Protein AF-0000000079961108 (afdb_homodimer)

Secondary structure (DSSP, 8-state):
--------STTS-HHHHHHHHHHHHHHHHHHHHHHHHHHHT--TTGGGHHHHHHHHHHHHHHHHHHHHH--GGGGTS-SHHHHHHHHHHHHHHHHHHHHHHHHSSSTTS-HHHHHHHHHHHHHHHHHHHHHHHHHHHHHHHHHHHHHS----SSTTS-TT-------------------------------S----/--------STTS-HHHHHHHHHHHHHHHHHHHHHHHHHHHT--TTGGGHHHHHHHHHHHHHHHHHHHHH--GGGGTS-SHHHHHHHHHHHHHHHHHHHHHHHHSSSTTS-HHHHHHHHHHHHHHHHHHHHHHHHHHHHHHHHHHHHHS----SS----TT------------------------------------

Radius of gyration: 42.29 Å; Cα contacts (8 Å, |Δi|>4): 331; chains: 2; bounding box: 158×110×102 Å

Organism: NCBI:txid1448308

Structure (mmCIF, N/CA/C/O backbone):
data_AF-0000000079961108-model_v1
#
loop_
_entity.id
_entity.type
_entity.pdbx_description
1 polymer 'MARVEL domain-containing protein'
#
loop_
_atom_site.group_PDB
_atom_site.id
_atom_site.type_symbol
_atom_site.label_atom_id
_atom_site.label_alt_id
_atom_site.label_comp_id
_atom_site.label_asym_id
_atom_site.label_entity_id
_atom_site.label_seq_id
_atom_site.pdbx_PDB_ins_code
_atom_site.Cartn_x
_atom_site.Cartn_y
_atom_site.Cartn_z
_atom_site.occupancy
_atom_site.B_iso_or_equiv
_atom_site.auth_seq_id
_atom_site.auth_comp_id
_atom_site.auth_asym_id
_atom_site.auth_atom_id
_atom_site.pdbx_PDB_model_num
ATOM 1 N N . MET A 1 1 ? -15.742 23.875 27.984 1 23.69 1 MET A N 1
ATOM 2 C CA . MET A 1 1 ? -14.586 24 27.094 1 23.69 1 MET A CA 1
ATOM 3 C C . MET A 1 1 ? -14.109 22.625 26.641 1 23.69 1 MET A C 1
ATOM 5 O O . MET A 1 1 ? -13.594 21.844 27.438 1 23.69 1 MET A O 1
ATOM 9 N N . ALA A 1 2 ? -14.836 21.953 25.75 1 26.92 2 ALA A N 1
ATOM 10 C CA . ALA A 1 2 ? -14.672 20.578 25.297 1 26.92 2 ALA A CA 1
ATOM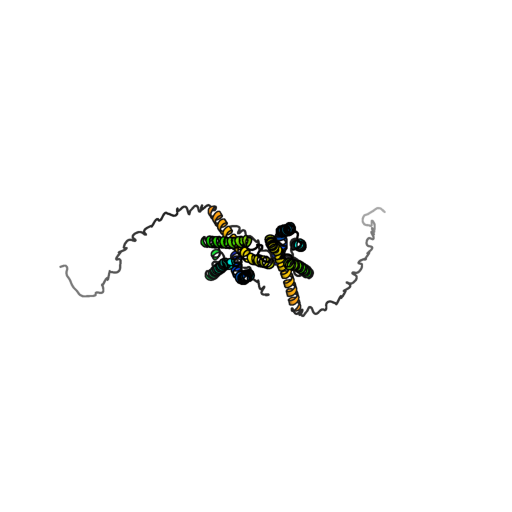 11 C C . ALA A 1 2 ? -13.32 20.375 24.609 1 26.92 2 ALA A C 1
ATOM 13 O O . ALA A 1 2 ? -12.93 21.172 23.766 1 26.92 2 ALA A O 1
ATOM 14 N N . ALA A 1 3 ? -12.352 19.859 25.359 1 29.75 3 ALA A N 1
ATOM 15 C CA . ALA A 1 3 ? -11.008 19.5 24.906 1 29.75 3 ALA A CA 1
ATOM 16 C C . ALA A 1 3 ? -11.062 18.719 23.594 1 29.75 3 ALA A C 1
ATOM 18 O O . ALA A 1 3 ? -11.703 17.656 23.531 1 29.75 3 ALA A O 1
ATOM 19 N N . VAL A 1 4 ? -11.211 19.406 22.453 1 29.8 4 VAL A N 1
ATOM 20 C CA . VAL A 1 4 ? -11 18.844 21.125 1 29.8 4 VAL A CA 1
ATOM 21 C C . VAL A 1 4 ? -9.727 18 21.109 1 29.8 4 VAL A C 1
ATOM 23 O O . VAL A 1 4 ? -8.633 18.516 21.375 1 29.8 4 VAL A O 1
ATOM 26 N N . LEU A 1 5 ? -9.75 16.812 21.656 1 26.36 5 LEU A N 1
ATOM 27 C CA . LEU A 1 5 ? -8.641 15.891 21.438 1 26.36 5 LEU A CA 1
ATOM 28 C C . LEU A 1 5 ? -8.203 15.922 19.969 1 26.36 5 LEU A C 1
ATOM 30 O O . LEU A 1 5 ? -8.953 15.5 19.094 1 26.36 5 LEU A O 1
ATOM 34 N N . ASN A 1 6 ? -7.578 17 19.469 1 31.11 6 ASN A N 1
ATOM 35 C CA . ASN A 1 6 ? -6.824 17.047 18.234 1 31.11 6 ASN A CA 1
ATOM 36 C C . ASN A 1 6 ? -5.984 15.781 18.047 1 31.11 6 ASN A C 1
ATOM 38 O O . ASN A 1 6 ? -5.043 15.539 18.797 1 31.11 6 ASN A O 1
ATOM 42 N N . PHE A 1 7 ? -6.473 14.656 17.875 1 30.39 7 PHE A N 1
ATOM 43 C CA . PHE A 1 7 ? -5.602 13.555 17.5 1 30.39 7 PHE A CA 1
ATOM 44 C C . PHE A 1 7 ? -4.562 14.016 16.484 1 30.39 7 PHE A C 1
ATOM 46 O O . PHE A 1 7 ? -4.895 14.305 15.336 1 30.39 7 PHE A O 1
ATOM 53 N N . LYS A 1 8 ? -3.566 14.852 16.828 1 36.56 8 LYS A N 1
ATOM 54 C CA . LYS A 1 8 ? -2.283 15.242 16.25 1 36.56 8 LYS A CA 1
ATOM 55 C C . LYS A 1 8 ? -1.601 14.047 15.586 1 36.56 8 LYS A C 1
ATOM 57 O O . LYS A 1 8 ? -0.558 13.586 16.047 1 36.56 8 LYS A O 1
ATOM 62 N N . ILE A 1 9 ? -2.295 12.961 15.25 1 36.19 9 ILE A N 1
ATOM 63 C CA . ILE A 1 9 ? -1.493 11.906 14.625 1 36.19 9 ILE A CA 1
ATOM 64 C C . ILE A 1 9 ? -0.646 12.508 13.508 1 36.19 9 ILE A C 1
ATOM 66 O O . ILE A 1 9 ? 0.538 12.188 13.375 1 36.19 9 ILE A O 1
ATOM 70 N N . PHE A 1 10 ? -1.233 13.125 12.43 1 44.28 10 PHE A N 1
ATOM 71 C CA . PHE A 1 10 ? -0.391 13.477 11.297 1 44.28 10 PHE A CA 1
ATOM 72 C C . PHE A 1 10 ? 0.267 14.828 11.508 1 44.28 10 PHE A C 1
ATOM 74 O O . PHE A 1 10 ? 0.472 15.586 10.547 1 44.28 10 PHE A O 1
ATOM 81 N N . THR A 1 11 ? 0.374 15.188 12.656 1 51.78 11 THR A N 1
ATOM 82 C CA . THR A 1 11 ? 1.113 16.438 12.812 1 51.78 11 THR A CA 1
ATOM 83 C C . THR A 1 11 ? 2.561 16.266 12.352 1 51.78 11 THR A C 1
ATOM 85 O O . THR A 1 11 ? 3.322 17.234 12.32 1 51.78 11 THR A O 1
ATOM 88 N N . LYS A 1 12 ? 2.83 14.969 12.125 1 69.25 12 LYS A N 1
ATOM 89 C CA . LYS A 1 12 ? 4.25 14.797 11.828 1 69.25 12 LYS A CA 1
ATOM 90 C C . LYS A 1 12 ? 4.539 15.07 10.352 1 69.25 12 LYS A C 1
ATOM 92 O O . LYS A 1 12 ? 3.641 14.992 9.516 1 69.25 12 LYS A O 1
ATOM 97 N N . SER A 1 13 ? 5.625 15.555 10.117 1 82 13 SER A N 1
ATOM 98 C CA . SER A 1 13 ? 6.07 15.867 8.766 1 82 13 SER A CA 1
ATOM 99 C C . SER A 1 13 ? 6.004 14.633 7.867 1 82 13 SER A C 1
ATOM 101 O O . SER A 1 13 ? 5.965 13.5 8.359 1 82 13 SER A O 1
ATOM 103 N N . THR A 1 14 ? 5.816 14.828 6.613 1 88.69 14 THR A N 1
ATOM 104 C CA . THR A 1 14 ? 5.828 13.758 5.625 1 88.69 14 THR A CA 1
ATOM 105 C C . THR A 1 14 ? 7.078 12.891 5.777 1 88.69 14 THR A C 1
ATOM 107 O O . THR A 1 14 ? 7.004 11.664 5.711 1 88.69 14 THR A O 1
ATOM 110 N N . ALA A 1 15 ? 8.18 13.547 5.996 1 92.31 15 ALA A N 1
ATOM 111 C CA . ALA A 1 15 ? 9.43 12.82 6.16 1 92.31 15 ALA A CA 1
ATOM 112 C C . ALA A 1 15 ? 9.375 11.898 7.383 1 92.31 15 ALA A C 1
ATOM 114 O O . ALA A 1 15 ? 9.789 10.742 7.316 1 92.31 15 ALA A O 1
ATOM 115 N N . HIS A 1 16 ? 8.938 12.461 8.445 1 92.81 16 HIS A N 1
ATOM 116 C CA . HIS A 1 16 ? 8.82 11.664 9.656 1 92.81 16 HIS A CA 1
ATOM 117 C C . HIS A 1 16 ? 7.902 10.469 9.453 1 92.81 16 HIS A C 1
ATOM 119 O O . HIS A 1 16 ? 8.234 9.344 9.844 1 92.81 16 HIS A O 1
ATOM 125 N N . SER A 1 17 ? 6.766 10.688 8.844 1 92.62 17 SER A N 1
ATOM 126 C CA . SER A 1 17 ? 5.793 9.625 8.609 1 92.62 17 SER A CA 1
ATOM 127 C C . SER A 1 17 ? 6.363 8.539 7.703 1 92.62 17 SER A C 1
ATOM 129 O O . SER A 1 17 ? 6.184 7.348 7.965 1 92.62 17 SER A O 1
ATOM 131 N N . LEU A 1 18 ? 7.027 8.906 6.637 1 96.44 18 LEU A N 1
ATOM 132 C CA . LEU A 1 18 ? 7.59 7.949 5.695 1 96.44 18 LEU A CA 1
ATOM 133 C C . LEU A 1 18 ? 8.719 7.148 6.344 1 96.44 18 LEU A C 1
ATOM 135 O O . LEU A 1 18 ? 8.867 5.957 6.078 1 96.44 18 LEU A O 1
ATOM 139 N N . ARG A 1 19 ? 9.477 7.785 7.207 1 97.12 19 ARG A N 1
ATOM 140 C CA . ARG A 1 19 ? 10.562 7.105 7.902 1 97.12 19 ARG A CA 1
ATOM 141 C C . ARG A 1 19 ? 10.016 6.152 8.961 1 97.12 19 ARG A C 1
ATOM 143 O O . ARG A 1 19 ? 10.672 5.164 9.312 1 97.12 19 ARG A O 1
ATOM 150 N N . ALA A 1 20 ? 8.828 6.398 9.438 1 97 20 ALA A N 1
ATOM 151 C CA . ALA A 1 20 ? 8.227 5.559 10.469 1 97 20 ALA A CA 1
ATOM 152 C C . ALA A 1 20 ? 7.676 4.266 9.875 1 97 20 ALA A C 1
ATOM 154 O O . ALA A 1 20 ? 7.547 3.26 10.578 1 97 20 ALA A O 1
ATOM 155 N N . ILE A 1 21 ? 7.375 4.246 8.609 1 97.75 21 ILE A N 1
ATOM 156 C CA . ILE A 1 21 ? 6.699 3.127 7.961 1 97.75 21 ILE A CA 1
ATOM 157 C C . ILE A 1 21 ? 7.613 1.905 7.953 1 97.75 21 ILE A C 1
ATOM 159 O O . ILE A 1 21 ? 7.211 0.818 8.375 1 97.75 21 ILE A O 1
ATOM 163 N N . PRO A 1 22 ? 8.867 2.014 7.496 1 98.5 22 PRO A N 1
ATOM 164 C CA . PRO A 1 22 ? 9.727 0.833 7.52 1 98.5 22 PRO A CA 1
ATOM 165 C C . PRO A 1 22 ? 9.867 0.229 8.914 1 98.5 22 PRO A C 1
ATOM 167 O O . PRO A 1 22 ? 9.953 -0.993 9.055 1 98.5 22 PRO A O 1
ATOM 170 N N . LEU A 1 23 ? 9.898 1.082 9.883 1 97.81 23 LEU A N 1
ATOM 171 C CA . LEU A 1 23 ? 10.016 0.601 11.25 1 97.81 23 LEU A CA 1
ATOM 172 C C . LEU A 1 23 ? 8.758 -0.15 11.68 1 97.81 23 LEU A C 1
ATOM 174 O O . LEU A 1 23 ? 8.844 -1.252 12.219 1 97.81 23 LEU A O 1
ATOM 178 N N . ALA A 1 24 ? 7.625 0.372 11.43 1 97.62 24 ALA A N 1
ATOM 179 C CA . ALA A 1 24 ? 6.34 -0.209 11.812 1 97.62 24 ALA A CA 1
ATOM 180 C C . ALA A 1 24 ? 6.062 -1.49 11.031 1 97.62 24 ALA A C 1
ATOM 182 O O . ALA A 1 24 ? 5.43 -2.416 11.547 1 97.62 24 ALA A O 1
ATOM 183 N N . MET A 1 25 ? 6.547 -1.563 9.797 1 98.06 25 MET A N 1
ATOM 184 C CA . MET A 1 25 ? 6.168 -2.66 8.906 1 98.06 25 MET A CA 1
ATOM 185 C C . MET A 1 25 ? 7.152 -3.818 9.023 1 98.06 25 MET A C 1
ATOM 187 O O . MET A 1 25 ? 6.898 -4.906 8.508 1 98.06 25 MET A O 1
ATOM 191 N N . PHE A 1 26 ? 8.203 -3.66 9.734 1 98.62 26 PHE A N 1
ATOM 192 C CA . PHE A 1 26 ? 9.242 -4.68 9.734 1 98.62 26 PHE A CA 1
ATOM 193 C C . PHE A 1 26 ? 8.742 -5.969 10.383 1 98.62 26 PHE A C 1
ATOM 195 O O . PHE A 1 26 ? 8.938 -7.059 9.836 1 98.62 26 PHE A O 1
ATOM 202 N N . PRO A 1 27 ? 8.031 -5.965 11.516 1 98.38 27 PRO A N 1
ATOM 203 C CA . PRO A 1 27 ? 7.648 -7.219 12.164 1 98.38 27 PRO A CA 1
ATOM 204 C C . PRO A 1 27 ? 6.75 -8.086 11.289 1 98.38 27 PRO A C 1
ATOM 206 O O . PRO A 1 27 ? 7.055 -9.258 11.055 1 98.38 27 PRO A O 1
ATOM 209 N N . PRO A 1 28 ? 5.684 -7.582 10.781 1 98.25 28 PRO A N 1
ATOM 210 C CA . PRO A 1 28 ? 4.883 -8.445 9.914 1 98.25 28 PRO A CA 1
ATOM 211 C C . PRO A 1 28 ? 5.625 -8.867 8.641 1 98.25 28 PRO A C 1
ATOM 213 O O . PRO A 1 28 ? 5.438 -9.977 8.156 1 98.25 28 PRO A O 1
ATOM 216 N N . ALA A 1 29 ? 6.43 -7.941 8.078 1 98.75 29 ALA A N 1
ATOM 217 C CA . ALA A 1 29 ? 7.227 -8.297 6.906 1 98.75 29 ALA A CA 1
ATOM 218 C C . ALA A 1 29 ? 8.18 -9.453 7.219 1 98.75 29 ALA A C 1
ATOM 220 O O . ALA A 1 29 ? 8.297 -10.398 6.43 1 98.75 29 ALA A O 1
ATOM 221 N N . PHE A 1 30 ? 8.82 -9.359 8.352 1 98.75 30 PHE A N 1
ATOM 222 C CA . PHE A 1 30 ? 9.742 -10.398 8.789 1 98.75 30 PHE A CA 1
ATOM 223 C C . PHE A 1 30 ? 9.047 -11.75 8.883 1 98.75 30 PHE A C 1
ATOM 225 O O . PHE A 1 30 ? 9.539 -12.742 8.336 1 98.75 30 PHE A O 1
ATOM 232 N N . LEU A 1 31 ? 7.922 -11.758 9.516 1 98.62 31 LEU A N 1
ATOM 233 C CA . LEU A 1 31 ? 7.176 -13 9.711 1 98.62 31 LEU A CA 1
ATOM 234 C C . LEU A 1 31 ? 6.73 -13.586 8.375 1 98.62 31 LEU A C 1
ATOM 236 O O . LEU A 1 31 ? 6.906 -14.781 8.125 1 98.62 31 LEU A O 1
ATOM 240 N N . MET A 1 32 ? 6.207 -12.75 7.508 1 98.62 32 MET A N 1
ATOM 241 C CA . MET A 1 32 ? 5.688 -13.234 6.23 1 98.62 32 MET A CA 1
ATOM 242 C C . MET A 1 32 ? 6.812 -13.766 5.348 1 98.62 32 MET A C 1
ATOM 244 O O . MET A 1 32 ? 6.676 -14.812 4.723 1 98.62 32 MET A O 1
ATOM 248 N N . LEU A 1 33 ? 7.883 -13.086 5.32 1 98.69 33 LEU A N 1
ATOM 249 C CA . LEU A 1 33 ? 9.016 -13.508 4.504 1 98.69 33 LEU A CA 1
ATOM 250 C C . LEU A 1 33 ? 9.633 -14.789 5.059 1 98.69 33 LEU A C 1
ATOM 252 O O . LEU A 1 33 ? 10.016 -15.68 4.297 1 98.69 33 LEU A O 1
ATOM 256 N N . LEU A 1 34 ? 9.766 -14.852 6.332 1 98.31 34 LEU A N 1
ATOM 257 C CA . LEU A 1 34 ? 10.312 -16.047 6.957 1 98.31 34 LEU A CA 1
ATOM 258 C C . LEU A 1 34 ? 9.445 -17.266 6.652 1 98.31 34 LEU A C 1
ATOM 260 O O . LEU A 1 34 ? 9.953 -18.312 6.27 1 98.31 34 LEU A O 1
ATOM 264 N N . ILE A 1 35 ? 8.141 -17.141 6.844 1 97.94 35 ILE A N 1
ATOM 265 C CA . ILE A 1 35 ? 7.203 -18.234 6.574 1 97.94 35 ILE A CA 1
ATOM 266 C C . ILE A 1 35 ? 7.32 -18.656 5.117 1 97.94 35 ILE A C 1
ATOM 268 O O . ILE A 1 35 ? 7.383 -19.859 4.82 1 97.94 35 ILE A O 1
ATOM 272 N N . THR A 1 36 ? 7.391 -17.672 4.195 1 97.19 36 THR A N 1
ATOM 273 C CA . THR A 1 36 ? 7.508 -17.969 2.775 1 97.19 36 THR A CA 1
ATOM 274 C C . THR A 1 36 ? 8.773 -18.781 2.496 1 97.19 36 THR A C 1
ATOM 276 O O . THR A 1 36 ? 8.742 -19.75 1.74 1 97.19 36 THR A O 1
ATOM 279 N N . GLY A 1 37 ? 9.867 -18.391 3.084 1 96.69 37 GLY A N 1
ATOM 280 C CA . GLY A 1 37 ? 11.117 -19.109 2.896 1 96.69 37 GLY A CA 1
ATOM 281 C C . GLY A 1 37 ? 11.07 -20.531 3.42 1 96.69 37 GLY A C 1
ATOM 282 O O . GLY A 1 37 ? 11.516 -21.469 2.748 1 96.69 37 GLY A O 1
ATOM 283 N N . LEU A 1 38 ? 10.492 -20.719 4.574 1 96.56 38 LEU A N 1
ATOM 284 C CA . LEU A 1 38 ? 10.43 -22.031 5.211 1 96.56 38 LEU A CA 1
ATOM 285 C C . LEU A 1 38 ? 9.508 -22.969 4.438 1 96.56 38 LEU A C 1
ATOM 287 O O . LEU A 1 38 ? 9.852 -24.125 4.191 1 96.56 38 LEU A O 1
ATOM 291 N N . VAL A 1 39 ? 8.375 -22.469 4.035 1 94.69 39 VAL A N 1
ATOM 292 C CA . VAL A 1 39 ? 7.363 -23.328 3.412 1 94.69 39 VAL A CA 1
ATOM 293 C C . VAL A 1 39 ? 7.766 -23.625 1.971 1 94.69 39 VAL A C 1
ATOM 295 O O . VAL A 1 39 ? 7.492 -24.719 1.463 1 94.69 39 VAL A O 1
ATOM 298 N N . SER A 1 40 ? 8.406 -22.672 1.309 1 93.75 40 SER A N 1
ATOM 299 C CA . SER A 1 40 ? 8.773 -22.859 -0.091 1 93.75 40 SER A CA 1
ATOM 300 C C . SER A 1 40 ? 10.172 -23.453 -0.221 1 93.75 40 SER A C 1
ATOM 302 O O . SER A 1 40 ? 10.555 -23.922 -1.293 1 93.75 40 SER A O 1
ATOM 304 N N . SER A 1 41 ? 10.953 -23.375 0.902 1 94.12 41 SER A N 1
ATOM 305 C CA . SER A 1 41 ? 12.352 -23.781 0.899 1 94.12 41 SER A CA 1
ATOM 306 C C . SER A 1 41 ? 13.148 -23.016 -0.158 1 94.12 41 SER A C 1
ATOM 308 O O . SER A 1 41 ? 14 -23.594 -0.833 1 94.12 41 SER A O 1
ATOM 310 N N . LYS A 1 42 ? 12.734 -21.781 -0.453 1 93.31 42 LYS A N 1
ATOM 311 C CA . LYS A 1 42 ? 13.414 -20.891 -1.389 1 93.31 42 LYS A CA 1
ATOM 312 C C . LYS A 1 42 ? 13.992 -19.672 -0.671 1 93.31 42 LYS A C 1
ATOM 314 O O . LYS A 1 42 ? 13.422 -19.203 0.317 1 93.31 42 LYS A O 1
ATOM 319 N N . VAL A 1 43 ? 15.062 -19.203 -1.242 1 95.31 43 VAL A N 1
ATOM 320 C CA . VAL A 1 43 ? 15.758 -18.062 -0.663 1 95.31 43 VAL A CA 1
ATOM 321 C C . VAL A 1 43 ? 14.984 -16.781 -0.972 1 95.31 43 VAL A C 1
ATOM 323 O O . VAL A 1 43 ? 14.914 -15.875 -0.138 1 95.31 43 VAL A O 1
ATOM 326 N N . ASN A 1 44 ? 14.469 -16.75 -2.189 1 95.06 44 ASN A N 1
ATOM 327 C CA . ASN A 1 44 ? 13.68 -15.594 -2.576 1 95.06 44 ASN A CA 1
ATOM 328 C C . ASN A 1 44 ? 12.18 -15.859 -2.418 1 95.06 44 ASN A C 1
ATOM 330 O O . ASN A 1 44 ? 11.68 -16.891 -2.855 1 95.06 44 ASN A O 1
ATOM 334 N N . PRO A 1 45 ? 11.531 -14.867 -1.783 1 97.5 45 PRO A N 1
ATOM 335 C CA . PRO A 1 45 ? 11.898 -13.5 -1.406 1 97.5 45 PRO A CA 1
ATOM 336 C C . PRO A 1 45 ? 12.414 -13.406 0.027 1 97.5 45 PRO A C 1
ATOM 338 O O . PRO A 1 45 ? 12.641 -12.305 0.533 1 97.5 45 PRO A O 1
ATOM 341 N N . ALA A 1 46 ? 12.711 -14.469 0.725 1 98.25 46 ALA A N 1
ATOM 342 C CA . ALA A 1 46 ? 13.07 -14.453 2.143 1 98.25 46 ALA A CA 1
ATOM 343 C C . ALA A 1 46 ? 14.359 -13.68 2.377 1 98.25 46 ALA A C 1
ATOM 345 O O . ALA A 1 46 ? 14.539 -13.062 3.43 1 98.25 46 ALA A O 1
ATOM 346 N N . ILE A 1 47 ? 15.219 -13.641 1.445 1 98.38 47 ILE A N 1
ATOM 347 C CA . ILE A 1 47 ? 16.484 -12.938 1.56 1 98.38 47 ILE A CA 1
ATOM 348 C C . ILE A 1 47 ? 16.25 -11.445 1.753 1 98.38 47 ILE A C 1
ATOM 350 O O . ILE A 1 47 ? 17.125 -10.719 2.211 1 98.38 47 ILE A O 1
ATOM 354 N N . GLY A 1 48 ? 15.039 -10.938 1.351 1 98.75 48 GLY A N 1
ATOM 355 C CA . GLY A 1 48 ? 14.664 -9.539 1.502 1 98.75 48 GLY A CA 1
ATOM 356 C C . GLY A 1 48 ? 14.57 -9.102 2.951 1 98.75 48 GLY A C 1
ATOM 357 O O . GLY A 1 48 ? 14.531 -7.902 3.24 1 98.75 48 GLY A O 1
ATOM 358 N N . ILE A 1 49 ? 14.641 -10.023 3.891 1 98.81 49 ILE A N 1
ATOM 359 C CA . ILE A 1 49 ? 14.648 -9.695 5.312 1 98.81 49 ILE A CA 1
ATOM 360 C C . ILE A 1 49 ? 15.867 -8.828 5.637 1 98.81 49 ILE A C 1
ATOM 362 O O . ILE A 1 49 ? 15.781 -7.922 6.469 1 98.81 49 ILE A O 1
ATOM 366 N N . LEU A 1 50 ? 16.859 -9.078 4.969 1 98.56 50 LEU A N 1
ATOM 367 C CA . LEU A 1 50 ? 18.125 -8.383 5.242 1 98.56 50 LEU A CA 1
ATOM 368 C C . LEU A 1 50 ? 18 -6.895 4.934 1 98.56 50 LEU A C 1
ATOM 370 O O . LEU A 1 50 ? 18.141 -6.059 5.824 1 98.56 50 LEU A O 1
ATOM 374 N N . PRO A 1 51 ? 17.688 -6.547 3.699 1 98.81 51 PRO A N 1
ATOM 375 C CA . PRO A 1 51 ? 17.547 -5.109 3.449 1 98.81 51 PRO A CA 1
ATOM 376 C C . PRO A 1 51 ? 16.391 -4.484 4.227 1 98.81 51 PRO A C 1
ATOM 378 O O . PRO A 1 51 ? 16.453 -3.307 4.59 1 98.81 51 PRO A O 1
ATOM 381 N N . LEU A 1 52 ? 15.367 -5.223 4.559 1 98.94 52 LEU A N 1
ATOM 382 C CA . LEU A 1 52 ? 14.273 -4.691 5.371 1 98.94 52 LEU A CA 1
ATOM 383 C C . LEU A 1 52 ? 14.75 -4.387 6.789 1 98.94 52 LEU A C 1
ATOM 385 O O . LEU A 1 52 ? 14.328 -3.396 7.387 1 98.94 52 LEU A O 1
ATOM 389 N N . PHE A 1 53 ? 15.57 -5.246 7.273 1 98.81 53 PHE A N 1
ATOM 390 C CA . PHE A 1 53 ? 16.141 -5.02 8.594 1 98.81 53 PHE A CA 1
ATOM 391 C C . PHE A 1 53 ? 17.016 -3.77 8.602 1 98.81 53 PHE A C 1
ATOM 393 O O . PHE A 1 53 ? 16.906 -2.939 9.508 1 98.81 53 PHE A O 1
ATOM 400 N N . LEU A 1 54 ? 17.828 -3.629 7.621 1 98.81 54 LEU A N 1
ATOM 401 C CA . LEU A 1 54 ? 18.688 -2.451 7.5 1 98.81 54 LEU A CA 1
ATOM 402 C C . LEU A 1 54 ? 17.844 -1.185 7.375 1 98.81 54 LEU A C 1
ATOM 404 O O . LEU A 1 54 ? 18.172 -0.156 7.973 1 98.81 54 LEU A O 1
ATOM 408 N N . SER A 1 55 ? 16.812 -1.24 6.629 1 98.81 55 SER A N 1
ATOM 409 C CA . SER A 1 55 ? 15.906 -0.109 6.453 1 98.81 55 SER A CA 1
ATOM 410 C C . SER A 1 55 ? 15.242 0.282 7.77 1 98.81 55 SER A C 1
ATOM 412 O O . SER A 1 55 ? 15.203 1.463 8.125 1 98.81 55 SER A O 1
ATOM 414 N N . ALA A 1 56 ? 14.773 -0.701 8.477 1 98.81 56 ALA A N 1
ATOM 415 C CA . ALA A 1 56 ? 14.117 -0.448 9.75 1 98.81 56 ALA A CA 1
ATOM 416 C C . ALA A 1 56 ? 15.094 0.142 10.766 1 98.81 56 ALA A C 1
ATOM 418 O O . ALA A 1 56 ? 14.758 1.078 11.492 1 98.81 56 ALA A O 1
ATOM 419 N N . THR A 1 57 ? 16.266 -0.345 10.812 1 98.56 57 THR A N 1
ATOM 420 C CA . THR A 1 57 ? 17.281 0.148 11.719 1 98.56 57 THR A CA 1
ATOM 421 C C . THR A 1 57 ? 17.672 1.582 11.375 1 98.56 57 THR A C 1
ATOM 423 O O . THR A 1 57 ? 17.781 2.436 12.258 1 98.56 57 THR A O 1
ATOM 426 N N . TYR A 1 58 ? 17.859 1.749 10.109 1 98.19 58 TYR A N 1
ATOM 427 C CA . TYR A 1 58 ? 18.188 3.092 9.633 1 98.19 58 TYR A CA 1
ATOM 428 C C . TYR A 1 58 ? 17.094 4.082 10.031 1 98.19 58 TYR A C 1
ATOM 430 O O . TYR A 1 58 ? 17.391 5.164 10.539 1 98.19 58 TYR A O 1
ATOM 438 N N . SER A 1 59 ? 15.891 3.689 9.875 1 98.12 59 SER A N 1
ATOM 439 C CA . SER A 1 59 ? 14.75 4.527 10.227 1 98.12 59 SER A CA 1
ATOM 440 C C . SER A 1 59 ? 14.695 4.777 11.734 1 98.12 59 SER A C 1
ATOM 442 O O . SER A 1 59 ? 14.43 5.898 12.172 1 98.12 59 SER A O 1
ATOM 444 N N . ALA A 1 60 ? 14.93 3.787 12.477 1 97.5 60 ALA A N 1
ATOM 445 C CA . ALA A 1 60 ? 14.93 3.926 13.938 1 97.5 60 ALA A CA 1
ATOM 446 C C . ALA A 1 60 ? 16 4.914 14.391 1 97.5 60 ALA A C 1
ATOM 448 O O . ALA A 1 60 ? 15.758 5.746 15.266 1 97.5 60 ALA A O 1
ATOM 449 N N . LEU A 1 61 ? 17.156 4.84 13.82 1 97.06 61 LEU A N 1
ATOM 450 C CA . LEU A 1 61 ? 18.25 5.738 14.172 1 97.06 61 LEU A CA 1
ATOM 451 C C . LEU A 1 61 ? 17.906 7.18 13.812 1 97.06 61 LEU A C 1
ATOM 453 O O . LEU A 1 61 ? 18.156 8.094 14.594 1 97.06 61 LEU A O 1
ATOM 457 N N . LEU A 1 62 ? 17.328 7.348 12.648 1 96.5 62 LEU A N 1
ATOM 458 C CA . LEU A 1 62 ? 16.953 8.688 12.211 1 96.5 62 LEU A CA 1
ATOM 459 C C . LEU A 1 62 ? 15.891 9.281 13.125 1 96.5 62 LEU A C 1
ATOM 461 O O . LEU A 1 62 ? 15.984 10.445 13.523 1 96.5 62 LEU A O 1
ATOM 465 N N . LEU A 1 63 ? 14.953 8.523 13.445 1 94.81 63 LEU A N 1
ATOM 466 C CA . LEU A 1 63 ? 13.852 9.008 14.273 1 94.81 63 LEU A CA 1
ATOM 467 C C . LEU A 1 63 ? 14.32 9.273 15.695 1 94.81 63 LEU A C 1
ATOM 469 O O . LEU A 1 63 ? 13.875 10.234 16.328 1 94.81 63 LEU A O 1
ATOM 473 N N . ALA A 1 64 ? 15.172 8.477 16.188 1 94.81 64 ALA A N 1
ATOM 474 C CA . ALA A 1 64 ? 15.75 8.703 17.516 1 94.81 64 ALA A CA 1
ATOM 475 C C . ALA A 1 64 ? 16.562 9.992 17.531 1 94.81 64 ALA A C 1
ATOM 477 O O . ALA A 1 64 ? 16.484 10.766 18.5 1 94.81 64 ALA A O 1
ATOM 478 N N . ASN A 1 65 ? 17.328 10.172 16.516 1 92.12 65 ASN A N 1
ATOM 479 C CA . ASN A 1 65 ? 18.125 11.398 16.406 1 92.12 65 ASN A CA 1
ATOM 480 C C . ASN A 1 65 ? 17.234 12.633 16.312 1 92.12 65 ASN A C 1
ATOM 482 O O . ASN A 1 65 ? 17.531 13.672 16.891 1 92.12 65 ASN A O 1
ATOM 486 N N . GLU A 1 66 ? 16.234 12.516 15.492 1 91.19 66 GLU A N 1
ATOM 487 C CA . GLU A 1 66 ? 15.273 13.617 15.375 1 91.19 66 GLU A CA 1
ATOM 488 C C . GLU A 1 66 ? 14.695 13.992 16.734 1 91.19 66 GLU A C 1
ATOM 490 O O . GLU A 1 66 ? 14.555 15.18 17.047 1 91.19 66 GLU A O 1
ATOM 495 N N . LYS A 1 67 ? 14.328 13.031 17.5 1 89.81 67 LYS A N 1
ATOM 496 C CA . LYS A 1 67 ? 13.781 13.25 18.828 1 89.81 67 LYS A CA 1
ATOM 497 C C . LYS A 1 67 ? 14.82 13.883 19.75 1 89.81 67 LYS A C 1
ATOM 499 O O . LYS A 1 67 ? 14.492 14.781 20.547 1 89.81 67 LYS A O 1
ATOM 504 N N . ARG A 1 68 ? 16.016 13.531 19.641 1 90.69 68 ARG A N 1
ATOM 505 C CA . ARG A 1 68 ? 17.094 14 20.5 1 90.69 68 ARG A CA 1
ATOM 506 C C . ARG A 1 68 ? 17.469 15.438 20.156 1 90.69 68 ARG A C 1
ATOM 508 O O . ARG A 1 68 ? 17.641 16.281 21.047 1 90.69 68 ARG A O 1
ATOM 515 N N . CYS A 1 69 ? 17.578 15.727 18.922 1 87 69 CYS A N 1
ATOM 516 C CA . CYS A 1 69 ? 18.078 17.031 18.516 1 87 69 CYS A CA 1
ATOM 517 C C . CYS A 1 69 ? 16.922 18.016 18.328 1 87 69 CYS A C 1
ATOM 519 O O . CYS A 1 69 ? 17.141 19.234 18.266 1 87 69 CYS A O 1
ATOM 521 N N . GLY A 1 70 ? 15.781 17.484 18.234 1 81.62 70 GLY A N 1
ATOM 522 C CA . GLY A 1 70 ? 14.656 18.344 17.953 1 81.62 70 GLY A CA 1
ATOM 523 C C . GLY A 1 70 ? 14.734 19 16.594 1 81.62 70 GLY A C 1
ATOM 524 O O . GLY A 1 70 ? 14.188 20.094 16.375 1 81.62 70 GLY A O 1
ATOM 525 N N . CYS A 1 71 ? 15.508 18.484 15.68 1 76.06 71 CYS A N 1
ATOM 526 C CA . CYS A 1 71 ? 15.836 19.094 14.398 1 76.06 71 CYS A CA 1
ATOM 527 C C . CYS A 1 71 ? 14.711 18.906 13.391 1 76.06 71 CYS A C 1
ATOM 529 O O . CYS A 1 71 ? 14.805 19.359 12.25 1 76.06 71 CYS A O 1
ATOM 531 N N . GLN A 1 72 ? 13.625 18.469 13.789 1 77.25 72 GLN A N 1
ATOM 532 C CA . GLN A 1 72 ? 12.461 18.281 12.93 1 77.25 72 GLN A CA 1
ATOM 533 C C . GLN A 1 72 ? 12.836 17.547 11.641 1 77.25 72 GLN A C 1
ATOM 535 O O . GLN A 1 72 ? 13.453 16.484 11.688 1 77.25 72 GLN A O 1
ATOM 540 N N . SER A 1 73 ? 12.461 17.969 10.367 1 75.06 73 SER A N 1
ATOM 541 C CA . SER A 1 73 ? 12.602 17.266 9.102 1 75.06 73 SER A CA 1
ATOM 542 C C . SER A 1 73 ? 14.047 17.25 8.625 1 75.06 73 SER A C 1
ATOM 544 O O . SER A 1 73 ? 14.453 16.375 7.852 1 75.06 73 SER A O 1
ATOM 546 N N . SER A 1 74 ? 14.914 18.141 9.094 1 75.31 74 SER A N 1
ATOM 547 C CA . SER A 1 74 ? 16.281 18.266 8.617 1 75.31 74 SER A CA 1
ATOM 548 C C . SER A 1 74 ? 17.141 17.078 9.047 1 75.31 74 SER A C 1
ATOM 550 O O . SER A 1 74 ? 18.141 16.75 8.406 1 75.31 74 SER A O 1
ATOM 552 N N . GLY A 1 75 ? 16.75 16.422 10.07 1 84.25 75 GLY A N 1
ATOM 553 C CA . GLY A 1 75 ? 17.453 15.25 10.547 1 84.25 75 GLY A CA 1
ATOM 554 C C . GLY A 1 75 ? 17.031 13.969 9.859 1 84.25 75 GLY A C 1
ATOM 555 O O . GLY A 1 75 ? 17.656 12.914 10.047 1 84.25 75 GLY A O 1
ATOM 556 N N . LEU A 1 76 ? 16.078 14.102 9.023 1 89.25 76 LEU A N 1
ATOM 557 C CA . LEU A 1 76 ? 15.469 12.906 8.453 1 89.25 76 LEU A CA 1
ATOM 558 C C . LEU A 1 76 ? 15.836 12.758 6.977 1 89.25 76 LEU A C 1
ATOM 560 O O . LEU A 1 76 ? 15.688 11.68 6.402 1 89.25 76 LEU A O 1
ATOM 564 N N . THR A 1 77 ? 16.234 13.797 6.375 1 89.19 77 THR A N 1
ATOM 565 C CA . THR A 1 77 ? 16.531 13.82 4.945 1 89.19 77 THR A CA 1
ATOM 566 C C . THR A 1 77 ? 17.375 15.031 4.582 1 89.19 77 THR A C 1
ATOM 568 O O . THR A 1 77 ? 17.641 15.883 5.43 1 89.19 77 THR A O 1
ATOM 571 N N . GLY A 1 78 ? 18.031 15.031 3.432 1 86.94 78 GLY A N 1
ATOM 572 C CA . GLY A 1 78 ? 18.578 16.266 2.898 1 86.94 78 GLY A CA 1
ATOM 573 C C . GLY A 1 78 ? 20.109 16.281 2.873 1 86.94 78 GLY A C 1
ATOM 574 O O . GLY A 1 78 ? 20.703 17.125 2.207 1 86.94 78 GLY A O 1
ATOM 575 N N . THR A 1 79 ? 20.703 15.414 3.582 1 88.19 79 THR A N 1
ATOM 576 C CA . THR A 1 79 ? 22.172 15.375 3.578 1 88.19 79 THR A CA 1
ATOM 577 C C . THR A 1 79 ? 22.688 14.336 2.586 1 88.19 79 THR A C 1
ATOM 579 O O . THR A 1 79 ? 21.938 13.445 2.174 1 88.19 79 THR A O 1
ATOM 582 N N . PRO A 1 80 ? 23.922 14.438 2.182 1 92.25 80 PRO A N 1
ATOM 583 C CA . PRO A 1 80 ? 24.5 13.453 1.257 1 92.25 80 PRO A CA 1
ATOM 584 C C . PRO A 1 80 ? 24.469 12.031 1.818 1 92.25 80 PRO A C 1
ATOM 586 O O . PRO A 1 80 ? 24.328 11.07 1.063 1 92.25 80 PRO A O 1
ATOM 589 N N . ILE A 1 81 ? 24.641 11.938 3.057 1 94.44 81 ILE A N 1
ATOM 590 C CA . ILE A 1 81 ? 24.625 10.609 3.66 1 94.44 81 ILE A CA 1
ATOM 591 C C . ILE A 1 81 ? 23.234 10 3.529 1 94.44 81 ILE A C 1
ATOM 593 O O . ILE A 1 81 ? 23.094 8.805 3.275 1 94.44 81 ILE A O 1
ATOM 597 N N . HIS A 1 82 ? 22.203 10.781 3.736 1 96.12 82 HIS A N 1
ATOM 598 C CA . HIS A 1 82 ? 20.844 10.297 3.518 1 96.12 82 HIS A CA 1
ATOM 599 C C . HIS A 1 82 ? 20.656 9.789 2.088 1 96.12 82 HIS A C 1
ATOM 601 O O . HIS A 1 82 ? 20.031 8.75 1.867 1 96.12 82 HIS A O 1
ATOM 607 N N . LEU A 1 83 ? 21.219 10.531 1.154 1 96.69 83 LEU A N 1
ATOM 608 C CA . LEU A 1 83 ? 21.109 10.164 -0.252 1 96.69 83 LEU A CA 1
ATOM 609 C C . LEU A 1 83 ? 21.781 8.828 -0.52 1 96.69 83 LEU A C 1
ATOM 611 O O . LEU A 1 83 ? 21.203 7.945 -1.161 1 96.69 83 LEU A O 1
ATOM 615 N N . ILE A 1 84 ? 22.969 8.664 -0.042 1 97.62 84 ILE A N 1
ATOM 616 C CA . ILE A 1 84 ? 23.75 7.461 -0.3 1 97.62 84 ILE A CA 1
ATOM 617 C C . ILE A 1 84 ? 23.062 6.254 0.338 1 97.62 84 ILE A C 1
ATOM 619 O O . ILE A 1 84 ? 22.938 5.203 -0.293 1 97.62 84 ILE A O 1
ATOM 623 N N . VAL A 1 85 ? 22.609 6.371 1.56 1 98.25 85 VAL A N 1
ATOM 624 C CA . VAL A 1 85 ? 21.984 5.254 2.262 1 98.25 85 VAL A CA 1
ATOM 625 C C . VAL A 1 85 ? 20.656 4.906 1.607 1 98.25 85 VAL A C 1
ATOM 627 O O . VAL A 1 85 ? 20.359 3.734 1.367 1 98.25 85 VAL A O 1
ATOM 630 N N . ASP A 1 86 ? 19.891 5.891 1.293 1 98.62 86 ASP A N 1
ATOM 631 C CA . ASP A 1 86 ? 18.594 5.648 0.657 1 98.62 86 ASP A CA 1
ATOM 632 C C . ASP A 1 86 ? 18.766 5.035 -0.729 1 98.62 86 ASP A C 1
ATOM 634 O O . ASP A 1 86 ? 18 4.152 -1.125 1 98.62 86 ASP A O 1
ATOM 638 N N . LEU A 1 87 ? 19.766 5.508 -1.483 1 98.5 87 LEU A N 1
ATOM 639 C CA . LEU A 1 87 ? 20.031 4.941 -2.801 1 98.5 87 LEU A CA 1
ATOM 640 C C . LEU A 1 87 ? 20.469 3.486 -2.688 1 98.5 87 LEU A C 1
ATOM 642 O O . LEU A 1 87 ? 19.984 2.627 -3.422 1 98.5 87 LEU A O 1
ATOM 646 N N . THR A 1 88 ? 21.359 3.219 -1.793 1 98.75 88 THR A N 1
ATOM 647 C CA . THR A 1 88 ? 21.875 1.868 -1.588 1 98.75 88 THR A CA 1
ATOM 648 C C . THR A 1 88 ? 20.75 0.925 -1.167 1 98.75 88 THR A C 1
ATOM 650 O O . THR A 1 88 ? 20.625 -0.174 -1.71 1 98.75 88 THR A O 1
ATOM 653 N N . LEU A 1 89 ? 19.938 1.374 -0.232 1 98.88 89 LEU A N 1
ATOM 654 C CA . LEU A 1 89 ? 18.812 0.556 0.23 1 98.88 89 LEU A CA 1
ATOM 655 C C . LEU A 1 89 ? 17.812 0.327 -0.892 1 98.88 89 LEU A C 1
ATOM 657 O O . LEU A 1 89 ? 17.281 -0.778 -1.046 1 98.88 89 LEU A O 1
ATOM 661 N N . SER A 1 90 ? 17.531 1.326 -1.635 1 98.88 90 SER A N 1
ATOM 662 C CA . SER A 1 90 ? 16.625 1.178 -2.77 1 98.88 90 SER A CA 1
ATOM 663 C C . SER A 1 90 ? 17.141 0.134 -3.754 1 98.88 90 SER A C 1
ATOM 665 O O . SER A 1 90 ? 16.375 -0.714 -4.223 1 98.88 90 SER A O 1
ATOM 667 N N . LEU A 1 91 ? 18.375 0.143 -4.051 1 98.81 91 LEU A N 1
ATOM 668 C CA . LEU A 1 91 ? 18.984 -0.789 -4.996 1 98.81 91 LEU A CA 1
ATOM 669 C C . LEU A 1 91 ? 18.969 -2.211 -4.449 1 98.81 91 LEU A C 1
ATOM 671 O O . LEU A 1 91 ? 18.719 -3.164 -5.188 1 98.81 91 LEU A O 1
ATOM 675 N N . LEU A 1 92 ? 19.281 -2.334 -3.193 1 98.81 92 LEU A N 1
ATOM 676 C CA . LEU A 1 92 ? 19.234 -3.648 -2.561 1 98.81 92 LEU A CA 1
ATOM 677 C C . LEU A 1 92 ? 17.828 -4.227 -2.6 1 98.81 92 LEU A C 1
ATOM 679 O O . LEU A 1 92 ? 17.641 -5.398 -2.938 1 98.81 92 LEU A O 1
ATOM 683 N N . LEU A 1 93 ? 16.875 -3.418 -2.26 1 98.88 93 LEU A N 1
ATOM 684 C CA . LEU A 1 93 ? 15.477 -3.84 -2.27 1 98.88 93 LEU A CA 1
ATOM 685 C C . LEU A 1 93 ? 15.023 -4.184 -3.684 1 98.88 93 LEU A C 1
ATOM 687 O O . LEU A 1 93 ? 14.336 -5.191 -3.891 1 98.88 93 LEU A O 1
ATOM 691 N N . LEU A 1 94 ? 15.406 -3.428 -4.621 1 98.81 94 LEU A N 1
ATOM 692 C CA . LEU A 1 94 ? 15.062 -3.695 -6.016 1 98.81 94 LEU A CA 1
ATOM 693 C C . LEU A 1 94 ? 15.68 -5.008 -6.48 1 98.81 94 LEU A C 1
ATOM 695 O O . LEU A 1 94 ? 15.023 -5.789 -7.18 1 98.81 94 LEU A O 1
ATOM 699 N N . THR A 1 95 ? 16.906 -5.207 -6.16 1 98.88 95 THR A N 1
ATOM 700 C CA . THR A 1 95 ? 17.578 -6.445 -6.523 1 98.88 95 THR A CA 1
ATOM 701 C C . THR A 1 95 ? 16.828 -7.656 -5.965 1 98.88 95 THR A C 1
ATOM 703 O O . THR A 1 95 ? 16.594 -8.633 -6.68 1 98.88 95 THR A O 1
ATOM 706 N N . CYS A 1 96 ? 16.438 -7.555 -4.695 1 98.69 96 CYS A N 1
ATOM 707 C CA . CYS A 1 96 ? 15.672 -8.641 -4.09 1 98.69 96 CYS A CA 1
ATOM 708 C C . CYS A 1 96 ? 14.336 -8.836 -4.805 1 98.69 96 CYS A C 1
ATOM 710 O O . CYS A 1 96 ? 13.891 -9.969 -5 1 98.69 96 CYS A O 1
ATOM 712 N N . LEU A 1 97 ? 13.719 -7.762 -5.188 1 98.69 97 LEU A N 1
ATOM 713 C CA . LEU A 1 97 ? 12.461 -7.84 -5.926 1 98.69 97 LEU A CA 1
ATOM 714 C C . LEU A 1 97 ? 12.664 -8.523 -7.273 1 98.69 97 LEU A C 1
ATOM 716 O O . LEU A 1 97 ? 11.914 -9.43 -7.633 1 98.69 97 LEU A O 1
ATOM 720 N N . ILE A 1 98 ? 13.703 -8.148 -7.988 1 98.56 98 ILE A N 1
ATOM 721 C CA . ILE A 1 98 ? 13.984 -8.719 -9.305 1 98.56 98 ILE A CA 1
ATOM 722 C C . ILE A 1 98 ? 14.281 -10.211 -9.164 1 98.56 98 ILE A C 1
ATOM 724 O O . ILE A 1 98 ? 13.781 -11.023 -9.945 1 98.56 98 ILE A O 1
ATOM 728 N N . LEU A 1 99 ? 15.031 -10.539 -8.188 1 98 99 LEU A N 1
ATOM 729 C CA . LEU A 1 99 ? 15.336 -11.953 -7.957 1 98 99 LEU A CA 1
ATOM 730 C C . LEU A 1 99 ? 14.07 -12.734 -7.629 1 98 99 LEU A C 1
ATOM 732 O O . LEU A 1 99 ? 13.906 -13.875 -8.078 1 98 99 LEU A O 1
ATOM 736 N N . THR A 1 100 ? 13.211 -12.117 -6.848 1 98 100 THR A N 1
ATOM 737 C CA . THR A 1 100 ? 11.938 -12.75 -6.531 1 98 100 THR A CA 1
ATOM 738 C C . THR A 1 100 ? 11.109 -12.953 -7.797 1 98 100 THR A C 1
ATOM 740 O O . THR A 1 100 ? 10.555 -14.031 -8.016 1 98 100 THR A O 1
ATOM 743 N N . TRP A 1 101 ? 11.078 -11.953 -8.656 1 97.5 101 TRP A N 1
ATOM 744 C CA . TRP A 1 101 ? 10.297 -12.016 -9.883 1 97.5 101 TRP A CA 1
ATOM 745 C C . TRP A 1 101 ? 10.828 -13.102 -10.812 1 97.5 101 TRP A C 1
ATOM 747 O O . TRP A 1 101 ? 10.062 -13.719 -11.562 1 97.5 101 TRP A O 1
ATOM 757 N N . VAL A 1 102 ? 12.07 -13.445 -10.789 1 96.31 102 VAL A N 1
ATOM 758 C CA . VAL A 1 102 ? 12.711 -14.375 -11.711 1 96.31 102 VAL A CA 1
ATOM 759 C C . VAL A 1 102 ? 12.648 -15.797 -11.141 1 96.31 102 VAL A C 1
ATOM 761 O O . VAL A 1 102 ? 12.336 -16.75 -11.859 1 96.31 102 VAL A O 1
ATOM 764 N N . PHE A 1 103 ? 12.789 -15.93 -9.852 1 95.38 103 PHE A N 1
ATOM 765 C CA . PHE A 1 103 ? 13.07 -17.266 -9.328 1 95.38 103 PHE A CA 1
ATOM 766 C C . PHE A 1 103 ? 11.852 -17.828 -8.602 1 95.38 103 PHE A C 1
ATOM 768 O O . PHE A 1 103 ? 11.773 -19.031 -8.352 1 95.38 103 PHE A O 1
ATOM 775 N N . LEU A 1 104 ? 10.93 -16.984 -8.242 1 95.69 104 LEU A N 1
ATOM 776 C CA . LEU A 1 104 ? 9.789 -17.5 -7.488 1 95.69 104 LEU A CA 1
ATOM 777 C C . LEU A 1 104 ? 8.812 -18.219 -8.414 1 95.69 104 LEU A C 1
ATOM 779 O O . LEU A 1 104 ? 8.398 -19.344 -8.125 1 95.69 104 LEU A O 1
ATOM 783 N N . PRO A 1 105 ? 8.406 -17.578 -9.523 1 93.75 105 PRO A N 1
ATOM 784 C CA . PRO A 1 105 ? 7.398 -18.219 -10.359 1 93.75 105 PRO A CA 1
ATOM 785 C C . PRO A 1 105 ? 7.98 -19.312 -11.25 1 93.75 105 PRO A C 1
ATOM 787 O O . PRO A 1 105 ? 7.902 -19.234 -12.477 1 93.75 105 PRO A O 1
ATOM 790 N N . THR A 1 106 ? 8.469 -20.406 -10.688 1 89.12 106 THR A N 1
ATOM 791 C CA . THR A 1 106 ? 8.984 -21.562 -11.406 1 89.12 106 THR A CA 1
ATOM 792 C C . THR A 1 106 ? 8.031 -22.75 -11.266 1 89.12 106 THR A C 1
ATOM 794 O O . THR A 1 106 ? 7.16 -22.766 -10.391 1 89.12 106 THR A O 1
ATOM 797 N N . ARG A 1 107 ? 8.258 -23.688 -12.094 1 80.44 107 ARG A N 1
ATOM 798 C CA . ARG A 1 107 ? 7.395 -24.875 -12.141 1 80.44 107 ARG A CA 1
ATOM 799 C C . ARG A 1 107 ? 7.465 -25.656 -10.828 1 80.44 107 ARG A C 1
ATOM 801 O O . ARG A 1 107 ? 6.48 -26.281 -10.422 1 80.44 107 ARG A O 1
ATOM 808 N N . SER A 1 108 ? 8.57 -25.562 -10.258 1 81.19 108 SER A N 1
ATOM 809 C CA . SER A 1 108 ? 8.773 -26.312 -9.031 1 81.19 108 SER A CA 1
ATOM 810 C C . SER A 1 108 ? 8.141 -25.609 -7.832 1 81.19 108 SER A C 1
ATOM 812 O O . SER A 1 108 ? 7.992 -26.219 -6.762 1 81.19 108 SER A O 1
ATOM 814 N N . SER A 1 109 ? 7.641 -24.344 -8.203 1 84.81 109 SER A N 1
ATOM 815 C CA . SER A 1 109 ? 7.062 -23.578 -7.105 1 84.81 109 SER A CA 1
ATOM 816 C C . SER A 1 109 ? 5.562 -23.812 -6.996 1 84.81 109 SER A C 1
ATOM 818 O O . SER A 1 109 ? 4.828 -23.672 -7.977 1 84.81 109 SER A O 1
ATOM 820 N N . GLY A 1 110 ? 4.984 -24.453 -6.023 1 92.19 110 GLY A N 1
ATOM 821 C CA . GLY A 1 110 ? 3.559 -24.594 -5.777 1 92.19 110 GLY A CA 1
ATOM 822 C C . GLY A 1 110 ? 2.811 -23.281 -5.859 1 92.19 110 GLY A C 1
ATOM 823 O O . GLY A 1 110 ? 3.336 -22.234 -5.469 1 92.19 110 GLY A O 1
ATOM 824 N N . GLY A 1 111 ? 1.652 -23.281 -6.551 1 94.5 111 GLY A N 1
ATOM 825 C CA . GLY A 1 111 ? 0.854 -22.078 -6.766 1 94.5 111 GLY A CA 1
ATOM 826 C C . GLY A 1 111 ? 0.616 -21.297 -5.492 1 94.5 111 GLY A C 1
ATOM 827 O O . GLY A 1 111 ? 0.679 -20.062 -5.504 1 94.5 111 GLY A O 1
ATOM 828 N N . GLN A 1 112 ? 0.376 -21.953 -4.426 1 95.06 112 GLN A N 1
ATOM 829 C CA . GLN A 1 112 ? 0.128 -21.297 -3.146 1 95.06 112 GLN A CA 1
ATOM 830 C C . GLN A 1 112 ? 1.387 -20.594 -2.633 1 95.06 112 GLN A C 1
ATOM 832 O O . GLN A 1 112 ? 1.31 -19.516 -2.053 1 95.06 112 GLN A O 1
ATOM 837 N N . ASN A 1 113 ? 2.455 -21.25 -2.898 1 95.56 113 ASN A N 1
ATOM 838 C CA . ASN A 1 113 ? 3.723 -20.656 -2.48 1 95.56 113 ASN A CA 1
ATOM 839 C C . ASN A 1 113 ? 4.059 -19.406 -3.291 1 95.56 113 ASN A C 1
ATOM 841 O O . ASN A 1 113 ? 4.574 -18.438 -2.748 1 95.56 113 ASN A O 1
ATOM 845 N N . ILE A 1 114 ? 3.766 -19.5 -4.551 1 97.31 114 ILE A N 1
ATOM 846 C CA . ILE A 1 114 ? 3.994 -18.344 -5.41 1 97.31 114 ILE A CA 1
ATOM 847 C C . ILE A 1 114 ? 3.123 -17.172 -4.949 1 97.31 114 ILE A C 1
ATOM 849 O O . ILE A 1 114 ? 3.6 -16.047 -4.836 1 97.31 114 ILE A O 1
ATOM 853 N N . MET A 1 115 ? 1.924 -17.453 -4.668 1 97.75 115 MET A N 1
ATOM 854 C CA . MET A 1 115 ? 1.014 -16.406 -4.211 1 97.75 115 MET A CA 1
ATOM 855 C C . MET A 1 115 ? 1.49 -15.812 -2.893 1 97.75 115 MET A C 1
ATOM 857 O O . MET A 1 115 ? 1.56 -14.586 -2.748 1 97.75 115 MET A O 1
ATOM 861 N N . LEU A 1 116 ? 1.819 -16.625 -1.949 1 96.94 116 LEU A N 1
ATOM 862 C CA . LEU A 1 116 ? 2.305 -16.172 -0.649 1 96.94 116 LEU A CA 1
ATOM 863 C C . LEU A 1 116 ? 3.574 -15.344 -0.802 1 96.94 116 LEU A C 1
ATOM 865 O O . LEU A 1 116 ? 3.701 -14.281 -0.192 1 96.94 116 LEU A O 1
ATOM 869 N N . GLY A 1 117 ? 4.477 -15.859 -1.587 1 97.94 117 GLY A N 1
ATOM 870 C CA . GLY A 1 117 ? 5.715 -15.133 -1.827 1 97.94 117 GLY A CA 1
ATOM 871 C C . GLY A 1 117 ? 5.504 -13.797 -2.506 1 97.94 117 GLY A C 1
ATOM 872 O O . GLY A 1 117 ? 6.195 -12.82 -2.203 1 97.94 117 GLY A O 1
ATOM 873 N N . THR A 1 118 ? 4.566 -13.766 -3.391 1 98.19 118 THR A N 1
ATOM 874 C CA . THR A 1 118 ? 4.25 -12.523 -4.086 1 98.19 118 THR A CA 1
ATOM 875 C C . THR A 1 118 ? 3.688 -11.492 -3.111 1 98.19 118 THR A C 1
ATOM 877 O O . THR A 1 118 ? 4.105 -10.328 -3.117 1 98.19 118 THR A O 1
ATOM 880 N N . TYR A 1 119 ? 2.818 -11.922 -2.268 1 98.44 119 TYR A N 1
ATOM 881 C CA . TYR A 1 119 ? 2.326 -11.016 -1.235 1 98.44 119 TYR A CA 1
ATOM 882 C C . TYR A 1 119 ? 3.457 -10.57 -0.318 1 98.44 119 TYR A C 1
ATOM 884 O O . TYR A 1 119 ? 3.51 -9.406 0.09 1 98.44 119 TYR A O 1
ATOM 892 N N . SER A 1 120 ? 4.289 -11.438 -0.008 1 98.56 120 SER A N 1
ATOM 893 C CA . SER A 1 120 ? 5.414 -11.109 0.863 1 98.56 120 SER A CA 1
ATOM 894 C C . SER A 1 120 ? 6.332 -10.078 0.216 1 98.56 120 SER A C 1
ATOM 896 O O . SER A 1 120 ? 6.922 -9.25 0.908 1 98.56 120 SER A O 1
ATOM 898 N N . SER A 1 121 ? 6.484 -10.156 -1.062 1 98.5 121 SER A N 1
ATOM 899 C CA . SER A 1 121 ? 7.383 -9.242 -1.763 1 98.5 121 SER A CA 1
ATOM 900 C C . SER A 1 121 ? 6.824 -7.824 -1.787 1 98.5 121 SER A C 1
ATOM 902 O O . SER A 1 121 ? 7.543 -6.875 -2.09 1 98.5 121 SER A O 1
ATOM 904 N N . ASN A 1 122 ? 5.547 -7.707 -1.457 1 98.56 122 ASN A N 1
ATOM 905 C CA . ASN A 1 122 ? 4.957 -6.375 -1.364 1 98.56 122 ASN A CA 1
ATOM 906 C C . ASN A 1 122 ? 5.695 -5.508 -0.35 1 98.56 122 ASN A C 1
ATOM 908 O O . ASN A 1 122 ? 5.812 -4.293 -0.532 1 98.56 122 ASN A O 1
ATOM 912 N N . TRP A 1 123 ? 6.105 -6.086 0.714 1 98.62 123 TRP A N 1
ATOM 913 C CA . TRP A 1 123 ? 6.84 -5.352 1.74 1 98.62 123 TRP A CA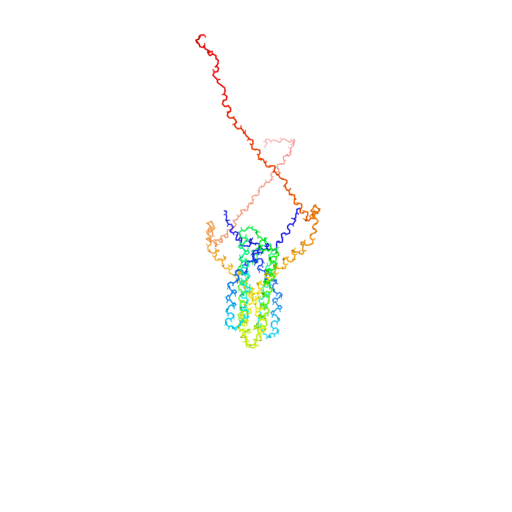 1
ATOM 914 C C . TRP A 1 123 ? 8.133 -4.777 1.178 1 98.62 123 TRP A C 1
ATOM 916 O O . TRP A 1 123 ? 8.531 -3.662 1.524 1 98.62 123 TRP A O 1
ATOM 926 N N . LEU A 1 124 ? 8.781 -5.531 0.333 1 98.88 124 LEU A N 1
ATOM 927 C CA . LEU A 1 124 ? 9.992 -5.059 -0.334 1 98.88 124 LEU A CA 1
ATOM 928 C C . LEU A 1 124 ? 9.68 -3.879 -1.249 1 98.88 124 LEU A C 1
ATOM 930 O O . LEU A 1 124 ? 10.43 -2.9 -1.282 1 98.88 124 LEU A O 1
ATOM 934 N N . ALA A 1 125 ? 8.594 -4.023 -1.914 1 98.81 125 ALA A N 1
ATOM 935 C CA . ALA A 1 125 ? 8.203 -2.979 -2.855 1 98.81 125 ALA A CA 1
ATOM 936 C C . ALA A 1 125 ? 7.895 -1.672 -2.129 1 98.81 125 ALA A C 1
ATOM 938 O O . ALA A 1 125 ? 8.352 -0.603 -2.539 1 98.81 125 ALA A O 1
ATOM 939 N N . ILE A 1 126 ? 7.152 -1.749 -1.077 1 98.44 126 ILE A N 1
ATOM 940 C CA . ILE A 1 126 ? 6.809 -0.558 -0.309 1 98.44 126 ILE A CA 1
ATOM 941 C C . ILE A 1 126 ? 8.078 0.131 0.177 1 98.44 126 ILE A C 1
ATOM 943 O O . ILE A 1 126 ? 8.242 1.343 0.011 1 98.44 126 ILE A O 1
ATOM 947 N N . ASP A 1 127 ? 8.906 -0.641 0.772 1 98.81 127 ASP A N 1
ATOM 948 C CA . ASP A 1 127 ? 10.164 -0.093 1.27 1 98.81 127 ASP A CA 1
ATOM 949 C C . ASP A 1 127 ? 10.992 0.496 0.131 1 98.81 127 ASP A C 1
ATOM 951 O O . ASP A 1 127 ? 11.617 1.547 0.29 1 98.81 127 ASP A O 1
ATOM 955 N N . PHE A 1 128 ? 11.039 -0.141 -0.998 1 98.88 128 PHE A N 1
ATOM 956 C CA . PHE A 1 128 ? 11.742 0.343 -2.182 1 98.88 128 PHE A CA 1
ATOM 957 C C . PHE A 1 128 ? 11.219 1.716 -2.594 1 98.88 128 PHE A C 1
ATOM 959 O O . PHE A 1 128 ? 12.008 2.629 -2.855 1 98.88 128 PHE A O 1
ATOM 966 N N . PHE A 1 129 ? 9.938 1.879 -2.621 1 98.56 129 PHE A N 1
ATOM 967 C CA . PHE A 1 129 ? 9.344 3.135 -3.068 1 98.56 129 PHE A CA 1
ATOM 968 C C . PHE A 1 129 ? 9.641 4.254 -2.076 1 98.56 129 PHE A C 1
ATOM 970 O O . PHE A 1 129 ? 9.844 5.402 -2.471 1 98.56 129 PHE A O 1
ATOM 977 N N . ILE A 1 130 ? 9.656 3.922 -0.8 1 98.38 130 ILE A N 1
ATOM 978 C CA . ILE A 1 130 ? 9.945 4.934 0.21 1 98.38 130 ILE A CA 1
ATOM 979 C C . ILE A 1 130 ? 11.383 5.43 0.047 1 98.38 130 ILE A C 1
ATOM 981 O O . ILE A 1 130 ? 11.625 6.633 -0.032 1 98.38 130 ILE A O 1
ATOM 985 N N . HIS A 1 131 ? 12.328 4.566 -0.043 1 98.69 131 HIS A N 1
ATOM 986 C CA . HIS A 1 131 ? 13.727 4.953 -0.197 1 98.69 131 HIS A CA 1
ATOM 987 C C . HIS A 1 131 ? 13.969 5.617 -1.548 1 98.69 131 HIS A C 1
ATOM 989 O O . HIS A 1 131 ? 14.805 6.512 -1.663 1 98.69 131 HIS A O 1
ATOM 995 N N . SER A 1 132 ? 13.266 5.203 -2.584 1 98.62 132 SER A N 1
ATOM 996 C CA . SER A 1 132 ? 13.352 5.867 -3.881 1 98.62 132 SER A CA 1
ATOM 997 C C . SER A 1 132 ? 12.812 7.293 -3.811 1 98.62 132 SER A C 1
ATOM 999 O O . SER A 1 132 ? 13.367 8.203 -4.434 1 98.62 132 SER A O 1
ATOM 1001 N N . TYR A 1 133 ? 11.766 7.41 -3.105 1 97.62 133 TYR A N 1
ATOM 1002 C CA . TYR A 1 133 ? 11.203 8.742 -2.914 1 97.62 133 TYR A CA 1
ATOM 1003 C C . TYR A 1 133 ? 12.227 9.68 -2.279 1 97.62 133 TYR A C 1
ATOM 1005 O O . TYR A 1 133 ? 12.445 10.789 -2.764 1 97.62 133 TYR A O 1
ATOM 1013 N N . PHE A 1 134 ? 12.805 9.25 -1.261 1 97.25 134 PHE A N 1
ATOM 1014 C CA . PHE A 1 134 ? 13.789 10.086 -0.575 1 97.25 134 PHE A CA 1
ATOM 1015 C C . PHE A 1 134 ? 15 10.336 -1.462 1 97.25 134 PHE A C 1
ATOM 1017 O O . PHE A 1 134 ? 15.586 11.422 -1.428 1 97.25 134 PHE A O 1
ATOM 1024 N N . THR A 1 135 ? 15.398 9.352 -2.238 1 97.69 135 THR A N 1
ATOM 1025 C CA . THR A 1 135 ? 16.516 9.516 -3.174 1 97.69 135 THR A CA 1
ATOM 1026 C C . THR A 1 135 ? 16.188 10.578 -4.219 1 97.69 135 THR A C 1
ATOM 1028 O O . THR A 1 135 ? 16.984 11.484 -4.453 1 97.69 135 THR A O 1
ATOM 1031 N N . LEU A 1 136 ? 15.031 10.516 -4.809 1 96.62 136 LEU A N 1
ATOM 1032 C CA . LEU A 1 136 ? 14.617 11.445 -5.852 1 96.62 136 LEU A CA 1
ATOM 1033 C C . LEU A 1 136 ? 14.453 12.859 -5.289 1 96.62 136 LEU A C 1
ATOM 1035 O O . LEU A 1 136 ? 14.82 13.836 -5.945 1 96.62 136 LEU A O 1
ATOM 1039 N N . LYS A 1 137 ? 13.938 12.898 -4.137 1 93.94 137 LYS A N 1
ATOM 1040 C CA . LYS A 1 137 ? 13.789 14.188 -3.479 1 93.94 137 LYS A CA 1
ATOM 1041 C C . LYS A 1 137 ? 15.148 14.844 -3.236 1 93.94 137 LYS A C 1
ATOM 1043 O O . LYS A 1 137 ? 15.32 16.031 -3.48 1 93.94 137 LYS A O 1
ATOM 1048 N N . SER A 1 138 ? 15.977 14.07 -2.725 1 92.44 138 SER A N 1
ATOM 1049 C CA . SER A 1 138 ? 17.328 14.578 -2.459 1 92.44 138 SER A CA 1
ATOM 1050 C C . SER A 1 138 ? 18 15.023 -3.746 1 92.44 138 SER A C 1
ATOM 1052 O O . SER A 1 138 ? 18.672 16.062 -3.77 1 92.44 138 SER A O 1
ATOM 1054 N N . LEU A 1 139 ? 17.891 14.328 -4.809 1 92.94 139 LEU A N 1
ATOM 1055 C CA . LEU A 1 139 ? 18.484 14.672 -6.098 1 92.94 139 LEU A CA 1
ATOM 1056 C C . LEU A 1 139 ? 17.844 15.93 -6.672 1 92.94 139 LEU A C 1
ATOM 1058 O O . LEU A 1 139 ? 18.547 16.797 -7.219 1 92.94 139 LEU A O 1
ATOM 1062 N N . SER A 1 140 ? 16.594 16.094 -6.5 1 91.5 140 SER A N 1
ATOM 1063 C CA . SER A 1 140 ? 15.883 17.281 -6.977 1 91.5 140 SER A CA 1
ATOM 1064 C C . SER A 1 140 ? 16.312 18.531 -6.223 1 91.5 140 SER A C 1
ATOM 1066 O O . SER A 1 140 ? 16.484 19.594 -6.82 1 91.5 140 SER A O 1
ATOM 1068 N N . ASP A 1 141 ? 16.453 18.359 -4.941 1 87.88 141 ASP A N 1
ATOM 1069 C CA . ASP A 1 141 ? 16.906 19.484 -4.117 1 87.88 141 ASP A CA 1
ATOM 1070 C C . ASP A 1 141 ? 18.328 19.891 -4.496 1 87.88 141 ASP A C 1
ATOM 1072 O O . ASP A 1 141 ? 18.641 21.078 -4.52 1 87.88 141 ASP A O 1
ATOM 1076 N N . ALA A 1 142 ? 19.078 18.953 -4.758 1 86 142 ALA A N 1
ATOM 1077 C CA . ALA A 1 142 ? 20.453 19.234 -5.16 1 86 142 ALA A CA 1
ATOM 1078 C C . ALA A 1 142 ? 20.5 19.953 -6.504 1 86 142 ALA A C 1
ATOM 1080 O O . ALA A 1 142 ? 21.312 20.859 -6.703 1 86 142 ALA A O 1
ATOM 1081 N N . MET A 1 143 ? 19.625 19.625 -7.332 1 87.06 143 MET A N 1
ATOM 1082 C CA . MET A 1 143 ? 19.562 20.25 -8.648 1 87.06 143 MET A CA 1
ATOM 1083 C C . MET A 1 143 ? 19.047 21.688 -8.531 1 87.06 143 MET A C 1
ATOM 1085 O O . MET A 1 143 ? 19.516 22.578 -9.25 1 87.06 143 MET A O 1
ATOM 1089 N N . GLN A 1 144 ? 18.141 21.969 -7.723 1 82.88 144 GLN A N 1
ATOM 1090 C CA . GLN A 1 144 ? 17.594 23.297 -7.504 1 82.88 144 GLN A CA 1
ATOM 1091 C C . GLN A 1 144 ? 18.609 24.203 -6.801 1 82.88 144 GLN A C 1
ATOM 1093 O O . GLN A 1 144 ? 18.703 25.391 -7.09 1 82.88 144 GLN A O 1
ATOM 1098 N N . ALA A 1 145 ? 19.281 23.594 -5.914 1 76.88 145 ALA A N 1
ATOM 1099 C CA . ALA A 1 145 ? 20.328 24.344 -5.227 1 76.88 145 ALA A CA 1
ATOM 1100 C C . ALA A 1 145 ? 21.422 24.781 -6.199 1 76.88 145 ALA A C 1
ATOM 1102 O O . ALA A 1 145 ? 22.016 25.859 -6.043 1 76.88 145 ALA A O 1
ATOM 1103 N N . ASN A 1 146 ? 21.609 23.969 -7.145 1 70.81 146 ASN A N 1
ATOM 1104 C CA . ASN A 1 146 ? 22.609 24.312 -8.148 1 70.81 146 ASN A CA 1
ATOM 1105 C C . ASN A 1 146 ? 22.094 25.375 -9.109 1 70.81 146 ASN A C 1
ATOM 1107 O O . ASN A 1 146 ? 22.875 26.062 -9.758 1 70.81 146 ASN A O 1
ATOM 1111 N N . GLN A 1 147 ? 20.766 25.562 -9.203 1 61.06 147 GLN A N 1
ATOM 1112 C CA . GLN A 1 147 ? 20.203 26.594 -10.07 1 61.06 147 GLN A CA 1
ATOM 1113 C C . GLN A 1 147 ? 20.031 27.906 -9.328 1 61.06 147 GLN A C 1
ATOM 1115 O O . GLN A 1 147 ? 19.781 28.953 -9.945 1 61.06 147 GLN A O 1
ATOM 1120 N N . SER A 1 148 ? 19.969 27.953 -8.086 1 55.25 148 SER A N 1
ATOM 1121 C CA . SER A 1 148 ? 19.891 29.234 -7.375 1 55.25 148 SER A CA 1
ATOM 1122 C C . SER A 1 148 ? 21.219 30 -7.48 1 55.25 148 SER A C 1
ATOM 1124 O O . SER A 1 148 ? 22.281 29.438 -7.219 1 55.25 148 SER A O 1
ATOM 1126 N N . PRO A 1 149 ? 21.281 31 -8.328 1 49.78 149 PRO A N 1
ATOM 1127 C CA . PRO A 1 149 ? 22.453 31.875 -8.406 1 49.78 149 PRO A CA 1
ATOM 1128 C C . PRO A 1 149 ? 23.016 32.25 -7.035 1 49.78 149 PRO A C 1
ATOM 1130 O O . PRO A 1 149 ? 22.25 32.406 -6.078 1 49.78 149 PRO A O 1
ATOM 1133 N N . MET A 1 150 ? 24.047 31.547 -6.57 1 44.53 150 MET A N 1
ATOM 1134 C CA . MET A 1 150 ? 24.844 32.125 -5.488 1 44.53 150 MET A CA 1
ATOM 1135 C C . MET A 1 150 ? 24.875 33.656 -5.59 1 44.53 150 MET A C 1
ATOM 1137 O O . MET A 1 150 ? 25.906 34.219 -5.926 1 44.53 150 MET A O 1
ATOM 1141 N N . SER A 1 151 ? 24.031 34.188 -6.41 1 43.41 151 SER A N 1
ATOM 1142 C CA . SER A 1 151 ? 24.297 35.625 -6.5 1 43.41 151 SER A CA 1
ATOM 1143 C C . SER A 1 151 ? 24.141 36.312 -5.141 1 43.41 151 SER A C 1
ATOM 1145 O O . SER A 1 151 ? 23.094 36.906 -4.855 1 43.41 151 SER A O 1
ATOM 1147 N N . CYS A 1 152 ? 24.297 35.594 -4.008 1 43.72 152 CYS A N 1
ATOM 1148 C CA . CYS A 1 152 ? 24.453 36.594 -2.953 1 43.72 152 CYS A CA 1
ATOM 1149 C C . CYS A 1 152 ? 25.469 37.656 -3.359 1 43.72 152 CYS A C 1
ATOM 1151 O O . CYS A 1 152 ? 26.625 37.344 -3.672 1 43.72 152 CYS A O 1
ATOM 1153 N N . PRO A 1 153 ? 25.031 38.812 -3.998 1 40.88 153 PRO A N 1
ATOM 1154 C CA . PRO A 1 153 ? 25.969 39.875 -4.371 1 40.88 153 PRO A CA 1
ATOM 1155 C C . PRO A 1 153 ? 27.156 39.969 -3.416 1 40.88 153 PRO A C 1
ATOM 1157 O O . PRO A 1 153 ? 28.281 40.25 -3.844 1 40.88 153 PRO A O 1
ATOM 1160 N N . HIS A 1 154 ? 26.828 40.25 -2.082 1 41.94 154 HIS A N 1
ATOM 1161 C CA . HIS A 1 154 ? 27.938 40.625 -1.201 1 41.94 154 HIS A CA 1
ATOM 1162 C C . HIS A 1 154 ? 28.859 39.438 -0.936 1 41.94 154 HIS A C 1
ATOM 1164 O O . HIS A 1 154 ? 29.875 39.594 -0.256 1 41.94 154 HIS A O 1
ATOM 1170 N N . CYS A 1 155 ? 28.234 38.219 -0.999 1 40.94 155 CYS A N 1
ATOM 1171 C CA . CYS A 1 155 ? 29.109 37.156 -0.514 1 40.94 155 CYS A CA 1
ATOM 1172 C C . CYS A 1 155 ? 30.156 36.781 -1.551 1 40.94 155 CYS A C 1
ATOM 1174 O O . CYS A 1 155 ? 30.031 35.781 -2.242 1 40.94 155 CYS A O 1
ATOM 1176 N N . GLN A 1 156 ? 30.516 37.75 -2.434 1 35.34 156 GLN A N 1
ATOM 1177 C CA . GLN A 1 156 ? 31.625 37.5 -3.35 1 35.34 156 GLN A CA 1
ATOM 1178 C C . GLN A 1 156 ? 32.812 36.875 -2.631 1 35.34 156 GLN A C 1
ATOM 1180 O O . GLN A 1 156 ? 33.875 36.656 -3.234 1 35.34 156 GLN A O 1
ATOM 1185 N N . PHE A 1 157 ? 33 37.156 -1.292 1 33.81 157 PHE A N 1
ATOM 1186 C CA . PHE A 1 157 ? 34.375 36.812 -0.912 1 33.81 157 PHE A CA 1
ATOM 1187 C C . PHE A 1 157 ? 34.656 35.344 -1.072 1 33.81 157 PHE A C 1
ATOM 1189 O O . PHE A 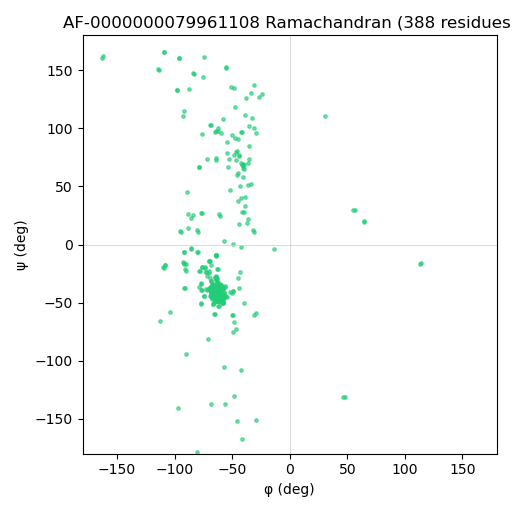1 157 ? 33.75 34.5 -0.822 1 33.81 157 PHE A O 1
ATOM 1196 N N . GLY A 1 158 ? 35.312 34.906 -2.127 1 34 158 GLY A N 1
ATOM 1197 C CA . GLY A 1 158 ? 35.938 33.625 -2.359 1 34 158 GLY A CA 1
ATOM 1198 C C . GLY A 1 158 ? 36.375 32.938 -1.082 1 34 158 GLY A C 1
ATOM 1199 O O . GLY A 1 158 ? 36.562 33.594 -0.055 1 34 158 GLY A O 1
ATOM 1200 N N . PRO A 1 159 ? 35.906 31.625 -0.926 1 36.75 159 PRO A N 1
ATOM 1201 C CA . PRO A 1 159 ? 36.125 30.859 0.306 1 36.75 159 PRO A CA 1
ATOM 1202 C C . PRO A 1 159 ? 37.562 31 0.836 1 36.75 159 PRO A C 1
ATOM 1204 O O . PRO A 1 159 ? 37.812 30.688 2.004 1 36.75 159 PRO A O 1
ATOM 1207 N N . PHE A 1 160 ? 38.469 31.047 -0.172 1 34.28 160 PHE A N 1
ATOM 1208 C CA . PHE A 1 160 ? 39.75 30.609 0.35 1 34.28 160 PHE A CA 1
ATOM 1209 C C . PHE A 1 160 ? 40.312 31.609 1.345 1 34.28 160 PHE A C 1
ATOM 1211 O O . PHE A 1 160 ? 41.469 31.5 1.773 1 34.28 160 PHE A O 1
ATOM 1218 N N . THR A 1 161 ? 39.781 32.875 1.317 1 29.02 161 THR A N 1
ATOM 1219 C CA . THR A 1 161 ? 40.75 33.719 2.064 1 29.02 161 THR A CA 1
ATOM 1220 C C . THR A 1 161 ? 40.812 33.25 3.518 1 29.02 161 THR A C 1
ATOM 1222 O O . THR A 1 161 ? 39.844 33.344 4.266 1 29.02 161 THR A O 1
ATOM 1225 N N . SER A 1 162 ? 41.469 32.094 3.721 1 29.44 162 SER A N 1
ATOM 1226 C CA . SER A 1 162 ? 41.969 31.625 5.004 1 29.44 162 SER A CA 1
ATOM 1227 C C . SER A 1 162 ? 42.562 32.781 5.828 1 29.44 162 SER A C 1
ATOM 1229 O O . SER A 1 162 ? 43.75 33.094 5.738 1 29.44 162 SER A O 1
ATOM 1231 N N . SER A 1 163 ? 42.094 34 5.629 1 27.62 163 SER A N 1
ATOM 1232 C CA . SER A 1 163 ? 42.844 34.938 6.445 1 27.62 163 SER A CA 1
ATOM 1233 C C . SER A 1 163 ? 42.875 34.531 7.91 1 27.62 163 SER A C 1
ATOM 1235 O O . SER A 1 163 ? 41.812 34.469 8.555 1 27.62 163 SER A O 1
ATOM 1237 N N . VAL A 1 164 ? 43.688 33.469 8.188 1 28.98 164 VAL A N 1
ATOM 1238 C CA . VAL A 1 164 ? 44.188 33.188 9.523 1 28.98 164 VAL A CA 1
ATOM 1239 C C . VAL A 1 164 ? 44.438 34.469 10.289 1 28.98 164 VAL A C 1
ATOM 1241 O O . VAL A 1 164 ? 45.406 35.188 9.984 1 28.98 164 VAL A O 1
ATOM 1244 N N . LYS A 1 165 ? 43.469 35.344 10.352 1 29.78 165 LYS A N 1
ATOM 1245 C CA . LYS A 1 165 ? 43.812 36.438 11.234 1 29.78 165 LYS A CA 1
ATOM 1246 C C . LYS A 1 165 ? 44.406 35.969 12.555 1 29.78 165 LYS A C 1
ATOM 1248 O O . LYS A 1 165 ? 43.719 35.281 13.336 1 29.78 165 LYS A O 1
ATOM 1253 N N . LEU A 1 166 ? 45.625 35.5 12.484 1 26.53 166 LEU A N 1
ATOM 1254 C CA . LEU A 1 166 ? 46.438 35.344 13.672 1 26.53 166 LEU A CA 1
ATOM 1255 C C . LEU A 1 166 ? 46.156 36.469 14.68 1 26.53 166 LEU A C 1
ATOM 1257 O O . LEU A 1 166 ? 46.406 37.625 14.398 1 26.53 166 LEU A O 1
ATOM 1261 N N . ALA A 1 167 ? 45 36.375 15.312 1 27.86 167 ALA A N 1
ATOM 1262 C CA . ALA A 1 167 ? 44.688 37.188 16.484 1 27.86 167 ALA A CA 1
ATOM 1263 C C . ALA A 1 167 ? 45.969 37.5 17.281 1 27.86 167 ALA A C 1
ATOM 1265 O O . ALA A 1 167 ? 46.719 36.594 17.625 1 27.86 167 ALA A O 1
ATOM 1266 N N . ALA A 1 168 ? 46.5 38.719 17.094 1 27.25 168 ALA A N 1
ATOM 1267 C CA . ALA A 1 168 ? 47.562 39.438 17.766 1 27.25 168 ALA A CA 1
ATOM 1268 C C . ALA A 1 168 ? 47.625 39.125 19.266 1 27.25 168 ALA A C 1
ATOM 1270 O O . ALA A 1 168 ? 46.562 38.844 19.875 1 27.25 168 ALA A O 1
ATOM 1271 N N . GLY A 1 169 ? 48.812 38.781 19.812 1 25.89 169 GLY A N 1
ATOM 1272 C CA . GLY A 1 169 ? 49.438 38.469 21.078 1 25.89 169 GLY A CA 1
ATOM 1273 C C . GLY A 1 169 ? 48.969 39.375 22.219 1 25.89 169 GLY A C 1
ATOM 1274 O O . GLY A 1 169 ? 49.188 40.594 22.172 1 25.89 169 GLY A O 1
ATOM 1275 N N . TYR A 1 170 ? 47.688 39.25 22.641 1 26.53 170 TYR A N 1
ATOM 1276 C CA . TYR A 1 170 ? 47.375 39.938 23.891 1 26.53 170 TYR A CA 1
ATOM 1277 C C . TYR A 1 170 ? 48.594 39.938 24.812 1 26.53 170 TYR A C 1
ATOM 1279 O O . TYR A 1 170 ? 49.312 38.938 24.938 1 26.53 170 TYR A O 1
ATOM 1287 N N . ALA A 1 171 ? 49.188 41.094 24.969 1 26.8 171 ALA A N 1
ATOM 1288 C CA . ALA A 1 171 ? 50.344 41.438 25.781 1 26.8 171 ALA A CA 1
ATOM 1289 C C . ALA A 1 171 ? 50.344 40.719 27.125 1 26.8 171 ALA A C 1
ATOM 1291 O O . ALA A 1 171 ? 49.281 40.562 27.734 1 26.8 171 ALA A O 1
ATOM 1292 N N . PRO A 1 172 ? 51.25 39.781 27.391 1 27.58 172 PRO A N 1
ATOM 1293 C CA . PRO A 1 172 ? 51.5 39.156 28.688 1 27.58 172 PRO A CA 1
ATOM 1294 C C . PRO A 1 172 ? 51.344 40.094 29.859 1 27.58 172 PRO A C 1
ATOM 1296 O O . PRO A 1 172 ? 52.031 41.125 29.906 1 27.58 172 PRO A O 1
ATOM 1299 N N . LEU A 1 173 ? 50.156 40.5 30.172 1 24.33 173 LEU A N 1
ATOM 1300 C CA . LEU A 1 173 ? 50.031 41.344 31.344 1 24.33 173 LEU A CA 1
ATOM 1301 C C . LEU A 1 173 ? 50.969 40.875 32.469 1 24.33 173 LEU A C 1
ATOM 1303 O O . LEU A 1 173 ? 50.594 40.031 33.25 1 24.33 173 LEU A O 1
ATOM 1307 N N . LEU A 1 174 ? 52.188 40.312 32.156 1 23.83 174 LEU A N 1
ATOM 1308 C CA . LEU A 1 174 ? 53.031 39.938 33.281 1 23.83 174 LEU A CA 1
ATOM 1309 C C . LEU A 1 174 ? 53.125 41.094 34.25 1 23.83 174 LEU A C 1
ATOM 1311 O O . LEU A 1 174 ? 54.031 41.125 35.094 1 23.83 174 LEU A O 1
ATOM 1315 N N . ASP A 1 175 ? 52.5 42.25 34.062 1 22.89 175 ASP A N 1
ATOM 1316 C CA . ASP A 1 175 ? 53.125 43.281 34.875 1 22.89 175 ASP A CA 1
ATOM 1317 C C . ASP A 1 175 ? 53.156 42.844 36.344 1 22.89 175 ASP A C 1
ATOM 1319 O O . ASP A 1 175 ? 52.125 42.594 36.938 1 22.89 175 ASP A O 1
ATOM 1323 N N . SER A 1 176 ? 54.219 42.125 36.781 1 23.34 176 SER A N 1
ATOM 1324 C CA . SER A 1 176 ? 54.719 41.781 38.094 1 23.34 176 SER A CA 1
ATOM 1325 C C . SER A 1 176 ? 54.688 42.969 39.031 1 23.34 176 SER A C 1
ATOM 1327 O O . SER A 1 176 ? 55.344 42.969 40.094 1 23.34 176 SER A O 1
ATOM 1329 N N . GLU A 1 177 ? 53.969 44.062 38.812 1 23.58 177 GLU A N 1
ATOM 1330 C CA . GLU A 1 177 ? 54.312 45.156 39.719 1 23.58 177 GLU A CA 1
ATOM 1331 C C . GLU A 1 177 ? 54.375 44.688 41.188 1 23.58 177 GLU A C 1
ATOM 1333 O O . GLU A 1 177 ? 53.5 43.906 41.625 1 23.58 177 GLU A O 1
ATOM 1338 N N . GLY A 1 178 ? 55.562 44.781 41.875 1 24.41 178 GLY A N 1
ATOM 1339 C CA . GLY A 1 178 ? 56.344 44.812 43.125 1 24.41 178 GLY A CA 1
ATOM 1340 C C . GLY A 1 178 ? 55.656 45.656 44.188 1 24.41 178 GLY A C 1
ATOM 1341 O O . GLY A 1 178 ? 56.188 46.688 44.594 1 24.41 178 GLY A O 1
ATOM 1342 N N . ARG A 1 179 ? 54.344 45.688 44.438 1 25.03 179 ARG A N 1
ATOM 1343 C CA . ARG A 1 179 ? 53.906 46.688 45.375 1 25.03 179 ARG A CA 1
ATOM 1344 C C . ARG A 1 179 ? 54.75 46.656 46.625 1 25.03 179 ARG A C 1
ATOM 1346 O O . ARG A 1 179 ? 55.156 47.719 47.156 1 25.03 179 ARG A O 1
ATOM 1353 N N . ALA A 1 180 ? 54.688 45.75 47.594 1 25.73 180 ALA A N 1
ATOM 1354 C CA . ALA A 1 180 ? 54.125 46.125 48.875 1 25.73 180 ALA A CA 1
ATOM 1355 C C . ALA A 1 180 ? 55.188 46.688 49.812 1 25.73 180 ALA A C 1
ATOM 1357 O O . ALA A 1 180 ? 55.938 45.906 50.438 1 25.73 180 ALA A O 1
ATOM 1358 N N . THR A 1 181 ? 56.062 47.531 49.469 1 22.34 181 THR A N 1
ATOM 1359 C CA . THR A 1 181 ? 56.969 48.031 50.5 1 22.34 181 THR A CA 1
ATOM 1360 C C . THR A 1 181 ? 56.156 48.5 51.719 1 22.34 181 THR A C 1
ATOM 1362 O O . THR A 1 181 ? 55.25 49.344 51.594 1 22.34 181 THR A O 1
ATOM 1365 N N . THR A 1 182 ? 55.938 47.688 52.75 1 23.88 182 THR A N 1
ATOM 1366 C CA . THR A 1 182 ? 55.531 47.938 54.125 1 23.88 182 THR A CA 1
ATOM 1367 C C . THR A 1 182 ? 56.312 49.094 54.719 1 23.88 182 THR A C 1
ATOM 1369 O O . THR A 1 182 ? 57.469 48.906 55.094 1 23.88 182 THR A O 1
ATOM 1372 N N . SER A 1 183 ? 56.625 50.125 54.031 1 21.41 183 SER A N 1
ATOM 1373 C CA . SER A 1 183 ? 57.375 51.125 54.812 1 21.41 183 SER A CA 1
ATOM 1374 C C . SER A 1 183 ? 56.656 51.531 56.094 1 21.41 183 SER A C 1
ATOM 1376 O O . SER A 1 183 ? 55.594 52.125 56.031 1 21.41 183 SER A O 1
ATOM 1378 N N . MET A 1 184 ? 56.5 50.625 57.094 1 23.38 184 MET A N 1
ATOM 1379 C CA . MET A 1 184 ? 56.125 51.031 58.469 1 23.38 184 MET A CA 1
ATOM 1380 C C . MET A 1 184 ? 56.906 52.25 58.906 1 23.38 184 MET A C 1
ATOM 1382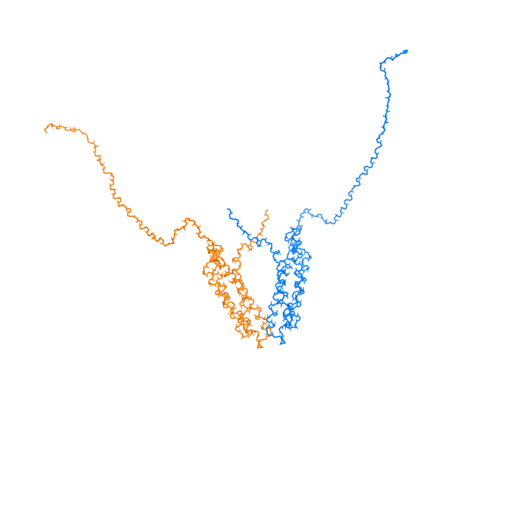 O O . MET A 1 184 ? 58.062 52.156 59.281 1 23.38 184 MET A O 1
ATOM 1386 N N . ASP A 1 185 ? 56.969 53.344 58.125 1 20.98 185 ASP A N 1
ATOM 1387 C CA . ASP A 1 185 ? 57.75 54.469 58.625 1 20.98 185 ASP A CA 1
ATOM 1388 C C . ASP A 1 185 ? 57.438 54.75 60.094 1 20.98 185 ASP A C 1
ATOM 1390 O O . ASP A 1 185 ? 56.438 54.281 60.625 1 20.98 185 ASP A O 1
ATOM 1394 N N . ALA A 1 186 ? 57.625 56 60.375 1 22.44 186 ALA A N 1
ATOM 1395 C CA . ALA A 1 186 ? 58.281 56.938 61.25 1 22.44 186 ALA A CA 1
ATOM 1396 C C . ALA A 1 186 ? 57.438 57.219 62.5 1 22.44 186 ALA A C 1
ATOM 1398 O O . ALA A 1 186 ? 56.219 57.312 62.406 1 22.44 186 ALA A O 1
ATOM 1399 N N . GLU A 1 187 ? 58.125 57.188 63.625 1 23.02 187 GLU A N 1
ATOM 1400 C CA . GLU A 1 187 ? 58.094 57.312 65.062 1 23.02 187 GLU A CA 1
ATOM 1401 C C . GLU A 1 187 ? 57.188 58.469 65.5 1 23.02 187 GLU A C 1
ATOM 1403 O O . GLU A 1 187 ? 56.875 59.344 64.688 1 23.02 187 GLU A O 1
ATOM 1408 N N . ARG A 1 188 ? 57.344 58.781 66.812 1 24.69 188 ARG A N 1
ATOM 1409 C CA . ARG A 1 188 ? 56.875 59.188 68.125 1 24.69 188 ARG A CA 1
ATOM 1410 C C . ARG A 1 188 ? 56.875 60.688 68.25 1 24.69 188 ARG A C 1
ATOM 1412 O O . ARG A 1 188 ? 57 61.219 69.375 1 24.69 188 ARG A O 1
ATOM 1419 N N . ALA A 1 189 ? 57 61.5 67.188 1 20.61 189 ALA A N 1
ATOM 1420 C CA . ALA A 1 189 ? 57.469 62.812 67.625 1 20.61 189 ALA A CA 1
ATOM 1421 C C . ALA A 1 189 ? 56.656 63.344 68.812 1 20.61 189 ALA A C 1
ATOM 1423 O O . ALA A 1 189 ? 55.594 62.781 69.125 1 20.61 189 ALA A O 1
ATOM 1424 N N . GLU A 1 190 ? 56.156 64.625 68.75 1 21 190 GLU A N 1
ATOM 1425 C CA . GLU A 1 190 ? 56.562 65.875 69.375 1 21 190 GLU A CA 1
ATOM 1426 C C . GLU A 1 190 ? 55.656 66.25 70.5 1 21 190 GLU A C 1
ATOM 1428 O O . GLU A 1 190 ? 55.969 67.062 71.375 1 21 190 GLU A O 1
ATOM 1433 N N . ARG A 1 191 ? 54.344 66.438 70.438 1 20.83 191 ARG A N 1
ATOM 1434 C CA . ARG A 1 191 ? 54 67.688 71.125 1 20.83 191 ARG A CA 1
ATOM 1435 C C . ARG A 1 191 ? 53.969 67.5 72.625 1 20.83 191 ARG A C 1
ATOM 1437 O O . ARG A 1 191 ? 53.562 68.438 73.375 1 20.83 191 ARG A O 1
ATOM 1444 N N . GLY A 1 192 ? 53.531 66.375 73.312 1 22.69 192 GLY A N 1
ATOM 1445 C CA . GLY A 1 192 ? 53.438 67 74.625 1 22.69 192 GLY A CA 1
ATOM 1446 C C . GLY A 1 192 ? 54.719 67.625 75.062 1 22.69 192 GLY A C 1
ATOM 1447 O O . GLY A 1 192 ? 55.719 67.625 74.312 1 22.69 192 GLY A O 1
ATOM 1448 N N . GLU A 1 193 ? 55.156 67.438 76.438 1 24.88 193 GLU A N 1
ATOM 1449 C CA . GLU A 1 193 ? 55.906 67.938 77.625 1 24.88 193 GLU A CA 1
ATOM 1450 C C . GLU A 1 193 ? 57.406 67.875 77.375 1 24.88 193 GLU A C 1
ATOM 1452 O O . GLU A 1 193 ? 58.188 68.625 77.938 1 24.88 193 GLU A O 1
ATOM 1457 N N . ALA A 1 194 ? 58.188 66.75 77.5 1 22.38 194 ALA A N 1
ATOM 1458 C CA . ALA A 1 194 ? 58.031 66.312 78.875 1 22.38 194 ALA A CA 1
ATOM 1459 C C . ALA A 1 194 ? 59.188 66.812 79.75 1 22.38 194 ALA A C 1
ATOM 1461 O O . ALA A 1 194 ? 59 67.312 80.875 1 22.38 194 ALA A O 1
ATOM 1462 N N . SER A 1 195 ? 60.062 66.562 80.75 1 26.16 195 SER A N 1
ATOM 1463 C CA . SER A 1 195 ? 61.031 67.062 81.75 1 26.16 195 SER A CA 1
ATOM 1464 C C . SER A 1 195 ? 62.281 67.625 81.062 1 26.16 195 SER A C 1
ATOM 1466 O O . SER A 1 195 ? 62.812 68.625 81.438 1 26.16 195 SER A O 1
ATOM 1468 N N . THR A 1 196 ? 63.75 67.75 81 1 23.45 196 THR A N 1
ATOM 1469 C CA . THR A 1 196 ? 64.562 68.938 81.25 1 23.45 196 THR A CA 1
ATOM 1470 C C . THR A 1 196 ? 64.438 69.875 80.125 1 23.45 196 THR A C 1
ATOM 1472 O O . THR A 1 196 ? 64.375 69.5 78.938 1 23.45 196 THR A O 1
ATOM 1475 N N . MET B 1 1 ? 8.477 39.031 1.51 1 24.44 1 MET B N 1
ATOM 1476 C CA . MET B 1 1 ? 7.398 38.219 2.041 1 24.44 1 MET B CA 1
ATOM 1477 C C . MET B 1 1 ? 7.266 36.906 1.253 1 24.44 1 MET B C 1
ATOM 1479 O O . MET B 1 1 ? 6.879 36.938 0.082 1 24.44 1 MET B O 1
ATOM 1483 N N . ALA B 1 2 ? 8.188 35.969 1.443 1 28.38 2 ALA B N 1
ATOM 1484 C CA . ALA B 1 2 ? 8.328 34.719 0.71 1 28.38 2 ALA B CA 1
ATOM 1485 C C . ALA B 1 2 ? 7.078 33.875 0.854 1 28.38 2 ALA B C 1
ATOM 1487 O O . ALA B 1 2 ? 6.602 33.625 1.968 1 28.38 2 ALA B O 1
ATOM 1488 N N . ALA B 1 3 ? 6.195 33.969 -0.127 1 30.5 3 ALA B N 1
ATOM 1489 C CA . ALA B 1 3 ? 5.004 33.125 -0.26 1 30.5 3 ALA B CA 1
ATOM 1490 C C . ALA B 1 3 ? 5.332 31.672 -0.048 1 30.5 3 ALA B C 1
ATOM 1492 O O . ALA B 1 3 ? 6.156 31.094 -0.771 1 30.5 3 ALA B O 1
ATOM 1493 N N . VAL B 1 4 ? 5.469 31.234 1.219 1 30.2 4 VAL B N 1
ATOM 1494 C CA . VAL B 1 4 ? 5.512 29.828 1.602 1 30.2 4 VAL B CA 1
ATOM 1495 C C . VAL B 1 4 ? 4.43 29.047 0.849 1 30.2 4 VAL B C 1
ATOM 1497 O O . VAL B 1 4 ? 3.242 29.359 0.967 1 30.2 4 VAL B O 1
ATOM 1500 N N . LEU B 1 5 ? 4.629 28.734 -0.413 1 26.28 5 LEU B N 1
ATOM 1501 C CA . LEU B 1 5 ? 3.754 27.766 -1.062 1 26.28 5 LEU B CA 1
ATOM 1502 C C . LEU B 1 5 ? 3.455 26.594 -0.131 1 26.28 5 LEU B C 1
ATOM 1504 O O . LEU B 1 5 ? 4.352 25.828 0.199 1 26.28 5 LEU B O 1
ATOM 1508 N N . ASN B 1 6 ? 2.707 26.781 0.955 1 30.88 6 ASN B N 1
ATOM 1509 C CA . ASN B 1 6 ? 2.078 25.719 1.722 1 30.88 6 ASN B CA 1
ATOM 1510 C C . ASN B 1 6 ? 1.51 24.625 0.811 1 30.88 6 ASN B C 1
ATOM 1512 O O . ASN B 1 6 ? 0.568 24.875 0.056 1 30.88 6 ASN B O 1
ATOM 1516 N N . PHE B 1 7 ? 2.227 23.922 0.103 1 30.33 7 PHE B N 1
ATOM 1517 C CA . PHE B 1 7 ? 1.626 22.781 -0.578 1 30.33 7 PHE B CA 1
ATOM 1518 C C . PHE B 1 7 ? 0.612 22.078 0.323 1 30.33 7 PHE B C 1
ATOM 1520 O O . PHE B 1 7 ? 0.986 21.438 1.307 1 30.33 7 PHE B O 1
ATOM 1527 N N . LYS B 1 8 ? -0.551 22.688 0.658 1 37.09 8 LYS B N 1
ATOM 1528 C CA . LYS B 1 8 ? -1.833 22.25 1.201 1 37.09 8 LYS B CA 1
ATOM 1529 C C . LYS B 1 8 ? -2.225 20.891 0.646 1 37.09 8 LYS B C 1
ATOM 1531 O O . LYS B 1 8 ? -3.178 20.766 -0.128 1 37.09 8 LYS B O 1
ATOM 1536 N N . ILE B 1 9 ? -1.305 20.062 0.141 1 36.03 9 ILE B N 1
ATOM 1537 C CA . ILE B 1 9 ? -1.844 18.797 -0.348 1 36.03 9 ILE B CA 1
ATOM 1538 C C . ILE B 1 9 ? -2.74 18.172 0.717 1 36.03 9 ILE B C 1
ATOM 1540 O O . ILE B 1 9 ? -3.832 17.688 0.412 1 36.03 9 ILE B O 1
ATOM 1544 N N . PHE B 1 10 ? -2.256 17.828 1.943 1 44.09 10 PHE B N 1
ATOM 1545 C CA . PHE B 1 10 ? -3.107 17.047 2.83 1 44.09 10 PHE B CA 1
ATOM 1546 C C . PHE B 1 10 ? -3.99 17.953 3.676 1 44.09 10 PHE B C 1
ATOM 1548 O O . PHE B 1 10 ? -4.043 17.812 4.898 1 44.09 10 PHE B O 1
ATOM 1555 N N . THR B 1 11 ? -4.242 19.031 3.188 1 51.5 11 THR B N 1
ATOM 1556 C CA . THR B 1 11 ? -5.211 19.797 3.969 1 51.5 11 THR B CA 1
ATOM 1557 C C . THR B 1 11 ? -6.562 19.078 4 1 51.5 11 THR B C 1
ATOM 1559 O O . THR B 1 11 ? -7.488 19.531 4.684 1 51.5 11 THR B O 1
ATOM 1562 N N . LYS B 1 12 ? -6.566 18.047 3.156 1 69.06 12 LYS B N 1
ATOM 1563 C CA . LYS B 1 12 ? -7.895 17.453 3.09 1 69.06 12 LYS B CA 1
ATOM 1564 C C . LYS B 1 12 ? -8.109 16.469 4.234 1 69.06 12 LYS B C 1
ATOM 1566 O O . LYS B 1 12 ? -7.148 15.945 4.805 1 69.06 12 LYS B O 1
ATOM 1571 N N . SER B 1 13 ? -9.242 16.391 4.664 1 81.81 13 SER B N 1
ATOM 1572 C CA . SER B 1 13 ? -9.617 15.477 5.742 1 81.81 13 SER B CA 1
ATOM 1573 C C . SER B 1 13 ? -9.242 14.039 5.406 1 81.81 13 SER B C 1
ATOM 1575 O O . SER B 1 13 ? -9.031 13.703 4.242 1 81.81 13 SER B O 1
ATOM 1577 N N . THR B 1 14 ? -9.008 13.25 6.398 1 88.62 14 THR B N 1
ATOM 1578 C CA . THR B 1 14 ? -8.734 11.828 6.234 1 88.62 14 THR B CA 1
ATOM 1579 C C . THR B 1 14 ? -9.812 11.164 5.379 1 88.62 14 THR B C 1
ATOM 1581 O O . THR B 1 14 ? -9.5 10.352 4.508 1 88.62 14 THR B O 1
ATOM 1584 N N . ALA B 1 15 ? -11.023 11.555 5.621 1 92.31 15 ALA B N 1
ATOM 1585 C CA . ALA B 1 15 ? -12.125 10.977 4.855 1 92.31 15 ALA B CA 1
ATOM 1586 C C . ALA B 1 15 ? -12.008 11.328 3.373 1 92.31 15 ALA B C 1
ATOM 1588 O O . ALA B 1 15 ? -12.195 10.469 2.51 1 92.31 15 ALA B O 1
ATOM 1589 N N . HIS B 1 16 ? -11.758 12.562 3.143 1 92.81 16 HIS B N 1
ATOM 1590 C CA . HIS B 1 16 ? -11.594 12.992 1.76 1 92.81 16 HIS B CA 1
ATOM 1591 C C . HIS B 1 16 ? -10.453 12.242 1.08 1 92.81 16 HIS B C 1
ATOM 1593 O O . HIS B 1 16 ? -10.602 11.766 -0.05 1 92.81 16 HIS B O 1
ATOM 1599 N N . SER B 1 17 ? -9.328 12.133 1.735 1 92.75 17 SER B N 1
ATOM 1600 C CA . SER B 1 17 ? -8.156 11.469 1.179 1 92.75 17 SER B CA 1
ATOM 1601 C C . SER B 1 17 ? -8.445 9.992 0.904 1 92.75 17 SER B C 1
ATOM 1603 O O . SER B 1 17 ? -8.062 9.469 -0.145 1 92.75 17 SER B O 1
ATOM 1605 N N . LEU B 1 18 ? -9.078 9.312 1.814 1 96.31 18 LEU B N 1
ATOM 1606 C CA . LEU B 1 18 ? -9.375 7.891 1.658 1 96.31 18 LEU B CA 1
ATOM 1607 C C . LEU B 1 18 ? -10.383 7.668 0.536 1 96.31 18 LEU B C 1
ATOM 1609 O O . LEU B 1 18 ? -10.281 6.688 -0.204 1 96.31 18 LEU B O 1
ATOM 1613 N N . ARG B 1 19 ? -11.312 8.578 0.39 1 97.12 19 ARG B N 1
ATOM 1614 C CA . ARG B 1 19 ? -12.305 8.477 -0.671 1 97.12 19 ARG B CA 1
ATOM 1615 C C . ARG B 1 19 ? -11.688 8.773 -2.033 1 97.12 19 ARG B C 1
ATOM 1617 O O . ARG B 1 19 ? -12.18 8.289 -3.059 1 97.12 19 ARG B O 1
ATOM 1624 N N . ALA B 1 20 ? -10.617 9.492 -2.059 1 97 20 ALA B N 1
ATOM 1625 C CA . ALA B 1 20 ? -9.961 9.852 -3.314 1 97 20 ALA B CA 1
ATOM 1626 C C . ALA B 1 20 ? -9.133 8.688 -3.852 1 97 20 ALA B C 1
ATOM 1628 O O . ALA B 1 20 ? -8.875 8.602 -5.055 1 97 20 ALA B O 1
ATOM 1629 N N . ILE B 1 21 ? -8.727 7.773 -3.002 1 97.81 21 ILE B N 1
ATOM 1630 C CA . ILE B 1 21 ? -7.805 6.703 -3.367 1 97.81 21 ILE B CA 1
ATOM 1631 C C . ILE B 1 21 ? -8.477 5.762 -4.363 1 97.81 21 ILE B C 1
ATOM 1633 O O . ILE B 1 21 ? -7.918 5.473 -5.426 1 97.81 21 ILE B O 1
ATOM 1637 N N . PRO B 1 22 ? -9.68 5.25 -4.105 1 98.5 22 PRO B N 1
ATOM 1638 C CA . PRO B 1 22 ? -10.305 4.363 -5.086 1 98.5 22 PRO B CA 1
ATOM 1639 C C . PRO B 1 22 ? -10.445 5.008 -6.465 1 98.5 22 PRO B C 1
ATOM 1641 O O . PRO B 1 22 ? -10.312 4.332 -7.484 1 98.5 22 PRO B O 1
ATOM 1644 N N . LEU B 1 23 ? -10.719 6.27 -6.441 1 97.81 23 LEU B N 1
ATOM 1645 C CA . LEU B 1 23 ? -10.867 6.977 -7.711 1 97.81 23 LEU B CA 1
ATOM 1646 C C . LEU B 1 23 ? -9.531 7.055 -8.445 1 97.81 23 LEU B C 1
ATOM 1648 O O . LEU B 1 23 ? -9.453 6.758 -9.633 1 97.81 23 LEU B O 1
ATOM 1652 N N . ALA B 1 24 ? -8.492 7.402 -7.781 1 97.62 24 ALA B N 1
ATOM 1653 C CA . ALA B 1 24 ? -7.156 7.562 -8.359 1 97.62 24 ALA B CA 1
ATOM 1654 C C . ALA B 1 24 ? -6.578 6.219 -8.789 1 97.62 24 ALA B C 1
ATOM 1656 O O . ALA B 1 24 ? -5.832 6.141 -9.766 1 97.62 24 ALA B O 1
ATOM 1657 N N . MET B 1 25 ? -6.938 5.16 -8.078 1 98.12 25 MET B N 1
ATOM 1658 C CA . MET B 1 25 ? -6.281 3.873 -8.289 1 98.12 25 MET B CA 1
ATOM 1659 C C . MET B 1 25 ? -7.043 3.039 -9.32 1 98.12 25 MET B C 1
ATOM 1661 O O . MET B 1 25 ? -6.551 2.002 -9.766 1 98.12 25 MET B O 1
ATOM 1665 N N . PHE B 1 26 ? -8.164 3.471 -9.766 1 98.69 26 PHE B N 1
ATOM 1666 C CA . PHE B 1 26 ? -8.992 2.631 -10.625 1 98.69 26 PHE B CA 1
ATOM 1667 C C . PHE B 1 26 ? -8.312 2.396 -11.969 1 98.69 26 PHE B C 1
ATOM 1669 O O . PHE B 1 26 ? -8.25 1.264 -12.445 1 98.69 26 PHE B O 1
ATOM 1676 N N . PRO B 1 27 ? -7.707 3.393 -12.641 1 98.38 27 PRO B N 1
ATOM 1677 C CA . PRO B 1 27 ? -7.152 3.158 -13.977 1 98.38 27 PRO B CA 1
ATOM 1678 C C . PRO B 1 27 ? -6.039 2.115 -13.977 1 98.38 27 PRO B C 1
ATOM 1680 O O . PRO B 1 27 ? -6.102 1.142 -14.734 1 98.38 27 PRO B O 1
ATOM 1683 N N . PRO B 1 28 ? -5.051 2.25 -13.172 1 98.31 28 PRO B N 1
ATOM 1684 C CA . PRO B 1 28 ? -4.035 1.194 -13.188 1 98.31 28 PRO B CA 1
ATOM 1685 C C . PRO B 1 28 ? -4.578 -0.158 -12.734 1 98.31 28 PRO B C 1
ATOM 1687 O O . PRO B 1 28 ? -4.152 -1.2 -13.234 1 98.31 28 PRO B O 1
ATOM 1690 N N . ALA B 1 29 ? -5.496 -0.155 -11.742 1 98.81 29 ALA B N 1
ATOM 1691 C CA . ALA B 1 29 ? -6.113 -1.406 -11.312 1 98.81 29 ALA B CA 1
ATOM 1692 C C . ALA B 1 29 ? -6.859 -2.076 -12.461 1 98.81 29 ALA B C 1
ATOM 1694 O O . ALA B 1 29 ? -6.742 -3.287 -12.664 1 98.81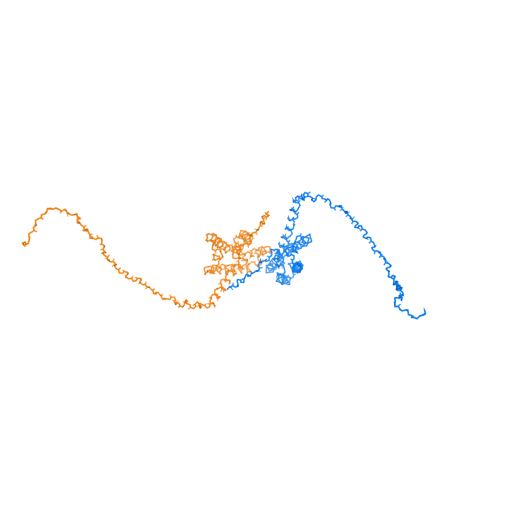 29 ALA B O 1
ATOM 1695 N N . PHE B 1 30 ? -7.59 -1.284 -13.203 1 98.75 30 PHE B N 1
ATOM 1696 C CA . PHE B 1 30 ? -8.344 -1.78 -14.352 1 98.75 30 PHE B CA 1
ATOM 1697 C C . PHE B 1 30 ? -7.414 -2.441 -15.359 1 98.75 30 PHE B C 1
ATOM 1699 O O . PHE B 1 30 ? -7.664 -3.568 -15.797 1 98.75 30 PHE B O 1
ATOM 1706 N N . LEU B 1 31 ? -6.367 -1.772 -15.688 1 98.62 31 LEU B N 1
ATOM 1707 C CA . LEU B 1 31 ? -5.426 -2.273 -16.688 1 98.62 31 LEU B CA 1
ATOM 1708 C C . LEU B 1 31 ? -4.77 -3.564 -16.203 1 98.62 31 LEU B C 1
ATOM 1710 O O . LEU B 1 31 ? -4.699 -4.543 -16.953 1 98.62 31 LEU B O 1
ATOM 1714 N N . MET B 1 32 ? -4.328 -3.59 -14.961 1 98.62 32 MET B N 1
ATOM 1715 C CA . MET B 1 32 ? -3.623 -4.758 -14.445 1 98.62 32 MET B CA 1
ATOM 1716 C C . MET B 1 32 ? -4.551 -5.965 -14.367 1 98.62 32 MET B C 1
ATOM 1718 O O . MET B 1 32 ? -4.164 -7.074 -14.734 1 98.62 32 MET B O 1
ATOM 1722 N N . LEU B 1 33 ? -5.73 -5.762 -13.93 1 98.69 33 LEU B N 1
ATOM 1723 C CA . LEU B 1 33 ? -6.691 -6.855 -13.805 1 98.69 33 LEU B CA 1
ATOM 1724 C C . LEU B 1 33 ? -7.113 -7.359 -15.18 1 98.69 33 LEU B C 1
ATOM 1726 O O . LEU B 1 33 ? -7.258 -8.57 -15.391 1 98.69 33 LEU B O 1
ATOM 1730 N N . LEU B 1 34 ? -7.328 -6.457 -16.078 1 98.31 34 LEU B N 1
ATOM 1731 C CA . LEU B 1 34 ? -7.695 -6.852 -17.422 1 98.31 34 LEU B CA 1
ATOM 1732 C C . LEU B 1 34 ? -6.594 -7.691 -18.062 1 98.31 34 LEU B C 1
ATOM 1734 O O . LEU B 1 34 ? -6.867 -8.742 -18.656 1 98.31 34 LEU B O 1
ATOM 1738 N N . ILE B 1 35 ? -5.359 -7.234 -17.984 1 98 35 ILE B N 1
ATOM 1739 C CA . ILE B 1 35 ? -4.219 -7.949 -18.547 1 98 35 ILE B CA 1
ATOM 1740 C C . ILE B 1 35 ? -4.129 -9.344 -17.922 1 98 35 ILE B C 1
ATOM 1742 O O . ILE B 1 35 ? -3.943 -10.336 -18.641 1 98 35 ILE B O 1
ATOM 1746 N N . THR B 1 36 ? -4.305 -9.422 -16.594 1 97.31 36 THR B N 1
ATOM 1747 C CA . THR B 1 36 ? -4.242 -10.703 -15.898 1 97.31 36 THR B CA 1
ATOM 1748 C C . THR B 1 36 ? -5.309 -11.656 -16.438 1 97.31 36 THR B C 1
ATOM 1750 O O . THR B 1 36 ? -5.039 -12.836 -16.656 1 97.31 36 THR B O 1
ATOM 1753 N N . GLY B 1 37 ? -6.504 -11.164 -16.609 1 96.81 37 GLY B N 1
ATOM 1754 C CA . GLY B 1 37 ? -7.57 -12 -17.141 1 96.81 37 GLY B CA 1
ATOM 1755 C C . GLY B 1 37 ? -7.297 -12.492 -18.547 1 96.81 37 GLY B C 1
ATOM 1756 O O . GLY B 1 37 ? -7.508 -13.672 -18.859 1 96.81 37 GLY B O 1
ATOM 1757 N N . LEU B 1 38 ? -6.793 -11.633 -19.391 1 96.69 38 LEU B N 1
ATOM 1758 C CA . LEU B 1 38 ? -6.539 -11.969 -20.781 1 96.69 38 LEU B CA 1
ATOM 1759 C C . LEU B 1 38 ? -5.398 -12.977 -20.891 1 96.69 38 LEU B C 1
ATOM 1761 O O . LEU B 1 38 ? -5.5 -13.953 -21.641 1 96.69 38 LEU B O 1
ATOM 1765 N N . VAL B 1 39 ? -4.355 -12.773 -20.172 1 94.88 39 VAL B N 1
ATOM 1766 C CA . VAL B 1 39 ? -3.158 -13.594 -20.312 1 94.88 39 VAL B CA 1
ATOM 1767 C C . VAL B 1 39 ? -3.373 -14.945 -19.625 1 94.88 39 VAL B C 1
ATOM 1769 O O . VAL B 1 39 ? -2.855 -15.969 -20.094 1 94.88 39 VAL B O 1
ATOM 1772 N N . SER B 1 40 ? -4.137 -14.938 -18.547 1 94 40 SER B N 1
ATOM 1773 C CA . SER B 1 40 ? -4.348 -16.188 -17.797 1 94 40 SER B CA 1
ATOM 1774 C C . SER B 1 40 ? -5.594 -16.906 -18.281 1 94 40 SER B C 1
ATOM 1776 O O . SER B 1 40 ? -5.797 -18.078 -17.969 1 94 40 SER B O 1
ATOM 1778 N N . SER B 1 41 ? -6.449 -16.188 -19.047 1 94.25 41 SER B N 1
ATOM 1779 C CA . SER B 1 41 ? -7.746 -16.703 -19.469 1 94.25 41 SER B CA 1
ATOM 1780 C C . SER B 1 41 ? -8.578 -17.156 -18.281 1 94.25 41 SER B C 1
ATOM 1782 O O . SER B 1 41 ? -9.258 -18.188 -18.344 1 94.25 41 SER B O 1
ATOM 1784 N N . LYS B 1 42 ? -8.383 -16.516 -17.109 1 93.62 42 LYS B N 1
ATOM 1785 C CA . LYS B 1 42 ? -9.141 -16.781 -15.898 1 93.62 42 LYS B CA 1
ATOM 1786 C C . LYS B 1 42 ? -9.984 -15.586 -15.5 1 93.62 42 LYS B C 1
ATOM 1788 O O . LYS B 1 42 ? -9.602 -14.438 -15.742 1 93.62 42 LYS B O 1
ATOM 1793 N N . VAL B 1 43 ? -11.062 -15.898 -14.859 1 95.5 43 VAL B N 1
ATOM 1794 C CA . VAL B 1 43 ? -12.008 -14.867 -14.438 1 95.5 43 VAL B CA 1
ATOM 1795 C C . VAL B 1 43 ? -11.461 -14.148 -13.211 1 95.5 43 VAL B C 1
ATOM 1797 O O . VAL B 1 43 ? -11.641 -12.93 -13.062 1 95.5 43 VAL B O 1
ATOM 1800 N N . ASN B 1 44 ? -10.859 -14.953 -12.352 1 95.31 44 ASN B N 1
ATOM 1801 C CA . ASN B 1 44 ? -10.266 -14.352 -11.156 1 95.31 44 ASN B CA 1
ATOM 1802 C C . ASN B 1 44 ? -8.773 -14.125 -11.32 1 95.31 44 ASN B C 1
ATOM 1804 O O . ASN B 1 44 ? -8.047 -15.016 -11.773 1 95.31 44 ASN B O 1
ATOM 1808 N N . PRO B 1 45 ? -8.367 -12.906 -10.93 1 97.56 45 PRO B N 1
ATOM 1809 C CA . PRO B 1 45 ? -9.008 -11.828 -10.18 1 97.56 45 PRO B CA 1
ATOM 1810 C C . PRO B 1 45 ? -9.656 -10.789 -11.094 1 97.56 45 PRO B C 1
ATOM 1812 O O . PRO B 1 45 ? -10.133 -9.75 -10.617 1 97.56 45 PRO B O 1
ATOM 1815 N N . ALA B 1 46 ? -9.805 -10.992 -12.375 1 98.31 46 ALA B N 1
ATOM 1816 C CA . ALA B 1 46 ? -10.273 -9.984 -13.32 1 98.31 46 ALA B CA 1
ATOM 1817 C C . ALA B 1 46 ? -11.703 -9.562 -13.008 1 98.31 46 ALA B C 1
ATOM 1819 O O . ALA B 1 46 ? -12.086 -8.406 -13.25 1 98.31 46 ALA B O 1
ATOM 1820 N N . ILE B 1 47 ? -12.469 -10.383 -12.453 1 98.44 47 ILE B N 1
ATOM 1821 C CA . ILE B 1 47 ? -13.859 -10.086 -12.117 1 98.44 47 ILE B CA 1
ATOM 1822 C C . ILE B 1 47 ? -13.914 -8.953 -11.094 1 98.44 47 ILE B C 1
ATOM 1824 O O . ILE B 1 47 ? -14.953 -8.312 -10.922 1 98.44 47 ILE B O 1
ATOM 1828 N N . GLY B 1 48 ? -12.805 -8.711 -10.344 1 98.75 48 GLY B N 1
ATOM 1829 C CA . GLY B 1 48 ? -12.719 -7.648 -9.359 1 98.75 48 GLY B CA 1
ATOM 1830 C C . GLY B 1 48 ? -12.828 -6.262 -9.969 1 98.75 48 GLY B C 1
ATOM 1831 O O . GLY B 1 48 ? -13.039 -5.277 -9.258 1 98.75 48 GLY B O 1
ATOM 1832 N N . ILE B 1 49 ? -12.797 -6.145 -11.273 1 98.81 49 ILE B N 1
ATOM 1833 C CA . ILE B 1 49 ? -12.984 -4.871 -11.961 1 98.81 49 ILE B CA 1
ATOM 1834 C C . ILE B 1 49 ? -14.359 -4.301 -11.625 1 98.81 49 ILE B C 1
ATOM 1836 O O . ILE B 1 49 ? -14.516 -3.088 -11.484 1 98.81 49 ILE B O 1
ATOM 1840 N N . LEU B 1 50 ? -15.234 -5.152 -11.477 1 98.56 50 LEU B N 1
ATOM 1841 C CA . LEU B 1 50 ? -16.609 -4.738 -11.234 1 98.56 50 LEU B CA 1
ATOM 1842 C C . LEU B 1 50 ? -16.75 -4.004 -9.906 1 98.56 50 LEU B C 1
ATOM 1844 O O . LEU B 1 50 ? -17.125 -2.832 -9.875 1 98.56 50 LEU B O 1
ATOM 1848 N N . PRO B 1 51 ? -16.406 -4.656 -8.812 1 98.81 51 PRO B N 1
ATOM 1849 C CA . PRO B 1 51 ? -16.516 -3.908 -7.555 1 98.81 51 PRO B CA 1
ATOM 1850 C C . PRO B 1 51 ? -15.562 -2.715 -7.496 1 98.81 51 PRO B C 1
ATOM 1852 O O . PRO B 1 51 ? -15.867 -1.707 -6.852 1 98.81 51 PRO B O 1
ATOM 1855 N N . LEU B 1 52 ? -14.438 -2.742 -8.172 1 98.94 52 LEU B N 1
ATOM 1856 C CA . LEU B 1 52 ? -13.539 -1.596 -8.211 1 98.94 52 LEU B CA 1
ATOM 1857 C C . LEU B 1 52 ? -14.18 -0.424 -8.945 1 98.94 52 LEU B C 1
ATOM 1859 O O . LEU B 1 52 ? -14 0.732 -8.562 1 98.94 52 LEU B O 1
ATOM 1863 N N . PHE B 1 53 ? -14.875 -0.75 -9.977 1 98.81 53 PHE B N 1
ATOM 1864 C CA . PHE B 1 53 ? -15.594 0.281 -10.719 1 98.81 53 PHE B CA 1
ATOM 1865 C C . PHE B 1 53 ? -16.672 0.914 -9.859 1 98.81 53 PHE B C 1
ATOM 1867 O O . PHE B 1 53 ? -16.812 2.139 -9.82 1 98.81 53 PHE B O 1
ATOM 1874 N N . LEU B 1 54 ? -17.422 0.122 -9.195 1 98.81 54 LEU B N 1
ATOM 1875 C CA . LEU B 1 54 ? -18.469 0.618 -8.305 1 98.81 54 LEU B CA 1
ATOM 1876 C C . LEU B 1 54 ? -17.859 1.479 -7.195 1 98.81 54 LEU B C 1
ATOM 1878 O O . LEU B 1 54 ? -18.422 2.514 -6.836 1 98.81 54 LEU B O 1
ATOM 1882 N N . SER B 1 55 ? -16.781 1.074 -6.656 1 98.81 55 SER B N 1
ATOM 1883 C CA . SER B 1 55 ? -16.094 1.825 -5.617 1 98.81 55 SER B CA 1
ATOM 1884 C C . SER B 1 55 ? -15.625 3.186 -6.129 1 98.81 55 SER B C 1
ATOM 1886 O O . SER B 1 55 ? -15.836 4.207 -5.469 1 98.81 55 SER B O 1
ATOM 1888 N N . ALA B 1 56 ? -15.047 3.18 -7.285 1 98.81 56 ALA B N 1
ATOM 1889 C CA . ALA B 1 56 ? -14.562 4.422 -7.879 1 98.81 56 ALA B CA 1
ATOM 1890 C C . ALA B 1 56 ? -15.711 5.379 -8.172 1 98.81 56 ALA B C 1
ATOM 1892 O O . ALA B 1 56 ? -15.617 6.578 -7.914 1 98.81 56 ALA B O 1
ATOM 1893 N N . THR B 1 57 ? -16.766 4.887 -8.672 1 98.56 57 THR B N 1
ATOM 1894 C CA . THR B 1 57 ? -17.938 5.695 -8.984 1 98.56 57 THR B CA 1
ATOM 1895 C C . THR B 1 57 ? -18.547 6.266 -7.707 1 98.56 57 THR B C 1
ATOM 1897 O O . THR B 1 57 ? -18.875 7.453 -7.645 1 98.56 57 THR B O 1
ATOM 1900 N N . TYR B 1 58 ? -18.656 5.395 -6.77 1 98.19 58 TYR B N 1
ATOM 1901 C CA . TYR B 1 58 ? -19.172 5.824 -5.473 1 98.19 58 TYR B CA 1
ATOM 1902 C C . TYR B 1 58 ? -18.312 6.953 -4.898 1 98.19 58 TYR B C 1
ATOM 1904 O O . TYR B 1 58 ? -18.859 7.965 -4.441 1 98.19 58 TYR B O 1
ATOM 1912 N N . SER B 1 59 ? -17.062 6.805 -4.992 1 98.19 59 SER B N 1
ATOM 1913 C CA . SER B 1 59 ? -16.141 7.812 -4.492 1 98.19 59 SER B CA 1
ATOM 1914 C C . SER B 1 59 ? -16.25 9.109 -5.285 1 98.19 59 SER B C 1
ATOM 1916 O O . SER B 1 59 ? -16.234 10.203 -4.707 1 98.19 59 SER B O 1
ATOM 1918 N N . ALA B 1 60 ? -16.359 9 -6.535 1 97.5 60 ALA B N 1
ATOM 1919 C CA . ALA B 1 60 ? -16.516 10.18 -7.383 1 97.5 60 ALA B CA 1
ATOM 1920 C C . ALA B 1 60 ? -17.781 10.953 -7.031 1 97.5 60 ALA B C 1
ATOM 1922 O O . ALA B 1 60 ? -17.766 12.188 -6.953 1 97.5 60 ALA B O 1
ATOM 1923 N N . LEU B 1 61 ? -18.844 10.273 -6.809 1 97.12 61 LEU B N 1
ATOM 1924 C CA . LEU B 1 61 ? -20.109 10.898 -6.457 1 97.12 61 LEU B CA 1
ATOM 1925 C C . LEU B 1 61 ? -20 11.609 -5.109 1 97.12 61 LEU B C 1
ATOM 1927 O O . LEU B 1 61 ? -20.484 12.734 -4.957 1 97.12 61 LEU B O 1
ATOM 1931 N N . LEU B 1 62 ? -19.375 10.945 -4.168 1 96.5 62 LEU B N 1
ATOM 1932 C CA . LEU B 1 62 ? -19.219 11.539 -2.842 1 96.5 62 LEU B CA 1
ATOM 1933 C C . LEU B 1 62 ? -18.359 12.789 -2.898 1 96.5 62 LEU B C 1
ATOM 1935 O O . LEU B 1 62 ? -18.703 13.812 -2.297 1 96.5 62 LEU B O 1
ATOM 1939 N N . LEU B 1 63 ? -17.328 12.727 -3.611 1 94.81 63 LEU B N 1
ATOM 1940 C CA . LEU B 1 63 ? -16.406 13.852 -3.693 1 94.81 63 LEU B CA 1
ATOM 1941 C C . LEU B 1 63 ? -17.031 15.016 -4.465 1 94.81 63 LEU B C 1
ATOM 1943 O O . LEU B 1 63 ? -16.828 16.172 -4.109 1 94.81 63 LEU B O 1
ATOM 1947 N N . ALA B 1 64 ? -17.766 14.711 -5.457 1 94.81 64 ALA B N 1
ATOM 1948 C CA . ALA B 1 64 ? -18.484 15.742 -6.195 1 94.81 64 ALA B CA 1
ATOM 1949 C C . ALA B 1 64 ? -19.531 16.438 -5.312 1 94.81 64 ALA B C 1
ATOM 1951 O O . ALA B 1 64 ? -19.672 17.656 -5.344 1 94.81 64 ALA B O 1
ATOM 1952 N N . ASN B 1 65 ? -20.219 15.641 -4.57 1 92.12 65 ASN B N 1
ATOM 1953 C CA . ASN B 1 65 ? -21.219 16.188 -3.646 1 92.12 65 ASN B CA 1
ATOM 1954 C C . ASN B 1 65 ? -20.562 17.062 -2.578 1 92.12 65 ASN B C 1
ATOM 1956 O O . ASN B 1 65 ? -21.094 18.094 -2.201 1 92.12 65 ASN B O 1
ATOM 1960 N N . GLU B 1 66 ? -19.5 16.562 -2.045 1 91.06 66 GLU B N 1
ATOM 1961 C CA . GLU B 1 66 ? -18.75 17.344 -1.059 1 91.06 66 GLU B CA 1
ATOM 1962 C C . GLU B 1 66 ? -18.359 18.703 -1.612 1 91.06 66 GLU B C 1
ATOM 1964 O O . GLU B 1 66 ? -18.469 19.719 -0.915 1 91.06 66 GLU B O 1
ATOM 1969 N N . LYS B 1 67 ? -17.891 18.75 -2.809 1 89.81 67 LYS B N 1
ATOM 1970 C CA . LYS B 1 67 ? -17.5 20 -3.463 1 89.81 67 LYS B CA 1
ATOM 1971 C C . LYS B 1 67 ? -18.719 20.891 -3.678 1 89.81 67 LYS B C 1
ATOM 1973 O O . LYS B 1 67 ? -18.625 22.109 -3.48 1 89.81 67 LYS B O 1
ATOM 1978 N N . ARG B 1 68 ? -19.812 20.344 -3.971 1 90.5 68 ARG B N 1
ATOM 1979 C CA . ARG B 1 68 ? -21.031 21.094 -4.273 1 90.5 68 ARG B CA 1
ATOM 1980 C C . ARG B 1 68 ? -21.641 21.672 -3.004 1 90.5 68 ARG B C 1
ATOM 1982 O O . ARG B 1 68 ? -22.031 22.844 -2.977 1 90.5 68 ARG B O 1
ATOM 1989 N N . CYS B 1 69 ? -21.703 20.906 -1.995 1 86.94 69 CYS B N 1
ATOM 1990 C CA . CYS B 1 69 ? -22.391 21.328 -0.785 1 86.94 69 CYS B CA 1
ATOM 1991 C C . CYS B 1 69 ? -21.438 22.031 0.175 1 86.94 69 CYS B C 1
ATOM 1993 O O . CYS B 1 69 ? -21.875 22.688 1.113 1 86.94 69 CYS B O 1
ATOM 1995 N N . GLY B 1 70 ? -20.219 21.828 -0.078 1 81.5 70 GLY B N 1
ATOM 1996 C CA . GLY B 1 70 ? -19.25 22.375 0.865 1 81.5 70 GLY B CA 1
ATOM 1997 C C . GLY B 1 70 ? -19.344 21.75 2.242 1 81.5 70 GLY B C 1
ATOM 1998 O O . GLY B 1 70 ? -19 22.391 3.244 1 81.5 70 GLY B O 1
ATOM 1999 N N . CYS B 1 71 ? -19.938 20.594 2.373 1 75.69 71 CYS B N 1
ATOM 2000 C CA . CYS B 1 71 ? -20.266 19.969 3.645 1 75.69 71 CYS B CA 1
ATOM 2001 C C . CYS B 1 71 ? -19.047 19.281 4.254 1 75.69 71 CYS B C 1
ATOM 2003 O O . CYS B 1 71 ? -19.141 18.703 5.332 1 75.69 71 CYS B O 1
ATOM 2005 N N . GLN B 1 72 ? -17.938 19.516 3.773 1 76.81 72 GLN B N 1
ATOM 2006 C CA . GLN B 1 72 ? -16.688 18.953 4.297 1 76.81 72 GLN B CA 1
ATOM 2007 C C . GLN B 1 72 ? -16.828 17.453 4.555 1 76.81 72 GLN B C 1
ATOM 2009 O O . GLN B 1 72 ? -17.234 16.703 3.67 1 76.81 72 GLN B O 1
ATOM 2014 N N . SER B 1 73 ? -16.438 16.812 5.746 1 74.5 73 SER B N 1
ATOM 2015 C CA . SER B 1 73 ? -16.344 15.391 6.027 1 74.5 73 SER B CA 1
ATOM 2016 C C . SER B 1 73 ? -17.719 14.758 6.188 1 74.5 73 SER B C 1
ATOM 2018 O O . SER B 1 73 ? -17.891 13.555 5.988 1 74.5 73 SER B O 1
ATOM 2020 N N . SER B 1 74 ? -18.781 15.508 6.457 1 75.5 74 SER B N 1
ATOM 2021 C CA . SER B 1 74 ? -20.125 14.984 6.73 1 75.5 74 SER B CA 1
ATOM 2022 C C . SER B 1 74 ? -20.75 14.391 5.473 1 75.5 74 SER B C 1
ATOM 2024 O O . SER B 1 74 ? -21.625 13.523 5.559 1 75.5 74 SER B O 1
ATOM 2026 N N . GLY B 1 75 ? -20.312 14.828 4.336 1 84.31 75 GLY B N 1
ATOM 2027 C CA . GLY B 1 75 ? -20.812 14.305 3.078 1 84.31 75 GLY B CA 1
ATOM 2028 C C . GLY B 1 75 ? -20.094 13.062 2.609 1 84.31 75 GLY B C 1
ATOM 2029 O O . GLY B 1 75 ? -20.5 12.422 1.637 1 84.31 75 GLY B O 1
ATOM 2030 N N . LEU B 1 76 ? -19.125 12.695 3.361 1 89.25 76 LEU B N 1
ATOM 2031 C CA . LEU B 1 76 ? -18.25 11.625 2.898 1 89.25 76 LEU B CA 1
ATOM 2032 C C . LEU B 1 76 ? -18.453 10.359 3.729 1 89.25 76 LEU B C 1
ATOM 2034 O O . LEU B 1 76 ? -18.062 9.266 3.311 1 89.25 76 LEU B O 1
ATOM 2038 N N . THR B 1 77 ? -19 10.492 4.875 1 89.12 77 THR B N 1
ATOM 2039 C CA . THR B 1 77 ? -19.156 9.383 5.805 1 89.12 77 THR B CA 1
ATOM 2040 C C . THR B 1 77 ? -20.188 9.727 6.879 1 89.12 77 THR B C 1
ATOM 2042 O O . THR B 1 77 ? -20.688 10.852 6.938 1 89.12 77 THR B O 1
ATOM 2045 N N . GLY B 1 78 ? -20.75 8.742 7.562 1 86.81 78 GLY B N 1
ATOM 2046 C CA . GLY B 1 78 ? -21.484 9.023 8.789 1 86.81 78 GLY B CA 1
ATOM 2047 C C . GLY B 1 78 ? -22.969 8.734 8.672 1 86.81 78 GLY B C 1
ATOM 2048 O O . GLY B 1 78 ? -23.656 8.648 9.68 1 86.81 78 GLY B O 1
ATOM 2049 N N . THR B 1 79 ? -23.453 8.602 7.504 1 88.25 79 THR B N 1
ATOM 2050 C CA . THR B 1 79 ? -24.875 8.312 7.34 1 88.25 79 THR B CA 1
ATOM 2051 C C . THR B 1 79 ? -25.094 6.812 7.168 1 88.25 79 THR B C 1
ATOM 2053 O O . THR B 1 79 ? -24.172 6.074 6.84 1 88.25 79 THR B O 1
ATOM 2056 N N . PRO B 1 80 ? -26.297 6.34 7.398 1 92.31 80 PRO B N 1
ATOM 2057 C CA . PRO B 1 80 ? -26.609 4.918 7.215 1 92.31 80 PRO B CA 1
ATOM 2058 C C . PRO B 1 80 ? -26.359 4.441 5.781 1 92.31 80 PRO B C 1
ATOM 2060 O O . PRO B 1 80 ? -25.969 3.291 5.566 1 92.31 80 PRO B O 1
ATOM 2063 N N . ILE B 1 81 ? -26.609 5.281 4.867 1 94.5 81 ILE B N 1
ATOM 2064 C CA . ILE B 1 81 ? -26.391 4.898 3.477 1 94.5 81 ILE B CA 1
ATOM 2065 C C . ILE B 1 81 ? -24.891 4.672 3.234 1 94.5 81 ILE B C 1
ATOM 2067 O O . ILE B 1 81 ? -24.516 3.75 2.512 1 94.5 81 ILE B O 1
ATOM 2071 N N . HIS B 1 82 ? -24.047 5.516 3.787 1 96.12 82 HIS B N 1
ATOM 2072 C CA . HIS B 1 82 ? -22.609 5.297 3.691 1 96.12 82 HIS B CA 1
ATOM 2073 C C . HIS B 1 82 ? -22.219 3.938 4.266 1 96.12 82 HIS B C 1
ATOM 2075 O O . HIS B 1 82 ? -21.406 3.227 3.682 1 96.12 82 HIS B O 1
ATOM 2081 N N . LEU B 1 83 ? -22.844 3.6 5.375 1 96.75 83 LEU B N 1
ATOM 2082 C CA . LEU B 1 83 ? -22.547 2.33 6.027 1 96.75 83 LEU B CA 1
ATOM 2083 C C . LEU B 1 83 ? -22.953 1.156 5.141 1 96.75 83 LEU B C 1
ATOM 2085 O O . LEU B 1 83 ? -22.156 0.221 4.953 1 96.75 83 LEU B O 1
ATOM 2089 N N . ILE B 1 84 ? -24.109 1.2 4.594 1 97.62 84 ILE B N 1
ATOM 2090 C CA . ILE B 1 84 ? -24.625 0.101 3.791 1 97.62 84 ILE B CA 1
ATOM 2091 C C . ILE B 1 84 ? -23.781 -0.06 2.527 1 97.62 84 ILE B C 1
ATOM 2093 O O . ILE B 1 84 ? -23.422 -1.177 2.16 1 97.62 84 ILE B O 1
ATOM 2097 N N . VAL B 1 85 ? -23.453 1.016 1.856 1 98.25 85 VAL B N 1
ATOM 2098 C CA . VAL B 1 85 ? -22.688 0.949 0.612 1 98.25 85 VAL B CA 1
ATOM 2099 C C . VAL B 1 85 ? -21.266 0.483 0.899 1 98.25 85 VAL B C 1
ATOM 2101 O O . VAL B 1 85 ? -20.734 -0.389 0.205 1 98.25 85 VAL B O 1
ATOM 2104 N N . ASP B 1 86 ? -20.672 1.007 1.913 1 98.62 86 ASP B N 1
ATOM 2105 C CA . ASP B 1 86 ? -19.312 0.615 2.264 1 98.62 86 ASP B CA 1
ATOM 2106 C C . ASP B 1 86 ? -19.266 -0.849 2.695 1 98.62 86 ASP B C 1
ATOM 2108 O O . ASP B 1 86 ? -18.312 -1.565 2.357 1 98.62 86 ASP B O 1
ATOM 2112 N N . LEU B 1 87 ? -20.266 -1.294 3.451 1 98.5 87 LEU B N 1
ATOM 2113 C CA . LEU B 1 87 ? -20.312 -2.691 3.867 1 98.5 87 LEU B CA 1
ATOM 2114 C C . LEU B 1 87 ? -20.484 -3.609 2.662 1 98.5 87 LEU B C 1
ATOM 2116 O O . LEU B 1 87 ? -19.781 -4.617 2.539 1 98.5 87 LEU B O 1
ATOM 2120 N N . THR B 1 88 ? -21.375 -3.268 1.789 1 98.81 88 THR B N 1
ATOM 2121 C CA . THR B 1 88 ? -21.641 -4.062 0.596 1 98.81 88 THR B CA 1
ATOM 2122 C C . THR B 1 88 ? -20.391 -4.141 -0.289 1 98.81 88 THR B C 1
ATOM 2124 O O . THR B 1 88 ? -20.016 -5.219 -0.75 1 98.81 88 THR B O 1
ATOM 2127 N N . LEU B 1 89 ? -19.75 -3.004 -0.482 1 98.88 89 LEU B N 1
ATOM 2128 C CA . LEU B 1 89 ? -18.547 -2.971 -1.299 1 98.88 89 LEU B CA 1
ATOM 2129 C C . LEU B 1 89 ? -17.422 -3.775 -0.647 1 98.88 89 LEU B C 1
ATOM 2131 O O . LEU B 1 89 ? -16.688 -4.492 -1.331 1 98.88 89 LEU B O 1
ATOM 2135 N N . SER B 1 90 ? -17.281 -3.656 0.605 1 98.88 90 SER B N 1
ATOM 2136 C CA . SER B 1 90 ? -16.281 -4.438 1.316 1 98.88 90 SER B CA 1
ATOM 2137 C C . SER B 1 90 ? -16.5 -5.934 1.129 1 98.88 90 SER B C 1
ATOM 2139 O O . SER B 1 90 ? -15.562 -6.684 0.866 1 98.88 90 SER B O 1
ATOM 2141 N N . LEU B 1 91 ? -17.703 -6.383 1.208 1 98.81 91 LEU B N 1
ATOM 2142 C CA . LEU B 1 91 ? -18.031 -7.797 1.071 1 98.81 91 LEU B CA 1
ATOM 2143 C C . LEU B 1 91 ? -17.797 -8.281 -0.356 1 98.81 91 LEU B C 1
ATOM 2145 O O . LEU B 1 91 ? -17.312 -9.391 -0.567 1 98.81 91 LEU B O 1
ATOM 2149 N N . LEU B 1 92 ? -18.172 -7.465 -1.294 1 98.88 92 LEU B N 1
ATOM 2150 C CA . LEU B 1 92 ? -17.938 -7.809 -2.691 1 98.88 92 LEU B CA 1
ATOM 2151 C C . LEU B 1 92 ? -16.453 -7.945 -2.977 1 98.88 92 LEU B C 1
ATOM 2153 O O . LEU B 1 92 ? -16.016 -8.906 -3.617 1 98.88 92 LEU B O 1
ATOM 2157 N N . LEU B 1 93 ? -15.688 -7.004 -2.494 1 98.88 93 LEU B N 1
ATOM 2158 C CA . LEU B 1 93 ? -14.242 -7.02 -2.682 1 98.88 93 LEU B CA 1
ATOM 2159 C C . LEU B 1 93 ? -13.617 -8.219 -1.977 1 98.88 93 LEU B C 1
ATOM 2161 O O . LEU B 1 93 ? -12.742 -8.883 -2.535 1 98.88 93 LEU B O 1
ATOM 2165 N N . LEU B 1 94 ? -14.055 -8.523 -0.828 1 98.81 94 LEU B N 1
ATOM 2166 C CA . LEU B 1 94 ? -13.562 -9.672 -0.088 1 98.81 94 LEU B CA 1
ATOM 2167 C C . LEU B 1 94 ? -13.875 -10.969 -0.824 1 98.81 94 LEU B C 1
ATOM 2169 O O . LEU B 1 94 ? -13.039 -11.875 -0.896 1 98.81 94 LEU B O 1
ATOM 2173 N N . THR B 1 95 ? -15.062 -11.078 -1.288 1 98.88 95 THR B N 1
ATOM 2174 C CA . THR B 1 95 ? -15.461 -12.258 -2.045 1 98.88 95 THR B CA 1
ATOM 2175 C C . THR B 1 95 ? -14.555 -12.469 -3.252 1 98.88 95 THR B C 1
ATOM 2177 O O . THR B 1 95 ? -14.078 -13.578 -3.496 1 98.88 95 THR B O 1
ATOM 2180 N N . CYS B 1 96 ? -14.289 -11.375 -3.971 1 98.69 96 CYS B N 1
ATOM 2181 C CA . CYS B 1 96 ? -13.391 -11.469 -5.117 1 98.69 96 CYS B CA 1
ATOM 2182 C C . CYS B 1 96 ? -11.992 -11.883 -4.68 1 98.69 96 CYS B C 1
ATOM 2184 O O . CYS B 1 96 ? -11.328 -12.664 -5.367 1 98.69 96 CYS B O 1
ATOM 2186 N N . LEU B 1 97 ? -11.547 -11.375 -3.574 1 98.69 97 LEU B N 1
ATOM 2187 C CA . LEU B 1 97 ? -10.242 -11.75 -3.043 1 98.69 97 LEU B CA 1
ATOM 2188 C C . LEU B 1 97 ? -10.203 -13.227 -2.689 1 98.69 97 LEU B C 1
ATOM 2190 O O . LEU B 1 97 ? -9.266 -13.938 -3.072 1 98.69 97 LEU B O 1
ATOM 2194 N N . ILE B 1 98 ? -11.234 -13.727 -2.033 1 98.56 98 ILE B N 1
ATOM 2195 C CA . ILE B 1 98 ? -11.289 -15.125 -1.628 1 98.56 98 ILE B CA 1
ATOM 2196 C C . ILE B 1 98 ? -11.312 -16.016 -2.865 1 98.56 98 ILE B C 1
ATOM 2198 O O . ILE B 1 98 ? -10.609 -17.031 -2.922 1 98.56 98 ILE B O 1
ATOM 2202 N N . LEU B 1 99 ? -12.07 -15.633 -3.82 1 98.06 99 LEU B N 1
ATOM 2203 C CA . LEU B 1 99 ? -12.125 -16.406 -5.055 1 98.06 99 LEU B CA 1
ATOM 2204 C C . LEU B 1 99 ? -10.766 -16.438 -5.746 1 98.06 99 LEU B C 1
ATOM 2206 O O . LEU B 1 99 ? -10.359 -17.453 -6.293 1 98.06 99 LEU B O 1
ATOM 2210 N N . THR B 1 100 ? -10.102 -15.297 -5.715 1 98 100 THR B N 1
ATOM 2211 C CA . THR B 1 100 ? -8.766 -15.227 -6.285 1 98 100 THR B CA 1
ATOM 2212 C C . THR B 1 100 ? -7.809 -16.156 -5.539 1 98 100 THR B C 1
ATOM 2214 O O . THR B 1 100 ? -7.055 -16.906 -6.156 1 98 100 THR B O 1
ATOM 2217 N N . TRP B 1 101 ? -7.895 -16.156 -4.227 1 97.56 101 TRP B N 1
ATOM 2218 C CA . TRP B 1 101 ? -7.008 -16.969 -3.4 1 97.56 101 TRP B CA 1
ATOM 2219 C C . TRP B 1 101 ? -7.25 -18.453 -3.645 1 97.56 101 TRP B C 1
ATOM 2221 O O . TRP B 1 101 ? -6.324 -19.266 -3.547 1 97.56 101 TRP B O 1
ATOM 2231 N N . VAL B 1 102 ? -8.406 -18.891 -4.035 1 96.38 102 VAL B N 1
ATOM 2232 C CA . VAL B 1 102 ? -8.781 -20.297 -4.188 1 96.38 102 VAL B CA 1
ATOM 2233 C C . VAL B 1 102 ? -8.508 -20.75 -5.621 1 96.38 102 VAL B C 1
ATOM 2235 O O . VAL B 1 102 ? -7.969 -21.828 -5.84 1 96.38 102 VAL B O 1
ATOM 2238 N N . PHE B 1 103 ? -8.734 -19.891 -6.574 1 95.44 103 PHE B N 1
ATOM 2239 C CA . PHE B 1 103 ? -8.805 -20.391 -7.941 1 95.44 103 PHE B CA 1
ATOM 2240 C C . PHE B 1 103 ? -7.57 -19.969 -8.734 1 95.44 103 PHE B C 1
ATOM 2242 O O . PHE B 1 103 ? -7.301 -20.531 -9.797 1 95.44 103 PHE B O 1
ATOM 2249 N N . LEU B 1 104 ? -6.855 -19 -8.266 1 95.75 104 LEU B N 1
ATOM 2250 C CA . LEU B 1 104 ? -5.703 -18.547 -9.039 1 95.75 104 LEU B CA 1
ATOM 2251 C C . LEU B 1 104 ? -4.535 -19.516 -8.891 1 95.75 104 LEU B C 1
ATOM 2253 O O . LEU B 1 104 ? -3.945 -19.953 -9.883 1 95.75 104 LEU B O 1
ATOM 2257 N N . PRO B 1 105 ? -4.18 -19.859 -7.645 1 93.81 105 PRO B N 1
ATOM 2258 C CA . PRO B 1 105 ? -2.996 -20.719 -7.492 1 93.81 105 PRO B CA 1
ATOM 2259 C C . PRO B 1 105 ? -3.287 -22.188 -7.773 1 93.81 105 PRO B C 1
ATOM 2261 O O . PRO B 1 105 ? -3.125 -23.031 -6.891 1 93.81 105 PRO B O 1
ATOM 2264 N N . THR B 1 106 ? -3.6 -22.547 -9 1 89.19 106 THR B N 1
ATOM 2265 C CA . THR B 1 106 ? -3.828 -23.922 -9.438 1 89.19 106 THR B CA 1
ATOM 2266 C C . THR B 1 106 ? -2.691 -24.406 -10.336 1 89.19 106 THR B C 1
ATOM 2268 O O . THR B 1 106 ? -1.902 -23.594 -10.828 1 89.19 106 THR B O 1
ATOM 2271 N N . ARG B 1 107 ? -2.68 -25.656 -10.516 1 80.19 107 ARG B N 1
ATOM 2272 C CA . ARG B 1 107 ? -1.618 -26.297 -11.289 1 80.19 107 ARG B CA 1
ATOM 2273 C C . ARG B 1 107 ? -1.649 -25.828 -12.742 1 80.19 107 ARG B C 1
ATOM 2275 O O . ARG B 1 107 ? -0.607 -25.734 -13.391 1 80.19 107 ARG B O 1
ATOM 2282 N N . SER B 1 108 ? -2.785 -25.531 -13.141 1 81.31 108 SER B N 1
ATOM 2283 C CA . SER B 1 108 ? -2.945 -25.141 -14.539 1 81.31 108 SER B CA 1
ATOM 2284 C C . SER B 1 108 ? -2.553 -23.688 -14.75 1 81.31 108 SER B C 1
ATOM 2286 O O . SER B 1 108 ? -2.391 -23.234 -15.883 1 81.31 108 SER B O 1
ATOM 2288 N N . SER B 1 109 ? -2.271 -23.062 -13.516 1 85.06 109 SER B N 1
ATOM 2289 C CA . SER B 1 109 ? -1.938 -21.656 -13.625 1 85.06 109 SER B CA 1
ATOM 2290 C C . SER B 1 109 ? -0.432 -21.453 -13.758 1 85.06 109 SER B C 1
ATOM 2292 O O . SER B 1 109 ? 0.342 -21.969 -12.953 1 85.06 109 SER B O 1
ATOM 2294 N N . GLY B 1 110 ? 0.152 -20.969 -14.812 1 92.25 110 GLY B N 1
ATOM 2295 C CA . GLY B 1 110 ? 1.554 -20.609 -14.953 1 92.25 110 GLY B CA 1
ATOM 2296 C C . GLY B 1 110 ? 2.051 -19.703 -13.844 1 92.25 110 GLY B C 1
ATOM 2297 O O . GLY B 1 110 ? 1.312 -18.844 -13.359 1 92.25 110 GLY B O 1
ATOM 2298 N N . GLY B 1 111 ? 3.25 -20 -13.312 1 94.5 111 GLY B N 1
ATOM 2299 C CA . GLY B 1 111 ? 3.83 -19.266 -12.203 1 94.5 111 GLY B CA 1
ATOM 2300 C C . GLY B 1 111 ? 3.809 -17.766 -12.414 1 94.5 111 GLY B C 1
ATOM 2301 O O . GLY B 1 111 ? 3.516 -17 -11.484 1 94.5 111 GLY B O 1
ATOM 2302 N N . GLN B 1 112 ? 4.078 -17.328 -13.578 1 95.12 112 GLN B N 1
ATOM 2303 C CA . GLN B 1 112 ? 4.09 -15.906 -13.898 1 95.12 112 GLN B CA 1
ATOM 2304 C C . GLN B 1 112 ? 2.686 -15.312 -13.812 1 95.12 112 GLN B C 1
ATOM 2306 O O . GLN B 1 112 ? 2.512 -14.18 -13.367 1 95.12 112 GLN B O 1
ATOM 2311 N N . ASN B 1 113 ? 1.784 -16.109 -14.227 1 95.62 113 ASN B N 1
ATOM 2312 C CA . ASN B 1 113 ? 0.398 -15.664 -14.164 1 95.62 113 ASN B CA 1
ATOM 2313 C C . ASN B 1 113 ? -0.09 -15.547 -12.727 1 95.62 113 ASN B C 1
ATOM 2315 O O . ASN B 1 113 ? -0.822 -14.609 -12.391 1 95.62 113 ASN B O 1
ATOM 2319 N N . ILE B 1 114 ? 0.321 -16.469 -11.945 1 97.31 114 ILE B N 1
ATOM 2320 C CA . ILE B 1 114 ? -0.047 -16.438 -10.531 1 97.31 114 ILE B CA 1
ATOM 2321 C C . ILE B 1 114 ? 0.549 -15.188 -9.883 1 97.31 114 ILE B C 1
ATOM 2323 O O . ILE B 1 114 ? -0.138 -14.477 -9.141 1 97.31 114 ILE B O 1
ATOM 2327 N N . MET B 1 115 ? 1.757 -14.945 -10.172 1 97.69 115 MET B N 1
ATOM 2328 C CA . MET B 1 115 ? 2.412 -13.773 -9.602 1 97.69 115 MET B CA 1
ATOM 2329 C C . MET B 1 115 ? 1.723 -12.492 -10.055 1 97.69 115 MET B C 1
ATOM 2331 O O . MET B 1 115 ? 1.413 -11.617 -9.242 1 97.69 115 MET B O 1
ATOM 2335 N N . LEU B 1 116 ? 1.469 -12.352 -11.312 1 96.94 116 LEU B N 1
ATOM 2336 C CA . LEU B 1 116 ? 0.799 -11.172 -11.867 1 96.94 116 LEU B CA 1
ATOM 2337 C C . LEU B 1 116 ? -0.585 -11 -11.25 1 96.94 116 LEU B C 1
ATOM 2339 O O . LEU B 1 116 ? -0.958 -9.891 -10.859 1 96.94 116 LEU B O 1
ATOM 2343 N N . GLY B 1 117 ? -1.293 -12.078 -11.211 1 98 117 GLY B N 1
ATOM 2344 C CA . GLY B 1 117 ? -2.619 -12.031 -10.617 1 98 117 GLY B CA 1
ATOM 2345 C C . GLY B 1 117 ? -2.604 -11.656 -9.148 1 98 117 GLY B C 1
ATOM 2346 O O . GLY B 1 117 ? -3.49 -10.945 -8.672 1 98 117 GLY B O 1
ATOM 2347 N N . THR B 1 118 ? -1.625 -12.133 -8.469 1 98.19 118 THR B N 1
ATOM 2348 C CA . THR B 1 118 ? -1.485 -11.812 -7.055 1 98.19 118 THR B CA 1
ATOM 2349 C C . THR B 1 118 ? -1.207 -10.32 -6.863 1 98.19 118 THR B C 1
ATOM 2351 O O . THR B 1 118 ? -1.833 -9.672 -6.023 1 98.19 118 THR B O 1
ATOM 2354 N N . TYR B 1 119 ? -0.344 -9.805 -7.668 1 98.44 119 TYR B N 1
ATOM 2355 C CA . TYR B 1 119 ? -0.116 -8.359 -7.617 1 98.44 119 TYR B CA 1
ATOM 2356 C C . TYR B 1 119 ? -1.386 -7.598 -7.973 1 98.44 119 TYR B C 1
ATOM 2358 O O . TYR B 1 119 ? -1.686 -6.566 -7.367 1 98.44 119 TYR B O 1
ATOM 2366 N N . SER B 1 120 ? -2.062 -8.062 -8.891 1 98.56 120 SER B N 1
ATOM 2367 C CA . SER B 1 120 ? -3.297 -7.406 -9.312 1 98.56 120 SER B CA 1
ATOM 2368 C C . SER B 1 120 ? -4.332 -7.41 -8.195 1 98.56 120 SER B C 1
ATOM 2370 O O . SER B 1 120 ? -5.125 -6.469 -8.07 1 98.56 120 SER B O 1
ATOM 2372 N N . SER B 1 121 ? -4.355 -8.445 -7.438 1 98.5 121 SER B N 1
ATOM 2373 C CA . SER B 1 121 ? -5.348 -8.562 -6.371 1 98.5 121 SER B CA 1
ATOM 2374 C C . SER B 1 121 ? -5.066 -7.578 -5.242 1 98.5 121 SER B C 1
ATOM 2376 O O . SER B 1 121 ? -5.922 -7.336 -4.391 1 98.5 121 SER B O 1
ATOM 2378 N N . ASN B 1 122 ? -3.877 -7.02 -5.25 1 98.62 122 ASN B N 1
ATOM 2379 C CA . ASN B 1 122 ? -3.559 -6 -4.258 1 98.62 122 ASN B CA 1
ATOM 2380 C C . ASN B 1 122 ? -4.527 -4.82 -4.336 1 98.62 122 ASN B C 1
ATOM 2382 O O . ASN B 1 122 ? -4.848 -4.207 -3.316 1 98.62 122 ASN B O 1
ATOM 2386 N N . TRP B 1 123 ? -4.906 -4.469 -5.508 1 98.62 123 TRP B N 1
ATOM 2387 C CA . TRP B 1 123 ? -5.848 -3.367 -5.691 1 98.62 123 TRP B CA 1
ATOM 2388 C C . TRP B 1 123 ? -7.176 -3.666 -5.004 1 98.62 123 TRP B C 1
ATOM 2390 O O . TRP B 1 123 ? -7.797 -2.771 -4.426 1 98.62 123 TRP B O 1
ATOM 2400 N N . LEU B 1 124 ? -7.602 -4.906 -5.074 1 98.88 124 LEU B N 1
ATOM 2401 C CA . LEU B 1 124 ? -8.812 -5.332 -4.387 1 98.88 124 LEU B CA 1
ATOM 2402 C C . LEU B 1 124 ? -8.656 -5.215 -2.875 1 98.88 124 LEU B C 1
ATOM 2404 O O . LEU B 1 124 ? -9.562 -4.758 -2.184 1 98.88 124 LEU B O 1
ATOM 2408 N N . ALA B 1 125 ? -7.5 -5.602 -2.455 1 98.81 125 ALA B N 1
ATOM 2409 C CA . ALA B 1 125 ? -7.234 -5.574 -1.019 1 98.81 125 ALA B CA 1
ATOM 2410 C C . ALA B 1 125 ? -7.238 -4.145 -0.488 1 98.81 125 ALA B C 1
ATOM 2412 O O . ALA B 1 125 ? -7.844 -3.861 0.548 1 98.81 125 ALA B O 1
ATOM 2413 N N . ILE B 1 126 ? -6.594 -3.256 -1.179 1 98.44 126 ILE B N 1
ATOM 2414 C CA . ILE B 1 126 ? -6.543 -1.86 -0.758 1 98.44 126 ILE B CA 1
ATOM 2415 C C . ILE B 1 126 ? -7.957 -1.296 -0.666 1 98.44 126 ILE B C 1
ATOM 2417 O O . ILE B 1 126 ? -8.32 -0.685 0.341 1 98.44 126 ILE B O 1
ATOM 2421 N N . ASP B 1 127 ? -8.68 -1.498 -1.696 1 98.88 127 ASP B N 1
ATOM 2422 C CA . ASP B 1 127 ? -10.055 -1.01 -1.713 1 98.88 127 ASP B CA 1
ATOM 2423 C C . ASP B 1 127 ? -10.883 -1.648 -0.597 1 98.88 127 ASP B C 1
ATOM 2425 O O . ASP B 1 127 ? -11.703 -0.982 0.033 1 98.88 127 ASP B O 1
ATOM 2429 N N . PHE B 1 128 ? -10.703 -2.91 -0.337 1 98.88 128 PHE B N 1
ATOM 2430 C CA . PHE B 1 128 ? -11.375 -3.623 0.741 1 98.88 128 PHE B CA 1
ATOM 2431 C C . PHE B 1 128 ? -11.086 -2.969 2.086 1 98.88 128 PHE B C 1
ATOM 2433 O O . PHE B 1 128 ? -12 -2.732 2.877 1 98.88 128 PHE B O 1
ATOM 2440 N N . PHE B 1 129 ? -9.859 -2.648 2.332 1 98.5 129 PHE B N 1
ATOM 2441 C CA . PHE B 1 129 ? -9.477 -2.082 3.621 1 98.5 129 PHE B CA 1
ATOM 2442 C C . PHE B 1 129 ? -10.055 -0.68 3.789 1 98.5 129 PHE B C 1
ATOM 2444 O O . PHE B 1 129 ? -10.445 -0.292 4.891 1 98.5 129 PHE B O 1
ATOM 2451 N N . ILE B 1 130 ? -10.125 0.069 2.697 1 98.38 130 ILE B N 1
ATOM 2452 C CA . ILE B 1 130 ? -10.68 1.414 2.771 1 98.38 130 ILE B CA 1
ATOM 2453 C C . ILE B 1 130 ? -12.164 1.337 3.125 1 98.38 130 ILE B C 1
ATOM 2455 O O . ILE B 1 130 ? -12.625 1.996 4.062 1 98.38 130 ILE B O 1
ATOM 2459 N N . HIS B 1 131 ? -12.914 0.545 2.453 1 98.69 131 HIS B N 1
ATOM 2460 C CA . HIS B 1 131 ? -14.344 0.417 2.723 1 98.69 131 HIS B CA 1
ATOM 2461 C C . HIS B 1 131 ? -14.594 -0.225 4.082 1 98.69 131 HIS B C 1
ATOM 2463 O O . HIS B 1 131 ? -15.57 0.098 4.758 1 98.69 131 HIS B O 1
ATOM 2469 N N . SER B 1 132 ? -13.742 -1.149 4.512 1 98.62 132 SER B N 1
ATOM 2470 C CA . SER B 1 132 ? -13.836 -1.721 5.852 1 98.62 132 SER B CA 1
ATOM 2471 C C . SER B 1 132 ? -13.586 -0.665 6.922 1 98.62 132 SER B C 1
ATOM 2473 O O . SER B 1 132 ? -14.242 -0.661 7.965 1 98.62 132 SER B O 1
ATOM 2475 N N . TYR B 1 133 ? -12.633 0.144 6.652 1 97.62 133 TYR B N 1
ATOM 2476 C CA . TYR B 1 133 ? -12.352 1.235 7.578 1 97.62 133 TYR B CA 1
ATOM 2477 C C . TYR B 1 133 ? -13.586 2.111 7.777 1 97.62 133 TYR B C 1
ATOM 2479 O O . TYR B 1 133 ? -13.969 2.408 8.914 1 97.62 133 TYR B O 1
ATOM 2487 N N . PHE B 1 134 ? -14.164 2.508 6.73 1 97.31 134 PHE B N 1
ATOM 2488 C CA . PHE B 1 134 ? -15.328 3.373 6.828 1 97.31 134 PHE B CA 1
ATOM 2489 C C . PHE B 1 134 ? -16.5 2.641 7.484 1 97.31 134 PHE B C 1
ATOM 2491 O O . PHE B 1 134 ? -17.281 3.244 8.219 1 97.31 134 PHE B O 1
ATOM 2498 N N . THR B 1 135 ? -16.641 1.356 7.223 1 97.69 135 THR B N 1
ATOM 2499 C CA . THR B 1 135 ? -17.672 0.548 7.859 1 97.69 135 THR B CA 1
ATOM 2500 C C . THR B 1 135 ? -17.469 0.496 9.367 1 97.69 135 THR B C 1
ATOM 2502 O O . THR B 1 135 ? -18.391 0.751 10.133 1 97.69 135 THR B O 1
ATOM 2505 N N . LEU B 1 136 ? -16.281 0.224 9.805 1 96.62 136 LEU B N 1
ATOM 2506 C CA . LEU B 1 136 ? -15.961 0.105 11.227 1 96.62 136 LEU B CA 1
ATOM 2507 C C . LEU B 1 136 ? -16.109 1.449 11.93 1 96.62 136 LEU B C 1
ATOM 2509 O O . LEU B 1 136 ? -16.609 1.511 13.062 1 96.62 136 LEU B O 1
ATOM 2513 N N . LYS B 1 137 ? -15.703 2.443 11.258 1 94 137 LYS B N 1
ATOM 2514 C CA . LYS B 1 137 ? -15.852 3.785 11.812 1 94 137 LYS B CA 1
ATOM 2515 C C . LYS B 1 137 ? -17.328 4.129 12.023 1 94 137 LYS B C 1
ATOM 2517 O O . LYS B 1 137 ? -17.703 4.672 13.062 1 94 137 LYS B O 1
ATOM 2522 N N . SER B 1 138 ? -18.047 3.871 11.023 1 92.56 138 SER B N 1
ATOM 2523 C CA . SER B 1 138 ? -19.469 4.145 11.109 1 92.56 138 SER B CA 1
ATOM 2524 C C . SER B 1 138 ? -20.125 3.34 12.227 1 92.56 138 SER B C 1
ATOM 2526 O O . SER B 1 138 ? -20.969 3.855 12.953 1 92.56 138 SER B O 1
ATOM 2528 N N . LEU B 1 139 ? -19.797 2.119 12.406 1 92.88 139 LEU B N 1
ATOM 2529 C CA . LEU B 1 139 ? -20.344 1.259 13.453 1 92.88 139 LEU B CA 1
ATOM 2530 C C . LEU B 1 139 ? -19.906 1.743 14.836 1 92.88 139 LEU B C 1
ATOM 2532 O O . LEU B 1 139 ? -20.703 1.754 15.773 1 92.88 139 LEU B O 1
ATOM 2536 N N . SER B 1 140 ? -18.719 2.203 14.969 1 91.31 140 SER B N 1
ATOM 2537 C CA . SER B 1 140 ? -18.203 2.721 16.234 1 91.31 140 SER B CA 1
ATOM 2538 C C . SER B 1 140 ? -18.922 4.004 16.641 1 91.31 140 SER B C 1
ATOM 2540 O O . SER B 1 140 ? -19.25 4.195 17.812 1 91.31 140 SER B O 1
ATOM 2542 N N . ASP B 1 141 ? -19.125 4.844 15.656 1 87.88 141 ASP B N 1
ATOM 2543 C CA . ASP B 1 141 ? -19.844 6.086 15.914 1 87.88 141 ASP B CA 1
ATOM 2544 C C . ASP B 1 141 ? -21.281 5.805 16.344 1 87.88 141 ASP B C 1
ATOM 2546 O O . ASP B 1 141 ? -21.812 6.48 17.219 1 87.88 141 ASP B O 1
ATOM 2550 N N . ALA B 1 142 ? -21.828 4.871 15.742 1 85.81 142 ALA B N 1
ATOM 2551 C CA . ALA B 1 142 ? -23.188 4.496 16.094 1 85.81 142 ALA B CA 1
ATOM 2552 C C . ALA B 1 142 ? -23.266 3.936 17.516 1 85.81 142 ALA B C 1
ATOM 2554 O O . ALA B 1 142 ? -24.203 4.211 18.25 1 85.81 142 ALA B O 1
ATOM 2555 N N . MET B 1 143 ? -22.281 3.258 17.875 1 86.88 143 MET B N 1
ATOM 2556 C CA . MET B 1 143 ? -22.234 2.68 19.219 1 86.88 143 MET B CA 1
ATOM 2557 C C . MET B 1 143 ? -22 3.76 20.266 1 86.88 143 MET B C 1
ATOM 2559 O O . MET B 1 143 ? -22.562 3.699 21.359 1 86.88 143 MET B O 1
ATOM 2563 N N . GLN B 1 144 ? -21.219 4.699 20.031 1 82.75 144 GLN B N 1
ATOM 2564 C CA . GLN B 1 144 ? -20.953 5.809 20.938 1 82.75 144 GLN B CA 1
ATOM 2565 C C . GLN B 1 144 ? -22.172 6.723 21.062 1 82.75 144 GLN B C 1
ATOM 2567 O O . GLN B 1 144 ? -22.453 7.242 22.141 1 82.75 144 GLN B O 1
ATOM 2572 N N . ALA B 1 145 ? -22.781 6.887 19.969 1 77.06 145 ALA B N 1
ATOM 2573 C CA . ALA B 1 145 ? -24 7.695 19.984 1 77.06 145 ALA B CA 1
ATOM 2574 C C . ALA B 1 145 ? -25.078 7.043 20.859 1 77.06 145 ALA B C 1
ATOM 2576 O O . ALA B 1 145 ? -25.859 7.738 21.5 1 77.06 145 ALA B O 1
ATOM 2577 N N . ASN B 1 146 ? -25.031 5.781 20.844 1 71.44 146 ASN B N 1
ATOM 2578 C CA . ASN B 1 146 ? -26 5.062 21.672 1 71.44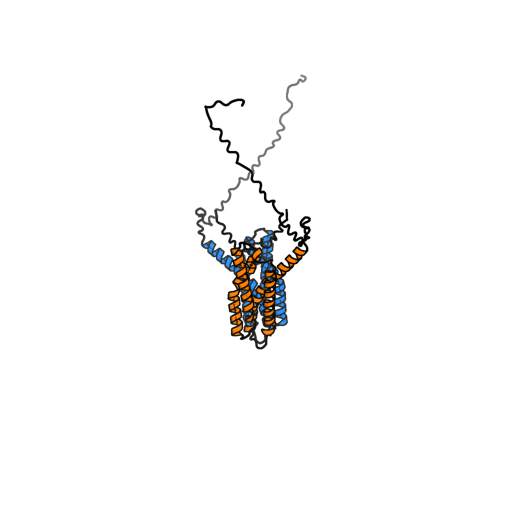 146 ASN B CA 1
ATOM 2579 C C . ASN B 1 146 ? -25.609 5.105 23.141 1 71.44 146 ASN B C 1
ATOM 2581 O O . ASN B 1 146 ? -26.469 4.898 24.016 1 71.44 146 ASN B O 1
ATOM 2585 N N . GLN B 1 147 ? -24.359 5.395 23.469 1 61.75 147 GLN B N 1
ATOM 2586 C CA . GLN B 1 147 ? -23.922 5.496 24.844 1 61.75 147 GLN B CA 1
ATOM 2587 C C . GLN B 1 147 ? -24.062 6.922 25.375 1 61.75 147 GLN B C 1
ATOM 2589 O O . GLN B 1 147 ? -23.953 7.164 26.578 1 61.75 147 GLN B O 1
ATOM 2594 N N . SER B 1 148 ? -24.094 7.895 24.562 1 55.75 148 SER B N 1
ATOM 2595 C CA . SER B 1 148 ? -24.328 9.242 25.062 1 55.75 148 SER B CA 1
ATOM 2596 C C . SER B 1 148 ? -25.75 9.398 25.594 1 55.75 148 SER B C 1
ATOM 2598 O O . SER B 1 148 ? -26.703 9.047 24.922 1 55.75 148 SER B O 1
ATOM 2600 N N . PRO B 1 149 ? -25.891 9.383 26.906 1 50.09 149 PRO B N 1
ATOM 2601 C CA . PRO B 1 149 ? -27.203 9.617 27.516 1 50.09 149 PRO B CA 1
ATOM 2602 C C . PRO B 1 149 ? -27.969 10.766 26.844 1 50.09 149 PRO B C 1
ATOM 2604 O O . PRO B 1 149 ? -27.359 11.742 26.406 1 50.09 149 PRO B O 1
ATOM 2607 N N . MET B 1 150 ? -28.875 10.445 25.906 1 44.84 150 MET B N 1
ATOM 2608 C CA . MET B 1 150 ? -29.875 11.461 25.578 1 44.84 150 MET B CA 1
ATOM 2609 C C . MET B 1 150 ? -30.188 12.328 26.781 1 44.84 150 MET B C 1
ATOM 2611 O O . MET B 1 150 ? -31.297 12.242 27.344 1 44.84 150 MET B O 1
ATOM 2615 N N . SER B 1 151 ? -29.391 12.203 27.828 1 43.81 151 SER B N 1
ATOM 2616 C CA . SER B 1 151 ? -29.938 13 28.922 1 43.81 151 SER B CA 1
ATOM 2617 C C . SER B 1 151 ? -30 14.477 28.562 1 43.81 151 SER B C 1
ATOM 2619 O O . SER B 1 151 ? -29.125 15.258 28.906 1 43.81 151 SER B O 1
ATOM 2621 N N . CYS B 1 152 ? -30.094 14.859 27.266 1 44.47 152 CYS B N 1
ATOM 2622 C CA . CYS B 1 152 ? -30.547 16.25 27.312 1 44.47 152 CYS B CA 1
ATOM 2623 C C . CYS B 1 152 ? -31.688 16.406 28.312 1 44.47 152 CYS B C 1
ATOM 2625 O O . CYS B 1 152 ? -32.719 15.742 28.188 1 44.47 152 CYS B O 1
ATOM 2627 N N . PRO B 1 153 ? -31.391 16.719 29.609 1 41.19 153 PRO B N 1
ATOM 2628 C CA . PRO B 1 153 ? -32.469 16.906 30.594 1 41.19 153 PRO B CA 1
ATOM 2629 C C . PRO B 1 153 ? -33.75 17.422 29.953 1 41.19 153 PRO B C 1
ATOM 2631 O O . PRO B 1 153 ? -34.844 17.047 30.391 1 41.19 153 PRO B O 1
ATOM 2634 N N . HIS B 1 154 ? -33.656 18.641 29.281 1 42.5 154 HIS B N 1
ATOM 2635 C CA . HIS B 1 154 ? -34.906 19.281 28.891 1 42.5 154 HIS B CA 1
ATOM 2636 C C . HIS B 1 154 ? -35.562 18.531 27.75 1 42.5 154 HIS B C 1
ATOM 2638 O O . HIS B 1 154 ? -36.656 18.891 27.312 1 42.5 154 HIS B O 1
ATOM 2644 N N . CYS B 1 155 ? -34.688 17.844 26.938 1 41.5 155 CYS B N 1
ATOM 2645 C CA . CYS B 1 155 ? -35.375 17.312 25.766 1 41.5 155 CYS B CA 1
ATOM 2646 C C . CYS B 1 155 ? -36.188 16.078 26.125 1 41.5 155 CYS B C 1
ATOM 2648 O O . CYS B 1 155 ? -35.781 14.953 25.875 1 41.5 155 CYS B O 1
ATOM 2650 N N . GLN B 1 156 ? -36.625 15.961 27.375 1 35.69 156 GLN B N 1
ATOM 2651 C CA . GLN B 1 156 ? -37.531 14.898 27.75 1 35.69 156 GLN B CA 1
ATOM 2652 C C . GLN B 1 156 ? -38.625 14.727 26.703 1 35.69 156 GLN B C 1
ATOM 2654 O O . GLN B 1 156 ? -39.594 13.961 26.906 1 35.69 156 GLN B O 1
ATOM 2659 N N . PHE B 1 157 ? -38.969 15.781 25.859 1 34.38 157 PHE B N 1
ATOM 2660 C CA . PHE B 1 157 ? -40.281 15.539 25.25 1 34.38 157 PHE B CA 1
ATOM 2661 C C . PHE B 1 157 ? -40.219 14.312 24.344 1 34.38 157 PHE B C 1
ATOM 2663 O O . PHE B 1 157 ? -39.25 14.109 23.609 1 34.38 157 PHE B O 1
ATOM 2670 N N . GLY B 1 158 ? -40.594 13.133 24.781 1 35.06 158 GLY B N 1
ATOM 2671 C CA . GLY B 1 158 ? -40.938 11.953 24.016 1 35.06 158 GLY B CA 1
ATOM 2672 C C . GLY B 1 158 ? -41.406 12.273 22.609 1 35.06 158 GLY B C 1
ATOM 2673 O O . GLY B 1 158 ? -41.844 13.398 22.344 1 35.06 158 GLY B O 1
ATOM 2674 N N . PRO B 1 159 ? -40.781 11.555 21.578 1 37.16 159 PRO B N 1
ATOM 2675 C CA . PRO B 1 159 ? -41.094 11.812 20.172 1 37.16 159 PRO B CA 1
ATOM 2676 C C . PRO B 1 159 ? -42.594 12.07 19.938 1 37.16 159 PRO B C 1
ATOM 2678 O O . PRO B 1 159 ? -42.938 12.758 18.984 1 37.16 159 PRO B O 1
ATOM 2681 N N . PHE B 1 160 ? -43.375 11.141 20.484 1 34.66 160 PHE B N 1
ATOM 2682 C CA . PHE B 1 160 ? -44.688 11.047 19.812 1 34.66 160 PHE B CA 1
ATOM 2683 C C . PHE B 1 160 ? -45.531 12.289 20.094 1 34.66 160 PHE B C 1
ATOM 2685 O O . PHE B 1 160 ? -46.719 12.32 19.781 1 34.66 160 PHE B O 1
ATOM 2692 N N . THR B 1 161 ? -45.188 13.133 21.078 1 29.97 161 THR B N 1
ATOM 2693 C CA . THR B 1 161 ? -46.344 14 21.312 1 29.97 161 THR B CA 1
ATOM 2694 C C . THR B 1 161 ? -46.625 14.844 20.078 1 29.97 161 THR B C 1
ATOM 2696 O O . THR B 1 161 ? -45.844 15.727 19.719 1 29.97 161 THR B O 1
ATOM 2699 N N . SER B 1 162 ? -47.156 14.203 19.016 1 30.16 162 SER B N 1
ATOM 2700 C CA . SER B 1 162 ? -47.812 14.859 17.906 1 30.16 162 SER B CA 1
ATOM 2701 C C . SER B 1 162 ? -48.719 16 18.391 1 30.16 162 SER B C 1
ATOM 2703 O O . SER B 1 162 ? -49.906 15.812 18.625 1 30.16 162 SER B O 1
ATOM 2705 N N . SER B 1 163 ? -48.469 16.625 19.484 1 28.19 163 SER B N 1
ATOM 2706 C CA . SER B 1 163 ? -49.5 17.625 19.734 1 28.19 163 SER B CA 1
ATOM 2707 C C . SER B 1 163 ? -49.656 18.562 18.547 1 28.19 163 SER B C 1
ATOM 2709 O O . SER B 1 163 ? -48.719 19.281 18.188 1 28.19 163 SER B O 1
ATOM 2711 N N . VAL B 1 164 ? -50.375 18.062 17.5 1 29.27 164 VAL B N 1
ATOM 2712 C CA . VAL B 1 164 ? -51.062 18.906 16.5 1 29.27 164 VAL B CA 1
ATOM 2713 C C . VAL B 1 164 ? -51.625 20.141 17.188 1 29.27 164 VAL B C 1
ATOM 2715 O O . VAL B 1 164 ? -52.625 20.062 17.906 1 29.27 164 VAL B O 1
ATOM 2718 N N . LYS B 1 165 ? -50.875 20.844 17.922 1 30.2 165 LYS B N 1
ATOM 2719 C CA . LYS B 1 165 ? -51.531 22.078 18.375 1 30.2 165 LYS B CA 1
ATOM 2720 C C . LYS B 1 165 ? -52.188 22.797 17.203 1 30.2 165 LYS B C 1
ATOM 2722 O O . LYS B 1 165 ? -51.5 23.266 16.281 1 30.2 165 LYS B O 1
ATOM 2727 N N . LEU B 1 166 ? -53.344 22.266 16.781 1 26.66 166 LEU B N 1
ATOM 2728 C CA . LEU B 1 166 ? -54.281 23.047 15.977 1 26.66 166 LEU B CA 1
ATOM 2729 C C . LEU B 1 166 ? -54.281 24.5 16.422 1 26.66 166 LEU B C 1
ATOM 2731 O O . LEU B 1 166 ? -54.625 24.797 17.578 1 26.66 166 LEU B O 1
ATOM 2735 N N . ALA B 1 167 ? -53.344 25.266 15.898 1 28.22 167 ALA B N 1
ATOM 2736 C CA . ALA B 1 167 ? -53.344 26.734 15.953 1 28.22 167 ALA B CA 1
ATOM 2737 C C . ALA B 1 167 ? -54.781 27.281 16 1 28.22 167 ALA B C 1
ATOM 2739 O O . ALA B 1 167 ? -55.594 27 15.117 1 28.22 167 ALA B O 1
ATOM 2740 N N . ALA B 1 168 ? -55.281 27.562 17.188 1 27.38 168 ALA B N 1
ATOM 2741 C CA . ALA B 1 168 ? -56.469 28.203 17.719 1 27.38 168 ALA B CA 1
ATOM 2742 C C . ALA B 1 168 ? -56.969 29.297 16.766 1 27.38 168 ALA B C 1
ATOM 2744 O O . ALA B 1 168 ? -56.188 29.906 16.047 1 27.38 168 ALA B O 1
ATOM 2745 N N . GLY B 1 169 ? -58.344 29.344 16.562 1 26.81 169 GLY B N 1
ATOM 2746 C CA . GLY B 1 169 ? -59.344 30.219 15.961 1 26.81 169 GLY B CA 1
ATOM 2747 C C . GLY B 1 169 ? -59.094 31.688 16.234 1 26.81 169 GLY B C 1
ATOM 2748 O O . GLY B 1 169 ? -59.25 32.156 17.375 1 26.81 169 GLY B O 1
ATOM 2749 N N . TYR B 1 170 ? -57.906 32.219 15.836 1 26.08 170 TYR B N 1
ATOM 2750 C CA . TYR B 1 170 ? -57.812 33.688 15.891 1 26.08 170 TYR B CA 1
ATOM 2751 C C . TYR B 1 170 ? -59.156 34.312 15.531 1 26.08 170 TYR B C 1
ATOM 2753 O O . TYR B 1 170 ? -59.781 33.938 14.516 1 26.08 170 TYR B O 1
ATOM 2761 N N . ALA B 1 171 ? -59.875 34.75 16.5 1 27.31 171 ALA B N 1
ATOM 2762 C CA . ALA B 1 171 ? -61.156 35.438 16.516 1 27.31 171 ALA B CA 1
ATOM 2763 C C . ALA B 1 171 ? -61.25 36.438 15.352 1 27.31 171 ALA B C 1
ATOM 2765 O O . ALA B 1 171 ? -60.25 37.031 14.945 1 27.31 171 ALA B O 1
ATOM 2766 N N . PRO B 1 172 ? -62.281 36.344 14.539 1 29.02 172 PRO B N 1
ATOM 2767 C CA . PRO B 1 172 ? -62.688 37.25 13.461 1 29.02 172 PRO B CA 1
ATOM 2768 C C . PRO B 1 172 ? -62.656 38.719 13.875 1 29.02 172 PRO B C 1
ATOM 2770 O O . PRO B 1 172 ? -63.375 39.156 14.773 1 29.02 172 PRO B O 1
ATOM 2773 N N . LEU B 1 173 ? -61.5 39.219 14.273 1 22.92 173 LEU B N 1
ATOM 2774 C CA . LEU B 1 173 ? -61.562 40.625 14.711 1 22.92 173 LEU B CA 1
ATOM 2775 C C . LEU B 1 173 ? -62.375 41.438 13.727 1 22.92 173 LEU B C 1
ATOM 2777 O O . LEU B 1 173 ? -61.906 41.75 12.633 1 22.92 173 LEU B O 1
ATOM 2781 N N . LEU B 1 174 ? -63.688 41.156 13.492 1 24.17 174 LEU B N 1
ATOM 2782 C CA . LEU B 1 174 ? -64.625 42.031 12.859 1 24.17 174 LEU B CA 1
ATOM 2783 C C . LEU B 1 174 ? -64.5 43.469 13.336 1 24.17 174 LEU B C 1
ATOM 2785 O O . LEU B 1 174 ? -65.312 44.344 13.086 1 24.17 174 LEU B O 1
ATOM 2789 N N . ASP B 1 175 ? -63.594 43.781 14.297 1 23 175 ASP B N 1
ATOM 2790 C CA . ASP B 1 175 ? -64.062 45.062 14.828 1 23 175 ASP B CA 1
ATOM 2791 C C . ASP B 1 175 ? -64 46.156 13.758 1 23 175 ASP B C 1
ATOM 2793 O O . ASP B 1 175 ? -62.938 46.406 13.188 1 23 175 ASP B O 1
ATOM 2797 N N . SER B 1 176 ? -65.062 46.469 13.086 1 24.19 176 SER B N 1
ATOM 2798 C CA . SER B 1 176 ? -65.625 47.562 12.25 1 24.19 176 SER B CA 1
ATOM 2799 C C . SER B 1 176 ? -65.25 48.906 12.828 1 24.19 176 SER B C 1
ATOM 2801 O O . SER B 1 176 ? -65.938 49.406 13.734 1 24.19 176 SER B O 1
ATOM 2803 N N . GLU B 1 177 ? -64 49.25 13.375 1 21.47 177 GLU B N 1
ATOM 2804 C CA . GLU B 1 177 ? -63.938 50.594 13.922 1 21.47 177 GLU B CA 1
ATOM 2805 C C . GLU B 1 177 ? -64.625 51.594 13.008 1 21.47 177 GLU B C 1
ATOM 2807 O O . GLU B 1 177 ? -65.5 52.375 13.461 1 21.47 177 GLU B O 1
ATOM 2812 N N . GLY B 1 178 ? -63.812 52.469 12.305 1 23.02 178 GLY B N 1
ATOM 2813 C CA . GLY B 1 178 ? -63.438 53.812 12.695 1 23.02 178 GLY B CA 1
ATOM 2814 C C . GLY B 1 178 ? -64.438 54.875 12.156 1 23.02 178 GLY B C 1
ATOM 2815 O O . GLY B 1 178 ? -64.875 55.719 12.906 1 23.02 178 GLY B O 1
ATOM 2816 N N . ARG B 1 179 ? -64.062 55.469 10.906 1 27.02 179 ARG B N 1
ATOM 2817 C CA . ARG B 1 179 ? -63.875 56.906 10.773 1 27.02 179 ARG B CA 1
ATOM 2818 C C . ARG B 1 179 ? -65.25 57.594 10.516 1 27.02 179 ARG B C 1
ATOM 2820 O O . ARG B 1 179 ? -65.438 58.125 9.422 1 27.02 179 ARG B O 1
ATOM 2827 N N . ALA B 1 180 ? -66.312 57.156 10.844 1 21.69 180 ALA B N 1
ATOM 2828 C CA . ALA B 1 180 ? -67.5 57.781 10.266 1 21.69 180 ALA B CA 1
ATOM 2829 C C . ALA B 1 180 ? -67.562 59.281 10.609 1 21.69 180 ALA B C 1
ATOM 2831 O O . ALA B 1 180 ? -68.25 60.062 9.953 1 21.69 180 ALA B O 1
ATOM 2832 N N . THR B 1 181 ? -67.188 59.812 11.789 1 20.84 181 THR B N 1
ATOM 2833 C CA . THR B 1 181 ? -68.125 60.875 12.023 1 20.84 181 THR B CA 1
ATOM 2834 C C . THR B 1 181 ? -67.812 62.094 11.172 1 20.84 181 THR B C 1
ATOM 2836 O O . THR B 1 181 ? -66.688 62.656 11.266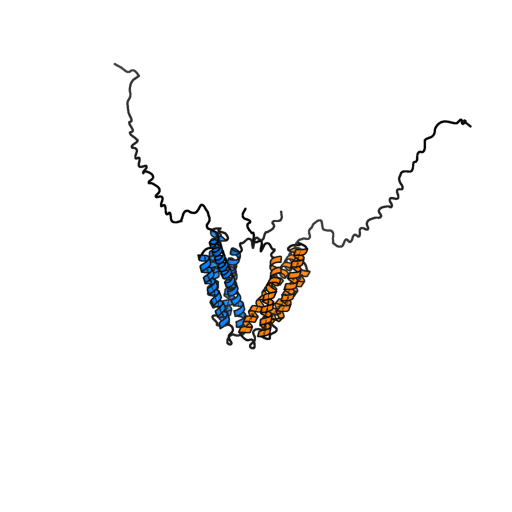 1 20.84 181 THR B O 1
ATOM 2839 N N . THR B 1 182 ? -68.312 62.469 9.961 1 21.86 182 THR B N 1
ATOM 2840 C CA . THR B 1 182 ? -68.375 63.594 9.055 1 21.86 182 THR B CA 1
ATOM 2841 C C . THR B 1 182 ? -68.875 64.875 9.805 1 21.86 182 THR B C 1
ATOM 2843 O O . THR B 1 182 ? -70.062 65 10.148 1 21.86 182 THR B O 1
ATOM 2846 N N . SER B 1 183 ? -68.438 65.312 10.992 1 21.69 183 SER B N 1
ATOM 2847 C CA . SER B 1 183 ? -69.188 66.5 11.336 1 21.69 183 SER B CA 1
ATOM 2848 C C . SER B 1 183 ? -69.062 67.625 10.266 1 21.69 183 SER B C 1
ATOM 2850 O O . SER B 1 183 ? -67.938 68 9.922 1 21.69 183 SER B O 1
ATOM 2852 N N . MET B 1 184 ? -70 68.062 9.383 1 19.23 184 MET B N 1
ATOM 2853 C CA . MET B 1 184 ? -70.562 68.938 8.414 1 19.23 184 MET B CA 1
ATOM 2854 C C . MET B 1 184 ? -70.688 70.375 8.984 1 19.23 184 MET B C 1
ATOM 2856 O O . MET B 1 184 ? -71.312 71.25 8.383 1 19.23 184 MET B O 1
ATOM 2860 N N . ASP B 1 185 ? -70.312 70.938 10.188 1 20.38 185 ASP B N 1
ATOM 2861 C CA . ASP B 1 185 ? -70.875 72.25 10.445 1 20.38 185 ASP B CA 1
ATOM 2862 C C . ASP B 1 185 ? -70.25 73.312 9.57 1 20.38 185 ASP B C 1
ATOM 2864 O O . ASP B 1 185 ? -69.062 73.625 9.766 1 20.38 185 ASP B O 1
ATOM 2868 N N . ALA B 1 186 ? -70.312 73.625 8.398 1 20.39 186 ALA B N 1
ATOM 2869 C CA . ALA B 1 186 ? -70.125 75 7.941 1 20.39 186 ALA B CA 1
ATOM 2870 C C . ALA B 1 186 ? -70.938 75.938 8.812 1 20.39 186 ALA B C 1
ATOM 2872 O O . ALA B 1 186 ? -70.438 77 9.203 1 20.39 186 ALA B O 1
ATOM 2873 N N . GLU B 1 187 ? -72.375 76 8.703 1 21.03 187 GLU B N 1
ATOM 2874 C CA . GLU B 1 187 ? -73.25 77.062 8.227 1 21.03 187 GLU B CA 1
ATOM 2875 C C . GLU B 1 187 ? -73.375 78.188 9.242 1 21.03 187 GLU B C 1
ATOM 2877 O O . GLU B 1 187 ? -73.438 78 10.445 1 21.03 187 GLU B O 1
ATOM 2882 N N . ARG B 1 188 ? -73.5 79.688 8.758 1 23.11 188 ARG B N 1
ATOM 2883 C CA . ARG B 1 188 ? -73.875 81.125 8.695 1 23.11 188 ARG B CA 1
ATOM 2884 C C . ARG B 1 188 ? -75.25 81.312 9.391 1 23.11 188 ARG B C 1
ATOM 2886 O O . ARG B 1 188 ? -76 80.375 9.602 1 23.11 188 ARG B O 1
ATOM 2893 N N . ALA B 1 189 ? -76.25 82.5 8.938 1 21.06 189 ALA B N 1
ATOM 2894 C CA . ALA B 1 189 ? -77 83.812 9.07 1 21.06 189 ALA B CA 1
ATOM 2895 C C . ALA B 1 189 ? -78.5 83.562 9.188 1 21.06 189 ALA B C 1
ATOM 2897 O O . ALA B 1 189 ? -79.25 84.5 9.469 1 21.06 189 ALA B O 1
ATOM 2898 N N . GLU B 1 190 ? -79.312 83.062 8.281 1 20.56 190 GLU B N 1
ATOM 2899 C CA . GLU B 1 190 ? -80.625 83.75 8.531 1 20.56 190 GLU B CA 1
ATOM 2900 C C . GLU B 1 190 ? -81.062 83.5 9.984 1 20.56 190 GLU B C 1
ATOM 2902 O O . GLU B 1 190 ? -81.375 84.5 10.68 1 20.56 190 GLU B O 1
ATOM 2907 N N . ARG B 1 191 ? -82.125 82.562 10.109 1 20.34 191 ARG B N 1
ATOM 2908 C CA . ARG B 1 191 ? -83.5 82.812 10.414 1 20.34 191 ARG B CA 1
ATOM 2909 C C . ARG B 1 191 ? -83.75 83 11.914 1 20.34 191 ARG B C 1
ATOM 2911 O O . ARG B 1 191 ? -82.875 82.562 12.711 1 20.34 191 ARG B O 1
ATOM 2918 N N . GLY B 1 192 ? -84.812 83.188 12.297 1 21.44 192 GLY B N 1
ATOM 2919 C CA . GLY B 1 192 ? -86.062 83.438 13.008 1 21.44 192 GLY B CA 1
ATOM 2920 C C . GLY B 1 192 ? -86.25 82.562 14.195 1 21.44 192 GLY B C 1
ATOM 2921 O O . GLY B 1 192 ? -86.688 83 15.273 1 21.44 192 GLY B O 1
ATOM 2922 N N . GLU B 1 193 ? -86.438 81.125 13.938 1 21.84 193 GLU B N 1
ATOM 2923 C CA . GLU B 1 193 ? -87.75 80.75 14.562 1 21.84 193 GLU B CA 1
ATOM 2924 C C . GLU B 1 193 ? -87.562 80.688 16.078 1 21.84 193 GLU B C 1
ATOM 2926 O O . GLU B 1 193 ? -86.5 80.312 16.594 1 21.84 193 GLU B O 1
ATOM 2931 N N . ALA B 1 194 ? -88.625 80.75 16.625 1 24.08 194 ALA B N 1
ATOM 2932 C CA . ALA B 1 194 ? -89.938 80.75 17.297 1 24.08 194 ALA B CA 1
ATOM 2933 C C . ALA B 1 194 ? -90.125 79.5 18.141 1 24.08 194 ALA B C 1
ATOM 2935 O O . ALA B 1 194 ? -89.812 78.438 17.688 1 24.08 194 ALA B O 1
ATOM 2936 N N . SER B 1 195 ? -90.125 79.688 19.672 1 20.83 195 SER B N 1
ATOM 2937 C CA . SER B 1 195 ? -90.812 79.062 20.828 1 20.83 195 SER B CA 1
ATOM 2938 C C . SER B 1 195 ? -92 78.188 20.391 1 20.83 195 SER B C 1
ATOM 2940 O O . SER B 1 195 ? -92.688 77.688 21.234 1 20.83 195 SER B O 1
ATOM 2942 N N . THR B 1 196 ? -92.25 78.188 19.172 1 21.83 196 THR B N 1
ATOM 2943 C CA . THR B 1 196 ? -93.562 77.562 19.062 1 21.83 196 THR B CA 1
ATOM 2944 C C . THR B 1 196 ? -93.438 76 19.188 1 21.83 196 THR B C 1
ATOM 2946 O O . THR B 1 196 ? -92.562 75.438 18.578 1 21.83 196 THR B O 1
#

Ne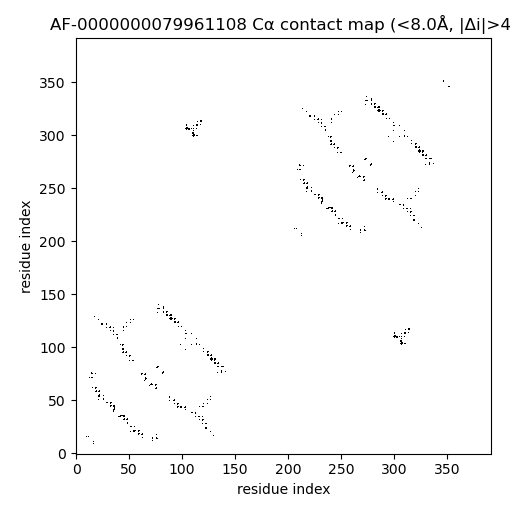arest PDB structures (foldseek):
  1yo7-assembly2_B  TM=4.437E-01  e=1.059E+00  Escherichia coli
  4etr-assembly2_B  TM=4.109E-01  e=4.856E+00  Pseudomonas aeruginosa PAO1
  3t6g-assembly2_D  TM=2.728E-01  e=7.936E+00  Homo sapiens
  1yo7-assembly2_B  TM=4.406E-01  e=1.223E+00  Escherichia coli
  4etr-assembly2_B  TM=4.110E-01  e=7.535E+00  Pseudomonas aeruginosa PAO1

pLDDT: mean 74.42, std 30.61, range [19.23, 98.94]

Sequence (392 aa):
MAAVLNFKIFTKSTAHSLRAIPLAMFPPAFLMLLITGLVSSKVNPAIGILPLFLSATYSALLLANEKRCGCQSSGLTGTPIHLIVDLTLSLLLLTCLILTWVFLPTRSSGGQNIMLGTYSSNWLAIDFFIHSYFTLKSLSDAMQANQSPMSCPHCQFGPFTSSVKLAAGYAPLLDSEGRATTSMDAERAERGEASTMAAVLNFKIFTKSTAHSLRAIPLAMFPPAFLMLLITGLVSSKVNPAIGILPLFLSATYSALLLANEKRCGCQSSGLTGTPIHLIVDLTLSLLLLTCLILTWVFLPTRSSGGQNIMLGTYSSNWLAIDFFIHSYFTLKSLSDAMQANQSPMSCPHCQFGPFTSSVKLAAGYAPLLDSEGRATTSMDAERAERGEAST

Foldseek 3Di:
DPPPPPVCVVVADPLLVLLVVLQVCLVVLQVLLVVLCVVQVDCALNVLNVLSVVSNVVSVVLNVVCVVVVPGNVSRAQDVVLLVSLVVSLVVLVVSLVCNVPPQPDPSHPPVSNVSSVVSNVSSVSSNVSSVVRNVVNVVVVVVVVVPPPPPVVVPPDPPCCVPVPPDDPPPVVPVPPDDPPCPDDDDDDDDDDDD/DPPPPPVCVVVADPLLVLLVVLQVCLVVLQVLLVVLCVVQVDCPLNVLNVLSVVSNVVSVVLNVVCVVVVPGNVSRAQDVVLLVSLVVSLVVLVVSLVCNVPPQPDPSHDPVSSVSRVVSNVSSVSSNVSSVVRNVVNVVVVVVVVVPPPPPVVVPPDPPPPPPVPPDDPPPCPPPDDDPDPPPPDDDDDDDDDPD

Solvent-accessible surface area (backbone atoms only — not comparable to full-atom values): 22627 Å² total; per-residue (Å²): 133,81,79,72,77,70,79,65,71,77,71,53,50,70,62,55,53,60,41,44,44,43,45,69,47,37,63,65,42,45,52,46,22,48,51,39,19,66,77,60,71,34,62,54,46,28,62,44,48,55,57,44,49,54,48,18,51,52,26,50,53,33,53,50,48,21,67,71,67,62,50,58,65,66,52,68,42,79,47,70,65,50,34,53,51,24,44,51,50,21,51,51,28,47,49,41,49,52,49,24,67,66,63,33,42,33,88,87,42,50,36,60,48,30,38,51,32,47,59,38,44,47,53,43,50,54,50,22,52,52,25,42,49,53,27,51,50,40,52,51,51,53,52,50,59,68,64,48,72,78,64,52,76,82,67,59,71,63,82,71,73,68,71,71,70,72,76,74,79,75,72,76,77,59,79,68,81,78,68,82,74,76,71,80,74,82,87,79,80,69,78,81,80,82,76,140,132,80,78,71,78,68,80,66,70,77,70,53,50,69,62,56,53,60,42,45,43,44,45,70,47,37,63,64,43,46,53,45,23,49,52,39,19,64,76,59,72,34,60,55,45,29,62,45,48,54,55,46,50,54,48,19,50,52,26,50,52,33,52,50,48,23,67,71,66,63,51,58,65,67,52,68,43,79,46,71,66,48,36,51,51,24,44,52,51,21,50,52,28,46,50,41,50,52,48,24,69,65,62,34,43,33,89,89,42,52,36,60,49,32,38,52,34,46,60,39,41,46,53,42,50,53,49,23,51,51,26,43,48,54,27,52,50,40,52,51,51,54,52,50,58,70,64,48,70,78,63,50,76,81,65,61,73,61,84,72,72,69,70,73,68,72,81,71,82,75,69,79,77,64,79,78,73,77,86,63,86,74,84,74,83,80,87,97,74,87,86,76,91,70,97,116